Protein AF-A0A1W9PHT3-F1 (afdb_monomer_lite)

Radius of gyration: 35.13 Å; chains: 1; bounding box: 97×107×75 Å

pLDDT: mean 77.51, std 22.47, range [27.06, 98.56]

Sequence (474 aa):
MLKFATVLTAITVFLLADSSLLKTGQIKSYNQNNVVVTDGSVKDDGYYQIGLDHQYTRDDEKGIVYDHVTGLEWQDTSIVKSKTRTWQGAINYCNTLALDGGNWSLPDVKELETLVNYAECCPSIDAIFENIPAVSAYWSSTTYVHDTTKAWRVRFNWGYSFPELKSGTVLVRCVRGGNPENPNFIRSEDDIVSDLVTGLAWQDDADAKNIKKNWIGAIHYCDDLTLGSYSDWRLPNQKELISIADRSRYNPAIETIFENIAPRTSRLNASSYWSSTTRIQHPDTIDAWHVSYEKSLNYYNRKETLRHVRCVRGGEVGSNTNTPPIATDNNYSTIVDMTKSGNVITDGIPDSDPDGDTFSISANTEPSNGMLTLENNGSFIYQPDLGFIGIDLFSYWITDMREAQSNEATVRITINSSSSSSVTSSSSSSESSSSSSIPGGTDFFDDFRYDTIANYGQSGVGSFTYDAINQQAL

Foldseek 3Di:
DDDDDDDPDPDDDPPDADLQDFLQQDLEQADLVRDHCQDDQGFRFQDSYRNDDFDWDADPVLQWIAGSNFRKIKRLPLQQLPDWDQQVRQQVPQCPDCRPNGPWGFAAPLRVLNQQGQNDALFRGDVSSVNADSFAKEFHPAAQQVDNQWGKIATRNQRWIDIDGSRDIHGTMIMHGGDNDQFDWDADPQQWIAGPSLRKIKRQDLQLQPDKDQLSVLQVCQCCDDTDNDNSKGFARPSVVLNQAASNDAQQRGDPSRPNFHHCPDPVAARKEFHSGFRVPDVSSQKGWIAHRNRRTIDIDGSRDIHGHMIMGGSRVDVDPQQWKAFEAAEEEDAAQDKDKDFRQPPDPHIGGPVRFDKFWDDKDAKDFWGKDADRRRIIMTGGHHPDAAKIKMWTWMGGPVGHIYPIYMYIYGYHYDDPPDDDDDDDDDDDDDDDDDDDDDDDDDDDDDDDDDDDDDDDDDDDDDDDDDDDDD

Secondary structure (DSSP, 8-state):
-PPPP----------PPP-SS-----SS-B-TTS-B--STTS-----SSTT----EEEETTTTEEEETTT-EEEE-STTTTT-EE-HHHHHHHHTT--GGG---B---HHHHHHT--SS--SS-S-TT-TT--SS-EEEEEEE-TT-TTEEEEEETTTTEEEEEETTS-EE---EEE---PPP-EEE-TTSEEEETTT-EEEE-STTTTT-EE-HHHHHHHHHT--BTTB---BPPPHHHHHHT--TT--SS-S-TT---PPP---TTTSSEEEEEEE-TTSTT--EEEEEETTTTEEEEEETTS-EE---EEE-SS-S------B----EEEEETT--EEEETTTSSSPPB-SS---EEEEEEPPPSSEEEEE-TTSEEEEEEPTT--EEEEEEEEEEETTS-BPPPEEEEEEEEPP--------------------------------------------------------

Structure (mmCIF, N/CA/C/O backbone):
data_AF-A0A1W9PHT3-F1
#
_entry.id   AF-A0A1W9PHT3-F1
#
loop_
_atom_site.group_PDB
_atom_site.id
_atom_site.type_symbol
_atom_site.label_atom_id
_atom_site.label_alt_id
_atom_site.label_comp_id
_atom_site.label_asym_id
_atom_site.label_entity_id
_atom_site.label_seq_id
_atom_site.pdbx_PDB_ins_code
_atom_site.Cartn_x
_atom_site.Cartn_y
_atom_site.Cartn_z
_atom_site.occupancy
_atom_site.B_iso_or_equiv
_atom_site.auth_seq_id
_atom_site.auth_comp_id
_atom_site.auth_asym_id
_atom_site.auth_atom_id
_atom_site.pdbx_PDB_model_num
ATOM 1 N N . MET A 1 1 ? -34.387 -43.257 -29.641 1.00 40.62 1 MET A N 1
ATOM 2 C CA . MET A 1 1 ? -33.754 -41.924 -29.564 1.00 40.62 1 MET A CA 1
ATOM 3 C C . MET A 1 1 ? -33.682 -41.519 -28.100 1.00 40.62 1 MET A C 1
ATOM 5 O O . MET A 1 1 ? -34.722 -41.212 -27.533 1.00 40.62 1 MET A O 1
ATOM 9 N N . LEU A 1 2 ? -32.502 -41.564 -27.480 1.00 30.39 2 LEU A N 1
ATOM 10 C CA . LEU A 1 2 ? -32.270 -40.866 -26.211 1.00 30.39 2 LEU A CA 1
ATOM 11 C C . LEU A 1 2 ? -31.827 -39.439 -26.542 1.00 30.39 2 LEU A C 1
ATOM 13 O O . LEU A 1 2 ? -31.002 -39.254 -27.434 1.00 30.39 2 LEU A O 1
ATOM 17 N N . LYS A 1 3 ? -32.368 -38.444 -25.836 1.00 33.50 3 LYS A N 1
ATOM 18 C CA . LYS A 1 3 ? -31.786 -37.100 -25.798 1.00 33.50 3 LYS A CA 1
ATOM 19 C C . LYS A 1 3 ? -30.836 -37.053 -24.608 1.00 33.50 3 LYS A C 1
ATOM 21 O O . LYS A 1 3 ? -31.295 -37.210 -23.480 1.00 33.50 3 LYS A O 1
ATOM 26 N N . PHE A 1 4 ? -29.549 -36.832 -24.851 1.00 31.41 4 PHE A N 1
ATOM 27 C CA . PHE A 1 4 ? -28.651 -36.387 -23.789 1.00 31.41 4 PHE A CA 1
ATOM 28 C C . PHE A 1 4 ? -28.933 -34.912 -23.493 1.00 31.41 4 PHE A C 1
ATOM 30 O O . PHE A 1 4 ? -29.191 -34.131 -24.410 1.00 31.41 4 PHE A O 1
ATOM 37 N N . ALA A 1 5 ? -28.934 -34.551 -22.212 1.00 32.12 5 ALA A N 1
ATOM 38 C CA . ALA A 1 5 ? -29.044 -33.169 -21.773 1.00 32.12 5 ALA A CA 1
ATOM 39 C C . ALA A 1 5 ? -27.636 -32.598 -21.587 1.00 32.12 5 ALA A C 1
ATOM 41 O O . ALA A 1 5 ? -26.816 -33.203 -20.897 1.00 32.12 5 ALA A O 1
ATOM 42 N N . THR A 1 6 ? -27.360 -31.443 -22.191 1.00 30.73 6 THR A N 1
ATOM 43 C CA . THR A 1 6 ? -26.096 -30.731 -21.994 1.00 30.73 6 THR A CA 1
ATOM 44 C C . THR A 1 6 ? -26.042 -30.197 -20.566 1.00 30.73 6 THR A C 1
ATOM 46 O O . THR A 1 6 ? -26.789 -29.283 -20.218 1.00 30.73 6 THR A O 1
ATOM 49 N N . VAL A 1 7 ? -25.163 -30.758 -19.735 1.00 30.20 7 VAL A N 1
ATOM 50 C CA . VAL A 1 7 ? -24.803 -30.150 -18.450 1.00 30.20 7 VAL A CA 1
ATOM 51 C C . VAL A 1 7 ? -23.855 -28.998 -18.756 1.00 30.20 7 VAL A C 1
ATOM 53 O O . VAL A 1 7 ? -22.723 -29.222 -19.175 1.00 30.20 7 VAL A O 1
ATOM 56 N N . LEU A 1 8 ? -24.335 -27.766 -18.595 1.00 29.95 8 LEU A N 1
ATOM 57 C CA . LEU A 1 8 ? -23.505 -26.578 -18.748 1.00 29.95 8 LEU A CA 1
ATOM 58 C C . LEU A 1 8 ? -22.747 -26.340 -17.437 1.00 29.95 8 LEU A C 1
ATOM 60 O O . LEU A 1 8 ? -23.249 -25.679 -16.528 1.00 29.95 8 LEU A O 1
ATOM 64 N N . THR A 1 9 ? -21.561 -26.933 -17.314 1.00 29.47 9 THR A N 1
ATOM 65 C CA . THR A 1 9 ? -20.685 -26.714 -16.160 1.00 29.47 9 THR A CA 1
ATOM 66 C C . THR A 1 9 ? -20.167 -25.279 -16.202 1.00 29.47 9 THR A C 1
ATOM 68 O O . THR A 1 9 ? -19.344 -24.942 -17.050 1.00 29.47 9 THR A O 1
ATOM 71 N N . ALA A 1 10 ? -20.650 -24.421 -15.304 1.00 31.19 10 ALA A N 1
ATOM 72 C CA . ALA A 1 10 ? -20.091 -23.087 -15.131 1.00 31.19 10 ALA A CA 1
ATOM 73 C C . ALA A 1 10 ? -18.686 -23.217 -14.525 1.00 31.19 10 ALA A C 1
ATOM 75 O O . ALA A 1 10 ? -18.542 -23.495 -13.335 1.00 31.19 10 ALA A O 1
ATOM 76 N N . ILE A 1 11 ? -17.655 -23.060 -15.355 1.00 28.53 11 ILE A N 1
ATOM 77 C CA . ILE A 1 11 ? -16.272 -22.960 -14.891 1.00 28.53 11 ILE A CA 1
ATOM 78 C C . ILE A 1 11 ? -16.098 -21.551 -14.327 1.00 28.53 11 ILE A C 1
ATOM 80 O O . ILE A 1 11 ? -16.014 -20.579 -15.076 1.00 28.53 11 ILE A O 1
ATOM 84 N N . THR A 1 12 ? -16.073 -21.441 -13.000 1.00 27.08 12 THR A N 1
ATOM 85 C CA . THR A 1 12 ? -15.670 -20.208 -12.324 1.00 27.08 12 THR A CA 1
ATOM 86 C C . THR A 1 12 ? -14.193 -19.973 -12.616 1.00 27.08 12 THR A C 1
ATOM 88 O O . THR A 1 12 ? -13.337 -20.656 -12.054 1.00 27.08 12 THR A O 1
ATOM 91 N N . VAL A 1 13 ? -13.895 -19.022 -13.501 1.00 27.06 13 VAL A N 1
ATOM 92 C CA . VAL A 1 13 ? -12.526 -18.547 -13.710 1.00 27.06 13 VAL A CA 1
ATOM 93 C C . VAL A 1 13 ? -12.090 -17.839 -12.432 1.00 27.06 13 VAL A C 1
ATOM 95 O O . VAL A 1 13 ? -12.516 -16.719 -12.154 1.00 27.06 13 VAL A O 1
ATOM 98 N N . PHE A 1 14 ? -11.257 -18.508 -11.638 1.00 27.70 14 PHE A N 1
ATOM 99 C CA . PHE A 1 14 ? -10.455 -17.828 -10.633 1.00 27.70 14 PHE A CA 1
ATOM 100 C C . PHE A 1 14 ? -9.385 -17.030 -11.373 1.00 27.70 14 PHE A C 1
ATOM 102 O O . PHE A 1 14 ? -8.380 -17.589 -11.807 1.00 27.70 14 PHE A O 1
ATOM 109 N N . LEU A 1 15 ? -9.620 -15.725 -11.512 1.00 29.84 15 LEU A N 1
ATOM 110 C CA . LEU A 1 15 ? -8.537 -14.775 -11.723 1.00 29.84 15 LEU A CA 1
ATOM 111 C C . LEU A 1 15 ? -7.579 -14.932 -10.538 1.00 29.84 15 LEU A C 1
ATOM 113 O O . LEU A 1 15 ? -7.965 -14.698 -9.390 1.00 29.84 15 LEU A O 1
ATOM 117 N N . LEU A 1 16 ? -6.358 -15.392 -10.806 1.00 31.11 16 LEU A N 1
ATOM 118 C CA . LEU A 1 16 ? -5.282 -15.309 -9.827 1.00 31.11 16 LEU A CA 1
ATOM 119 C C . LEU A 1 16 ? -4.960 -13.824 -9.655 1.00 31.11 16 LEU A C 1
ATOM 121 O O . LEU A 1 16 ? -4.811 -13.108 -10.643 1.00 31.11 16 LEU A O 1
ATOM 125 N N . ALA A 1 17 ? -4.945 -13.355 -8.409 1.00 32.53 17 ALA A N 1
ATOM 126 C CA . ALA A 1 17 ? -4.739 -11.942 -8.125 1.00 32.53 17 ALA A CA 1
ATOM 127 C C . ALA A 1 17 ? -3.330 -11.503 -8.552 1.00 32.53 17 ALA A C 1
ATOM 129 O O . ALA A 1 17 ? -2.356 -12.208 -8.283 1.00 32.53 17 ALA A O 1
ATOM 130 N N . ASP A 1 18 ? -3.247 -10.325 -9.175 1.00 37.81 18 ASP A N 1
ATOM 131 C CA . ASP A 1 18 ? -1.993 -9.604 -9.420 1.00 37.81 18 ASP A CA 1
ATOM 132 C C . ASP A 1 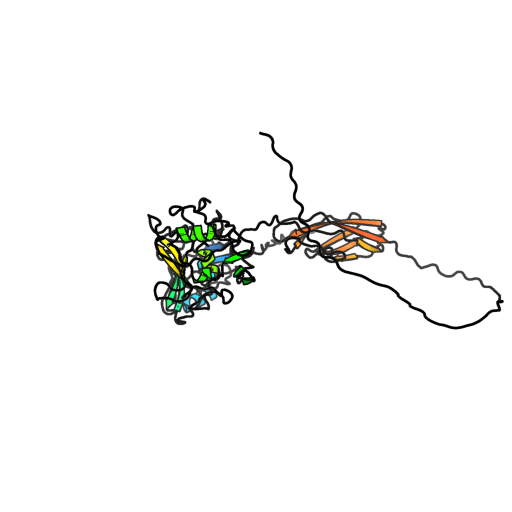18 ? -1.252 -9.352 -8.087 1.00 37.81 18 ASP A C 1
ATOM 134 O O . ASP A 1 18 ? -1.842 -9.426 -7.003 1.00 37.81 18 ASP A O 1
ATOM 138 N N . SER A 1 19 ? 0.049 -9.063 -8.162 1.00 34.75 19 SER A N 1
ATOM 139 C CA . SER A 1 19 ? 0.926 -8.818 -7.014 1.00 34.75 19 SER A CA 1
ATOM 140 C C . SER A 1 19 ? 0.304 -7.784 -6.069 1.00 34.75 19 SER A C 1
ATOM 142 O O . SER A 1 19 ? 0.222 -6.594 -6.371 1.00 34.75 19 SER A O 1
ATOM 144 N N . SER A 1 20 ? -0.137 -8.266 -4.911 1.00 40.28 20 SER A N 1
ATOM 145 C CA . SER A 1 20 ? -1.129 -7.649 -4.016 1.00 40.28 20 SER A CA 1
ATOM 146 C C . SER A 1 20 ? -0.605 -6.495 -3.149 1.00 40.28 20 SER A C 1
ATOM 148 O O . SER A 1 20 ? -1.277 -6.038 -2.218 1.00 40.28 20 SER A O 1
ATOM 150 N N . LEU A 1 21 ? 0.603 -6.020 -3.446 1.00 43.31 21 LEU A N 1
ATOM 151 C CA . LEU A 1 21 ? 1.221 -4.843 -2.856 1.00 43.31 21 LEU A CA 1
ATOM 152 C C . LEU A 1 21 ? 1.644 -3.906 -3.990 1.00 43.31 21 LEU A C 1
ATOM 154 O O . LEU A 1 21 ? 2.420 -4.256 -4.874 1.00 43.31 21 LEU A O 1
ATOM 158 N N . LEU A 1 22 ? 1.096 -2.696 -3.954 1.00 49.62 22 LEU A N 1
ATOM 159 C CA . LEU A 1 22 ? 1.018 -1.811 -5.111 1.00 49.62 22 LEU A CA 1
ATOM 160 C C . LEU A 1 22 ? 2.364 -1.323 -5.661 1.00 49.62 22 LEU A C 1
ATOM 162 O O . LEU A 1 22 ? 3.031 -0.481 -5.056 1.00 49.62 22 LEU A O 1
ATOM 166 N N . LYS A 1 23 ? 2.649 -1.738 -6.899 1.00 49.72 23 LYS A N 1
ATOM 167 C CA . LYS A 1 23 ? 3.497 -1.019 -7.861 1.00 49.72 23 LYS A CA 1
ATOM 168 C C . LYS A 1 23 ? 2.894 0.374 -8.101 1.00 49.72 23 LYS A C 1
ATOM 170 O O . LYS A 1 23 ? 1.816 0.490 -8.681 1.00 49.72 23 LYS A O 1
ATOM 175 N N . THR A 1 24 ? 3.532 1.433 -7.605 1.00 51.88 24 THR A N 1
ATOM 176 C CA . THR A 1 24 ? 2.974 2.792 -7.565 1.00 51.88 24 THR A CA 1
ATOM 177 C C . THR A 1 24 ? 2.979 3.599 -8.867 1.00 51.88 24 THR A C 1
ATOM 179 O O . THR A 1 24 ? 2.319 4.630 -8.930 1.00 51.88 24 THR A O 1
ATOM 182 N N . GLY A 1 25 ? 3.673 3.208 -9.939 1.00 51.66 25 GLY A N 1
ATOM 183 C CA . GLY A 1 25 ? 3.621 3.964 -11.208 1.00 51.66 25 GLY A CA 1
ATOM 184 C C . GLY A 1 25 ? 4.183 5.402 -11.151 1.00 51.66 25 GLY A C 1
ATOM 185 O O . GLY A 1 25 ? 4.113 6.127 -12.141 1.00 51.66 25 GLY A O 1
ATOM 186 N N . GLN A 1 26 ? 4.687 5.855 -9.999 1.00 58.44 26 GLN A N 1
ATOM 187 C CA . GLN A 1 26 ? 5.021 7.255 -9.737 1.00 58.44 26 GLN A CA 1
ATOM 188 C C . GLN A 1 26 ? 6.508 7.519 -10.006 1.00 58.44 26 GLN A C 1
ATOM 190 O O . GLN A 1 26 ? 7.371 6.972 -9.325 1.00 58.44 26 GLN A O 1
ATOM 195 N N . ILE A 1 27 ? 6.800 8.432 -10.938 1.00 58.56 27 ILE A N 1
ATOM 196 C CA . ILE A 1 27 ? 8.165 8.934 -11.229 1.00 58.56 27 ILE A CA 1
ATOM 197 C C . ILE A 1 27 ? 8.457 10.300 -10.577 1.00 58.56 27 ILE A C 1
ATOM 199 O O . ILE A 1 27 ? 9.595 10.759 -10.506 1.00 58.56 27 ILE A O 1
ATOM 203 N N . LYS A 1 28 ? 7.401 10.959 -10.085 1.00 67.38 28 LYS A N 1
ATOM 204 C CA . LYS A 1 28 ? 7.385 12.197 -9.292 1.00 67.38 28 LYS A CA 1
ATOM 205 C C . LYS A 1 28 ? 6.215 12.140 -8.305 1.00 67.38 28 LYS A C 1
ATOM 207 O O . LYS A 1 28 ? 5.445 11.185 -8.324 1.00 67.38 28 LYS A O 1
ATOM 212 N N . SER A 1 29 ? 6.081 13.136 -7.433 1.00 65.38 29 SER A N 1
ATOM 213 C CA . SER A 1 29 ? 4.855 13.331 -6.645 1.00 65.38 29 SER A CA 1
ATOM 214 C C . SER A 1 29 ? 3.772 13.971 -7.527 1.00 65.38 29 SER A C 1
ATOM 216 O O . SER A 1 29 ? 4.064 14.931 -8.248 1.00 65.38 29 SER A O 1
ATOM 218 N N . TYR A 1 30 ? 2.536 13.470 -7.474 1.00 62.53 30 TYR A N 1
ATOM 219 C CA . TYR A 1 30 ? 1.435 13.860 -8.371 1.00 62.53 30 TYR A CA 1
ATOM 220 C C . TYR A 1 30 ? 0.152 14.170 -7.606 1.00 62.53 30 TYR A C 1
ATOM 222 O O . TYR A 1 30 ? -0.093 13.606 -6.546 1.00 62.53 30 TYR A O 1
ATOM 230 N N . ASN A 1 31 ? -0.685 15.045 -8.166 1.00 60.00 31 ASN A N 1
ATOM 231 C CA . ASN A 1 31 ? -2.061 15.219 -7.704 1.00 60.00 31 ASN A CA 1
ATOM 232 C C . ASN A 1 31 ? -3.059 14.312 -8.438 1.00 60.00 31 ASN A C 1
ATOM 234 O O . ASN A 1 31 ? -2.782 13.820 -9.529 1.00 60.00 31 ASN A O 1
ATOM 238 N N . GLN A 1 32 ? -4.280 14.276 -7.899 1.00 53.56 32 GLN A N 1
ATOM 239 C CA . GLN A 1 32 ? -5.488 13.624 -8.433 1.00 53.56 32 GLN A CA 1
ATOM 240 C C . GLN A 1 32 ? -5.893 14.003 -9.879 1.00 53.56 32 GLN A C 1
ATOM 242 O O . GLN A 1 32 ? -6.908 13.531 -10.375 1.00 53.56 32 GLN A O 1
ATOM 247 N N . ASN A 1 33 ? -5.171 14.917 -10.534 1.00 57.38 33 ASN A N 1
ATOM 248 C CA . ASN A 1 33 ? -5.366 15.323 -11.930 1.00 57.38 33 ASN A CA 1
ATOM 249 C C . ASN A 1 33 ? -4.100 15.048 -12.777 1.00 57.38 33 ASN A C 1
ATOM 251 O O . ASN A 1 33 ? -3.908 15.672 -13.821 1.00 57.38 33 ASN A O 1
ATOM 255 N N . ASN A 1 34 ? -3.208 14.175 -12.299 1.00 60.28 34 ASN A N 1
ATOM 256 C CA . ASN A 1 34 ? -1.918 13.796 -12.886 1.00 60.28 34 ASN A CA 1
ATOM 257 C C . ASN A 1 34 ? -0.932 14.963 -13.104 1.00 60.28 34 ASN A C 1
ATOM 259 O O . ASN A 1 34 ? -0.024 14.880 -13.932 1.00 60.28 34 ASN A O 1
ATOM 263 N N . VAL A 1 35 ? -1.066 16.054 -12.341 1.00 64.06 35 VAL A N 1
ATOM 264 C CA . VAL A 1 35 ? -0.133 17.192 -12.380 1.00 64.06 35 VAL A CA 1
ATOM 265 C C . VAL A 1 35 ? 0.987 16.986 -11.360 1.00 64.06 35 VAL A C 1
ATOM 267 O O . VAL A 1 35 ? 0.717 16.749 -10.182 1.00 64.06 35 VAL A O 1
ATOM 270 N N . VAL A 1 36 ? 2.238 17.115 -11.814 1.00 66.38 36 VAL A N 1
ATOM 271 C CA . VAL A 1 36 ? 3.445 17.057 -10.970 1.00 66.38 36 VAL A CA 1
ATOM 272 C C . VAL A 1 36 ? 3.392 18.128 -9.876 1.00 66.38 36 VAL A C 1
ATOM 274 O O . VAL A 1 36 ? 3.064 19.288 -10.137 1.00 66.38 36 VAL A O 1
ATOM 277 N N . VAL A 1 37 ? 3.762 17.760 -8.650 1.00 64.94 37 VAL A N 1
ATOM 278 C CA . VAL A 1 37 ? 3.838 18.669 -7.498 1.00 64.94 37 VAL A CA 1
ATOM 279 C C . VAL A 1 37 ? 5.122 19.500 -7.565 1.00 64.94 37 VAL A C 1
ATOM 281 O O . VAL A 1 37 ? 6.117 19.206 -6.912 1.00 64.94 37 VAL A O 1
ATOM 284 N N . THR A 1 38 ? 5.104 20.556 -8.380 1.00 65.12 38 THR A N 1
ATOM 285 C CA . THR A 1 38 ? 6.254 21.458 -8.576 1.00 65.12 38 THR A CA 1
ATOM 286 C C . THR A 1 38 ? 6.393 22.542 -7.504 1.00 65.12 38 THR A C 1
ATOM 288 O O . THR A 1 38 ? 7.454 23.154 -7.395 1.00 65.12 38 THR A O 1
ATOM 291 N N . ASP A 1 39 ? 5.339 22.825 -6.730 1.00 62.06 39 ASP A N 1
ATOM 292 C CA . ASP A 1 39 ? 5.342 23.863 -5.693 1.00 62.06 39 ASP A CA 1
ATOM 293 C C . ASP A 1 39 ? 4.405 23.559 -4.504 1.00 62.06 39 ASP A C 1
ATOM 295 O O . ASP A 1 39 ? 3.693 22.555 -4.465 1.00 62.06 39 ASP A O 1
ATOM 299 N N . GLY A 1 40 ? 4.410 24.460 -3.512 1.00 57.28 40 GLY A N 1
ATOM 300 C CA . GLY A 1 40 ? 3.637 24.382 -2.266 1.00 57.28 40 GLY A CA 1
ATOM 301 C C . GLY A 1 40 ? 2.121 24.167 -2.403 1.00 57.28 40 GLY A C 1
ATOM 302 O O . GLY A 1 40 ? 1.504 23.657 -1.460 1.00 57.28 40 GLY A O 1
ATOM 303 N N . SER A 1 41 ? 1.532 24.585 -3.528 1.00 56.78 41 SER A N 1
ATOM 304 C CA . SER A 1 41 ? 0.086 24.677 -3.768 1.00 56.78 41 SER A CA 1
ATOM 305 C C . SER A 1 41 ? -0.529 23.436 -4.419 1.00 56.78 41 SER A C 1
ATOM 307 O O . SER A 1 41 ? -1.731 23.199 -4.276 1.00 56.78 41 SER A O 1
ATOM 309 N N . VAL A 1 42 ? 0.280 22.618 -5.098 1.00 59.81 42 VAL A N 1
ATOM 310 C CA . VAL A 1 42 ? -0.185 21.380 -5.729 1.00 59.81 42 VAL A CA 1
ATOM 311 C C . VAL A 1 42 ? -0.321 20.293 -4.653 1.00 59.81 42 VAL A C 1
ATOM 313 O O . VAL A 1 42 ? 0.546 20.128 -3.792 1.00 59.81 42 VAL A O 1
ATOM 316 N N . LYS A 1 43 ? -1.451 19.577 -4.652 1.00 64.06 43 LYS A N 1
ATOM 317 C CA . LYS A 1 43 ? -1.794 18.596 -3.614 1.00 64.06 43 LYS A CA 1
ATOM 318 C C . LYS A 1 43 ? -1.446 17.182 -4.069 1.00 64.06 43 LYS A C 1
ATOM 320 O O . LYS A 1 43 ? -2.202 16.625 -4.852 1.00 64.06 43 LYS A O 1
ATOM 325 N N . ASP A 1 44 ? -0.374 16.591 -3.551 1.00 63.50 44 ASP A N 1
ATOM 326 C CA . ASP A 1 44 ? -0.225 15.133 -3.636 1.00 63.50 44 ASP A CA 1
ATOM 327 C C . ASP A 1 44 ? -1.406 14.453 -2.928 1.00 63.50 44 ASP A C 1
ATOM 329 O O . ASP A 1 44 ? -1.770 14.866 -1.817 1.00 63.50 44 ASP A O 1
ATOM 333 N N . ASP A 1 45 ? -2.022 13.483 -3.599 1.00 58.22 45 ASP A N 1
ATOM 334 C CA . ASP A 1 45 ? -3.289 12.859 -3.201 1.00 58.22 45 ASP A CA 1
ATOM 335 C C . ASP A 1 45 ? -3.128 11.660 -2.252 1.00 58.22 45 ASP A C 1
ATOM 337 O O . ASP A 1 45 ? -4.074 11.295 -1.553 1.00 58.22 45 ASP A O 1
ATOM 341 N N . GLY A 1 46 ? -1.923 11.092 -2.155 1.00 58.44 46 GLY A N 1
ATOM 342 C CA . GLY A 1 46 ? -1.634 9.935 -1.317 1.00 58.44 46 GLY A CA 1
ATOM 343 C C . GLY A 1 46 ? -2.188 8.615 -1.827 1.00 58.44 46 GLY A C 1
ATOM 344 O O . GLY A 1 46 ? -2.238 7.658 -1.049 1.00 58.44 46 GLY A O 1
ATOM 345 N N . TYR A 1 47 ? -2.597 8.540 -3.092 1.00 62.53 47 TYR A N 1
ATOM 346 C CA . TYR A 1 47 ? -2.844 7.262 -3.738 1.00 62.53 47 TYR A CA 1
ATOM 347 C C . TYR A 1 47 ? -1.536 6.536 -4.034 1.00 62.53 47 TYR A C 1
ATOM 349 O O . TYR A 1 47 ? -0.457 7.123 -4.134 1.00 62.53 47 TYR A O 1
ATOM 357 N N . TYR A 1 48 ? -1.650 5.219 -4.188 1.00 52.34 48 TYR A N 1
ATOM 358 C CA . TYR A 1 48 ? -0.530 4.419 -4.647 1.00 52.34 48 TYR A CA 1
ATOM 359 C C . TYR A 1 48 ? -0.225 4.692 -6.118 1.00 52.34 48 TYR A C 1
ATOM 361 O O . TYR A 1 48 ? 0.943 4.756 -6.442 1.00 52.34 48 TYR A O 1
ATOM 369 N N . GLN A 1 49 ? -1.206 4.897 -7.000 1.00 53.53 49 GLN A N 1
ATOM 370 C CA . GLN A 1 49 ? -0.968 4.983 -8.447 1.00 53.53 49 GLN A CA 1
ATOM 371 C C . GLN A 1 49 ? -1.413 6.314 -9.060 1.00 53.53 49 GLN A C 1
ATOM 373 O O . GLN A 1 49 ? -2.438 6.873 -8.679 1.00 53.53 49 GLN A O 1
ATOM 378 N N . ILE A 1 50 ? -0.637 6.813 -10.029 1.00 46.91 50 ILE A N 1
ATOM 379 C CA . ILE A 1 50 ? -0.950 8.041 -10.771 1.00 46.91 50 ILE A CA 1
ATOM 380 C C . ILE A 1 50 ? -2.244 7.870 -11.586 1.00 46.91 50 ILE A C 1
ATOM 382 O O . ILE A 1 50 ? -2.286 7.130 -12.566 1.00 46.91 50 ILE A O 1
ATOM 386 N N . GLY A 1 51 ? -3.301 8.582 -11.191 1.00 42.84 51 GLY A N 1
ATOM 387 C CA . GLY A 1 51 ? -4.559 8.651 -11.943 1.00 42.84 51 GLY A CA 1
ATOM 388 C C . GLY A 1 51 ? -5.378 7.361 -11.981 1.00 42.84 51 GLY A C 1
ATOM 389 O O . GLY A 1 51 ? -6.231 7.227 -12.857 1.00 42.84 51 GLY A O 1
ATOM 390 N N . LEU A 1 52 ? -5.126 6.425 -11.062 1.00 47.97 52 LEU A N 1
ATOM 391 C CA . LEU A 1 52 ? -5.951 5.236 -10.867 1.00 47.97 52 LEU A CA 1
ATOM 392 C C . LEU A 1 52 ? -6.729 5.368 -9.556 1.00 47.97 52 LEU A C 1
ATOM 394 O O . LEU A 1 52 ? -6.171 5.213 -8.468 1.00 47.97 52 LEU A O 1
ATOM 398 N N . ASP A 1 53 ? -8.029 5.646 -9.681 1.00 52.81 53 ASP A N 1
ATOM 399 C CA . ASP A 1 53 ? -8.981 5.511 -8.577 1.00 52.81 53 ASP A CA 1
ATOM 400 C C . ASP A 1 53 ? -8.987 4.065 -8.058 1.00 52.81 53 ASP A C 1
ATOM 402 O O . ASP A 1 53 ? -8.744 3.111 -8.810 1.00 52.81 53 ASP A O 1
ATOM 406 N N . HIS A 1 54 ? -9.301 3.895 -6.769 1.00 65.12 54 HIS A N 1
ATOM 407 C CA . HIS A 1 54 ? -9.454 2.576 -6.158 1.00 65.12 54 HIS A CA 1
ATOM 408 C C . HIS A 1 54 ? -10.443 1.716 -6.965 1.00 65.12 54 HIS A C 1
ATOM 410 O O . HIS A 1 54 ? -11.628 2.031 -7.068 1.00 65.12 54 HIS A O 1
ATOM 416 N N . GLN A 1 55 ? -9.971 0.594 -7.510 1.00 76.44 55 GLN A N 1
ATOM 417 C CA . GLN A 1 55 ? -10.829 -0.328 -8.250 1.00 76.44 55 GLN A CA 1
ATOM 418 C C . GLN A 1 55 ? -11.669 -1.157 -7.269 1.00 76.44 55 GLN A C 1
ATOM 420 O O . GLN A 1 55 ? -11.249 -2.221 -6.813 1.00 76.44 55 GLN A O 1
ATOM 425 N N . TYR A 1 56 ? -12.864 -0.665 -6.941 1.00 85.44 56 TYR A N 1
ATOM 426 C CA . TYR A 1 56 ? -13.855 -1.368 -6.127 1.00 85.44 56 TYR A CA 1
ATOM 427 C C . TYR A 1 56 ? -15.077 -1.798 -6.952 1.00 85.44 56 TYR A C 1
ATOM 429 O O . TYR A 1 56 ? -15.549 -1.065 -7.821 1.00 85.44 56 TYR A O 1
ATOM 437 N N . THR A 1 57 ? -15.677 -2.941 -6.612 1.00 91.00 57 THR A N 1
ATOM 438 C CA . THR A 1 57 ? -17.073 -3.254 -6.978 1.00 91.00 57 THR A CA 1
ATOM 439 C C . THR A 1 57 ? -17.900 -3.585 -5.743 1.00 91.00 57 THR A C 1
ATOM 441 O O . THR A 1 57 ? -17.373 -4.005 -4.715 1.00 91.00 57 THR A O 1
ATOM 444 N N . ARG A 1 58 ? -19.218 -3.393 -5.830 1.00 93.50 58 ARG A N 1
ATOM 445 C CA . ARG A 1 58 ? -20.160 -3.588 -4.723 1.00 93.50 58 ARG A CA 1
ATOM 446 C C . ARG A 1 58 ? -21.237 -4.598 -5.094 1.00 93.50 58 ARG A C 1
ATOM 448 O O . ARG A 1 58 ? -21.778 -4.549 -6.195 1.00 93.50 58 ARG A O 1
ATOM 455 N N . ASP A 1 59 ? -21.561 -5.470 -4.149 1.00 95.31 59 ASP A N 1
ATOM 456 C CA . ASP A 1 59 ? -22.738 -6.334 -4.177 1.00 95.31 59 ASP A CA 1
ATOM 457 C C . ASP A 1 59 ? -23.684 -5.880 -3.054 1.00 95.31 59 ASP A C 1
ATOM 459 O O . ASP A 1 59 ? -23.407 -6.084 -1.868 1.00 95.31 59 ASP A O 1
ATOM 463 N N . ASP A 1 60 ? -24.783 -5.220 -3.430 1.00 93.19 60 ASP A N 1
ATOM 464 C CA . ASP A 1 60 ? -25.785 -4.692 -2.497 1.00 93.19 60 ASP A CA 1
ATOM 465 C C . ASP A 1 60 ? -26.678 -5.779 -1.882 1.00 93.19 60 ASP A C 1
ATOM 467 O O . ASP A 1 60 ? -27.152 -5.616 -0.755 1.00 93.19 60 ASP A O 1
ATOM 471 N N . GLU A 1 61 ? -26.896 -6.903 -2.578 1.00 94.00 61 GLU A N 1
ATOM 472 C CA . GLU A 1 61 ? -27.701 -8.015 -2.055 1.00 94.00 61 GLU A CA 1
ATOM 473 C C . GLU A 1 61 ? -26.956 -8.743 -0.927 1.00 94.00 61 GLU A C 1
ATOM 475 O O . GLU A 1 61 ? -27.557 -9.137 0.078 1.00 94.00 61 GLU A O 1
ATOM 480 N N . LYS A 1 62 ? -25.630 -8.859 -1.056 1.00 94.50 62 LYS A N 1
ATOM 481 C CA . LYS A 1 62 ? -24.732 -9.380 -0.018 1.00 94.50 62 LYS A CA 1
ATOM 482 C C . LYS A 1 62 ? -24.296 -8.319 0.994 1.00 94.50 62 LYS A C 1
ATOM 484 O O . LYS A 1 62 ? -23.942 -8.663 2.121 1.00 94.50 62 LYS A O 1
ATOM 489 N N . GLY A 1 63 ? -24.278 -7.042 0.615 1.00 96.19 63 GLY A N 1
ATOM 490 C CA . GLY A 1 63 ? -23.660 -5.968 1.394 1.00 96.19 63 GLY A CA 1
ATOM 491 C C . GLY A 1 63 ? -22.145 -6.154 1.535 1.00 96.19 63 GLY A C 1
ATOM 492 O O . GLY A 1 63 ? -21.625 -6.118 2.656 1.00 96.19 63 GLY A O 1
ATOM 493 N N . ILE A 1 64 ? -21.458 -6.395 0.414 1.00 96.62 64 ILE A N 1
ATOM 494 C CA . ILE A 1 64 ? -20.004 -6.614 0.313 1.00 96.62 64 ILE A CA 1
ATOM 495 C C . ILE A 1 64 ? -19.404 -5.628 -0.700 1.00 96.62 64 ILE A C 1
ATOM 497 O O . ILE A 1 64 ? -20.030 -5.315 -1.710 1.00 96.62 64 ILE A O 1
ATOM 501 N N . VAL A 1 65 ? -18.182 -5.160 -0.439 1.00 96.44 65 VAL A N 1
ATOM 502 C CA . VAL A 1 65 ? -17.336 -4.448 -1.411 1.00 96.44 65 VAL A CA 1
ATOM 503 C C . VAL A 1 65 ? -16.101 -5.303 -1.699 1.00 96.44 65 VAL A C 1
ATOM 505 O O . VAL A 1 65 ? -15.428 -5.727 -0.763 1.00 96.44 65 VAL A O 1
ATOM 508 N N . TYR A 1 66 ? -15.814 -5.568 -2.971 1.00 90.81 66 TYR A N 1
ATOM 509 C CA . TYR A 1 66 ? -14.609 -6.257 -3.438 1.00 90.81 66 TYR A CA 1
ATOM 510 C C . TYR A 1 66 ? -13.567 -5.221 -3.874 1.00 90.81 66 TYR A C 1
ATOM 512 O O . TYR A 1 66 ? -13.892 -4.296 -4.620 1.00 90.81 66 TYR A O 1
ATOM 520 N N . ASP A 1 67 ? -12.333 -5.375 -3.404 1.00 87.00 67 ASP A N 1
ATOM 521 C CA . ASP A 1 67 ? -11.164 -4.572 -3.759 1.00 87.00 67 ASP A CA 1
ATOM 522 C C . ASP A 1 67 ? -10.335 -5.320 -4.814 1.00 87.00 67 ASP A C 1
ATOM 524 O O . ASP A 1 67 ? -9.655 -6.299 -4.506 1.00 87.00 67 ASP A O 1
ATOM 528 N N . HIS A 1 68 ? -10.388 -4.860 -6.068 1.00 80.12 68 HIS A N 1
ATOM 529 C CA . HIS A 1 68 ? -9.661 -5.473 -7.190 1.00 80.12 68 HIS A CA 1
ATOM 530 C C . HIS A 1 68 ? -8.153 -5.242 -7.133 1.00 80.12 68 HIS A C 1
ATOM 532 O O . HIS A 1 68 ? -7.419 -5.898 -7.862 1.00 80.12 68 HIS A O 1
ATOM 538 N N . VAL A 1 69 ? -7.684 -4.343 -6.267 1.00 73.69 69 VAL A N 1
ATOM 539 C CA . VAL A 1 69 ? -6.264 -4.021 -6.115 1.00 73.69 69 VAL A CA 1
ATOM 540 C C . VAL A 1 69 ? -5.584 -4.947 -5.105 1.00 73.69 69 VAL A C 1
ATOM 542 O O . VAL A 1 69 ? -4.426 -5.314 -5.277 1.00 73.69 69 VAL A O 1
ATOM 545 N N . THR A 1 70 ? -6.290 -5.332 -4.039 1.00 75.00 70 THR A N 1
ATOM 546 C CA . THR A 1 70 ? -5.744 -6.196 -2.971 1.00 75.00 70 THR A CA 1
ATOM 547 C C . THR A 1 70 ? -6.308 -7.621 -2.982 1.00 75.00 70 THR A C 1
ATOM 549 O O . THR A 1 70 ? -5.808 -8.495 -2.269 1.00 75.00 70 THR A O 1
ATOM 552 N N . GLY A 1 71 ? -7.374 -7.858 -3.753 1.00 81.50 71 GLY A N 1
ATOM 553 C CA . GLY A 1 71 ? -8.179 -9.082 -3.724 1.00 81.50 71 GLY A CA 1
ATOM 554 C C . GLY A 1 71 ? -9.025 -9.241 -2.453 1.00 81.50 71 GLY A C 1
ATOM 555 O O . GLY A 1 71 ? -9.587 -10.316 -2.233 1.00 81.50 71 GLY A O 1
ATOM 556 N N . LEU A 1 72 ? -9.081 -8.222 -1.584 1.00 87.38 72 LEU A N 1
ATOM 557 C CA . LEU A 1 72 ? -9.804 -8.267 -0.311 1.00 87.38 72 LEU A CA 1
ATOM 558 C C . LEU A 1 72 ? -11.303 -8.008 -0.505 1.00 87.38 72 LEU A C 1
ATOM 560 O O . LEU A 1 72 ? -11.731 -7.071 -1.176 1.00 87.38 72 LEU A O 1
ATOM 564 N N . GLU A 1 73 ? -12.119 -8.796 0.183 1.00 94.56 73 GLU A N 1
ATOM 565 C CA . GLU A 1 73 ? -13.556 -8.589 0.304 1.00 94.56 73 GLU A CA 1
ATOM 566 C C . GLU A 1 73 ? -13.908 -7.997 1.663 1.00 94.56 73 GLU A C 1
ATOM 568 O O . GLU A 1 73 ? -13.518 -8.508 2.714 1.00 94.56 73 GLU A O 1
ATOM 573 N N . TRP A 1 74 ? -14.719 -6.945 1.644 1.00 97.06 74 TRP A N 1
ATOM 574 C CA . TRP A 1 74 ? -15.042 -6.120 2.796 1.00 97.06 74 TRP A CA 1
ATOM 575 C C . TRP A 1 74 ? -16.533 -6.152 3.113 1.00 97.06 74 TRP A C 1
ATOM 577 O O . TRP A 1 74 ? -17.380 -5.813 2.289 1.00 97.06 74 TRP A O 1
ATOM 587 N N . GLN A 1 75 ? -16.869 -6.481 4.358 1.00 97.75 75 GLN A N 1
ATOM 588 C CA . GLN A 1 75 ? -18.246 -6.445 4.843 1.00 97.75 75 GLN A CA 1
ATOM 589 C C . GLN A 1 75 ? -18.759 -4.993 4.912 1.00 97.75 75 GLN A C 1
ATOM 591 O O . GLN A 1 75 ? -18.276 -4.235 5.749 1.00 97.75 75 GLN A O 1
ATOM 596 N N . ASP A 1 76 ? -19.790 -4.608 4.150 1.00 97.06 76 ASP A N 1
ATOM 597 C CA . ASP A 1 76 ? -20.447 -3.286 4.243 1.00 97.06 76 ASP A CA 1
ATOM 598 C C . ASP A 1 76 ? -21.931 -3.327 4.658 1.00 97.06 76 ASP A C 1
ATOM 600 O O . ASP A 1 76 ? -22.632 -2.328 4.592 1.00 97.06 76 ASP A O 1
ATOM 604 N N . THR A 1 77 ? -22.444 -4.443 5.175 1.00 96.19 77 THR A N 1
ATOM 605 C CA . THR A 1 77 ? -23.807 -4.486 5.753 1.00 96.19 77 THR A CA 1
ATOM 606 C C . THR A 1 77 ? -24.038 -3.412 6.842 1.00 96.19 77 THR A C 1
ATOM 608 O O . THR A 1 77 ? -23.141 -3.099 7.626 1.00 96.19 77 THR A O 1
ATOM 611 N N . SER A 1 78 ? -25.274 -2.918 6.996 1.00 94.25 78 SER A N 1
ATOM 612 C CA . SER A 1 78 ? -25.655 -1.788 7.881 1.00 94.25 78 SER A CA 1
ATOM 613 C C . SER A 1 78 ? -25.293 -1.892 9.378 1.00 94.25 78 SER A C 1
ATOM 615 O O . SER A 1 78 ? -25.359 -0.902 10.120 1.00 94.25 78 SER A O 1
ATOM 617 N N . ILE A 1 79 ? -24.858 -3.065 9.841 1.00 94.44 79 ILE A N 1
ATOM 618 C CA . ILE A 1 79 ? -24.335 -3.284 11.192 1.00 94.44 79 ILE A CA 1
ATOM 619 C C . ILE A 1 79 ? -22.972 -2.599 11.420 1.00 94.44 79 ILE A C 1
ATOM 621 O O . ILE A 1 79 ? -22.688 -2.181 12.546 1.00 94.44 79 ILE A O 1
ATOM 625 N N . VAL A 1 80 ? -22.152 -2.421 10.372 1.00 94.75 80 VAL A N 1
ATOM 626 C CA . VAL A 1 80 ? -20.773 -1.906 10.507 1.00 94.75 80 VAL A CA 1
ATOM 627 C C . VAL A 1 80 ? -20.726 -0.419 10.875 1.00 94.75 80 VAL A C 1
ATOM 629 O O . VAL A 1 80 ? -19.776 0.016 11.522 1.00 94.75 80 VAL A O 1
ATOM 632 N N . LYS A 1 81 ? -21.775 0.361 10.558 1.00 94.31 81 LYS A N 1
ATOM 633 C CA . LYS A 1 81 ? -21.916 1.767 10.994 1.00 94.31 81 LYS A CA 1
ATOM 634 C C . LYS A 1 81 ? -22.527 1.966 12.379 1.00 94.31 81 LYS A C 1
ATOM 636 O O . LYS A 1 81 ? -22.546 3.091 12.869 1.00 94.31 81 LYS A O 1
ATOM 641 N N . SER A 1 82 ? -23.061 0.912 12.996 1.00 92.62 82 SER A N 1
ATOM 642 C CA . SER A 1 82 ? -23.963 1.039 14.152 1.00 92.62 82 SER A CA 1
ATOM 643 C C . SER A 1 82 ? -23.561 0.225 15.384 1.00 92.62 82 SER A C 1
ATOM 645 O O . SER A 1 82 ? -23.968 0.578 16.491 1.00 92.62 82 SER A O 1
ATOM 647 N N . LYS A 1 83 ? -22.765 -0.843 15.239 1.00 95.25 83 LYS A N 1
ATOM 648 C CA . LYS A 1 83 ? -22.485 -1.784 16.335 1.00 95.25 83 LYS A CA 1
ATOM 649 C C . LYS A 1 83 ? -21.014 -1.799 16.746 1.00 95.25 83 LYS A C 1
ATOM 651 O O . LYS A 1 83 ? -20.179 -2.418 16.090 1.00 95.25 83 LYS A O 1
ATOM 656 N N . THR A 1 84 ? -20.706 -1.175 17.883 1.00 97.12 84 THR A N 1
ATOM 657 C CA . THR A 1 84 ? -19.380 -1.284 18.502 1.00 97.12 84 THR A CA 1
ATOM 658 C C . THR A 1 84 ? -19.208 -2.605 19.257 1.00 97.12 84 THR A C 1
ATOM 660 O O . THR A 1 84 ? -20.174 -3.232 19.702 1.00 97.12 84 THR A O 1
ATOM 663 N N . ARG A 1 85 ? -17.956 -3.057 19.398 1.00 97.94 85 ARG A N 1
ATOM 664 C CA . ARG A 1 85 ? -17.570 -4.285 20.114 1.00 97.94 85 ARG A CA 1
ATOM 665 C C . ARG A 1 85 ? -16.258 -4.073 20.867 1.00 97.94 85 ARG A C 1
ATOM 667 O O . ARG A 1 85 ? -15.453 -3.238 20.461 1.00 97.94 85 ARG A O 1
ATOM 674 N N . THR A 1 86 ? -16.019 -4.829 21.941 1.00 98.56 86 THR A N 1
ATOM 675 C CA . THR A 1 86 ? -14.661 -4.971 22.505 1.00 98.56 86 THR A CA 1
ATOM 676 C C . THR A 1 86 ? -13.752 -5.668 21.499 1.00 98.56 86 THR A C 1
ATOM 678 O O . THR A 1 86 ? -14.254 -6.339 20.600 1.00 98.56 86 THR A O 1
ATOM 681 N N . TRP A 1 87 ? -12.430 -5.552 21.634 1.00 98.56 87 TRP A N 1
ATOM 682 C CA . TRP A 1 87 ? -11.503 -6.133 20.654 1.00 98.56 87 TRP A CA 1
ATOM 683 C C . TRP A 1 87 ? -11.672 -7.657 20.508 1.00 98.56 87 TRP A C 1
ATOM 685 O O . TRP A 1 87 ? -11.853 -8.162 19.404 1.00 98.56 87 TRP A O 1
ATOM 695 N N . GLN A 1 88 ? -11.771 -8.394 21.623 1.00 98.56 88 GLN A N 1
ATOM 696 C CA . GLN A 1 88 ? -12.091 -9.829 21.576 1.00 98.56 88 GLN A CA 1
ATOM 697 C C . GLN A 1 88 ? -13.498 -10.090 21.010 1.00 98.56 88 GLN A C 1
ATOM 699 O O . GLN A 1 88 ? -13.712 -11.054 20.281 1.00 98.56 88 GLN A O 1
ATOM 704 N N . GLY A 1 89 ? -14.466 -9.217 21.307 1.00 98.50 89 GLY A N 1
ATOM 705 C CA . GLY A 1 89 ? -15.808 -9.289 20.730 1.00 98.50 89 GLY A CA 1
ATOM 706 C C . GLY A 1 89 ? -15.845 -9.014 19.223 1.00 98.50 89 GLY A C 1
ATOM 707 O O . GLY A 1 89 ? -16.790 -9.446 18.568 1.00 98.50 89 GLY A O 1
ATOM 708 N N . ALA A 1 90 ? -14.845 -8.318 18.677 1.00 98.50 90 ALA A N 1
ATOM 709 C CA . ALA A 1 90 ? -14.667 -8.061 17.253 1.00 98.50 90 ALA A CA 1
ATOM 710 C C . ALA A 1 90 ? -14.107 -9.296 16.532 1.00 98.50 90 ALA A C 1
ATOM 712 O O . ALA A 1 90 ? -14.721 -9.749 15.571 1.00 98.50 90 ALA A O 1
ATOM 713 N N . ILE A 1 91 ? -13.042 -9.906 17.073 1.00 98.50 91 ILE A N 1
ATOM 714 C CA . ILE A 1 91 ? -12.495 -11.190 16.594 1.00 98.50 91 ILE A CA 1
ATOM 715 C C . ILE A 1 91 ? -13.591 -12.260 16.591 1.00 98.50 91 ILE A C 1
ATOM 717 O O . ILE A 1 91 ? -13.893 -12.852 15.559 1.00 98.50 91 ILE A O 1
ATOM 721 N N . ASN A 1 92 ? -14.260 -12.456 17.733 1.00 98.44 92 ASN A N 1
ATOM 722 C CA . ASN A 1 92 ? -15.321 -13.455 17.858 1.00 98.44 92 ASN A CA 1
ATOM 723 C C . ASN A 1 92 ? -16.497 -13.188 16.902 1.00 98.44 92 ASN A C 1
ATOM 725 O O . ASN A 1 92 ? -17.202 -14.126 16.541 1.00 98.44 92 ASN A O 1
ATOM 729 N N . TYR A 1 93 ? -16.740 -11.928 16.522 1.00 98.44 93 TYR A N 1
ATOM 730 C CA . TYR A 1 93 ? -17.804 -11.576 15.586 1.00 98.44 93 TYR A CA 1
ATOM 731 C C . TYR A 1 93 ? -17.449 -11.935 14.144 1.00 98.44 93 TYR A C 1
ATOM 733 O O . TYR A 1 93 ? -18.259 -12.586 13.494 1.00 98.44 93 TYR A O 1
ATOM 741 N N . CYS A 1 94 ? -16.268 -11.552 13.657 1.00 98.44 94 CYS A N 1
ATOM 742 C CA . CYS A 1 94 ? -15.873 -11.868 12.285 1.00 98.44 94 CYS A CA 1
ATOM 743 C C . CYS A 1 94 ? -15.718 -13.378 12.087 1.00 98.44 94 CYS A C 1
ATOM 745 O O . CYS A 1 94 ? -16.369 -13.941 11.213 1.00 98.44 94 CYS A O 1
ATOM 747 N N . ASN A 1 95 ? -15.040 -14.065 13.012 1.00 97.94 95 ASN A N 1
ATOM 748 C CA . ASN A 1 95 ? -14.862 -15.520 12.970 1.00 97.94 95 ASN A CA 1
ATOM 749 C C . ASN A 1 95 ? -16.185 -16.324 13.092 1.00 97.94 95 ASN A C 1
ATOM 751 O O . ASN A 1 95 ? -16.163 -17.550 13.009 1.00 97.94 95 ASN A O 1
ATOM 755 N N . THR A 1 96 ? -17.330 -15.669 13.332 1.00 97.62 96 THR A N 1
ATOM 756 C CA . THR A 1 96 ? -18.675 -16.285 13.343 1.00 97.62 96 THR A CA 1
ATOM 757 C C . THR A 1 96 ? -19.663 -15.611 12.380 1.00 97.62 96 THR A C 1
ATOM 759 O O . THR A 1 96 ? -20.859 -15.910 12.401 1.00 97.62 96 THR A O 1
ATOM 762 N N . LEU A 1 97 ? -19.188 -14.710 11.515 1.00 97.81 97 LEU A N 1
ATOM 763 C CA . LEU A 1 97 ? -20.007 -14.043 10.511 1.00 97.81 97 LEU A CA 1
ATOM 764 C C . LEU A 1 97 ? -20.303 -15.016 9.361 1.00 97.81 97 LEU A C 1
ATOM 766 O O . LEU A 1 97 ? -19.409 -15.419 8.627 1.00 97.81 97 LEU A O 1
ATOM 770 N N . ALA A 1 98 ? -21.574 -15.371 9.185 1.00 96.12 98 ALA A N 1
ATOM 771 C CA . ALA A 1 98 ? -22.038 -16.269 8.121 1.00 96.12 98 ALA A CA 1
ATOM 772 C C . ALA A 1 98 ? -22.473 -15.525 6.837 1.00 96.12 98 ALA A C 1
ATOM 774 O O . ALA A 1 98 ? -23.318 -16.018 6.092 1.00 96.12 98 ALA A O 1
ATOM 775 N N . LEU A 1 99 ? -21.952 -14.314 6.602 1.00 95.69 99 LEU A N 1
ATOM 776 C CA . LEU A 1 99 ? -22.288 -13.521 5.417 1.00 95.69 99 LEU A CA 1
ATOM 777 C C . LEU A 1 99 ? -21.670 -14.164 4.169 1.00 95.69 99 LEU A C 1
ATOM 779 O O . LEU A 1 99 ? -20.485 -14.488 4.188 1.00 95.69 99 LEU A O 1
ATOM 783 N N . ASP A 1 100 ? -22.472 -14.366 3.123 1.00 95.06 100 ASP A N 1
ATOM 784 C CA . ASP A 1 100 ? -22.062 -14.959 1.838 1.00 95.06 100 ASP A CA 1
ATOM 785 C C . ASP A 1 100 ? -21.173 -16.216 1.965 1.00 95.06 100 ASP A C 1
ATOM 787 O O . ASP A 1 100 ? -20.077 -16.296 1.418 1.00 95.06 100 ASP A O 1
ATOM 791 N N . GLY A 1 101 ? -21.596 -17.190 2.776 1.00 90.75 101 GLY A N 1
ATOM 792 C CA . GLY A 1 101 ? -20.838 -18.430 3.017 1.00 90.75 101 GLY A CA 1
ATOM 793 C C . GLY A 1 101 ? -19.748 -18.335 4.095 1.00 90.75 101 GLY A C 1
ATOM 794 O O . GLY A 1 101 ? -19.274 -19.365 4.569 1.00 90.75 101 GLY A O 1
ATOM 795 N N . GLY A 1 102 ? -19.417 -17.133 4.572 1.00 93.25 102 GLY A N 1
ATOM 796 C CA . GLY A 1 102 ? -18.545 -16.918 5.725 1.00 93.25 102 GLY A CA 1
ATOM 797 C C . GLY A 1 102 ? -17.068 -16.705 5.372 1.00 93.25 102 GLY A C 1
ATOM 798 O O . GLY A 1 102 ? -16.749 -15.941 4.465 1.00 93.25 102 GLY A O 1
ATOM 799 N N . ASN A 1 103 ? -16.182 -17.361 6.131 1.00 93.62 103 ASN A N 1
ATOM 800 C CA . ASN A 1 103 ? -14.717 -17.221 6.083 1.00 93.62 103 ASN A CA 1
ATOM 801 C C . ASN A 1 103 ? -14.178 -15.800 6.378 1.00 93.62 103 ASN A C 1
ATOM 803 O O . ASN A 1 103 ? -13.194 -15.370 5.787 1.00 93.62 103 ASN A O 1
ATOM 807 N N . TRP A 1 104 ? -14.823 -15.067 7.291 1.00 97.75 104 TRP A N 1
ATOM 808 C CA . TRP A 1 104 ? -14.437 -13.697 7.654 1.00 97.75 104 TRP A CA 1
ATOM 809 C C . TRP A 1 104 ? -13.447 -13.636 8.822 1.00 97.75 104 TRP A C 1
ATOM 811 O O . TRP A 1 104 ? -13.607 -14.327 9.831 1.00 97.75 104 TRP A O 1
ATOM 821 N N . SER A 1 105 ? -12.482 -12.724 8.726 1.00 97.19 105 SER A N 1
ATOM 822 C CA . SER A 1 105 ? -11.532 -12.355 9.775 1.00 97.19 105 SER A CA 1
ATOM 823 C C . SER A 1 105 ? -11.776 -10.919 10.265 1.00 97.19 105 SER A C 1
ATOM 825 O O . SER A 1 105 ? -12.516 -10.131 9.663 1.00 97.19 105 SER A O 1
ATOM 827 N N . LEU A 1 106 ? -11.173 -10.572 11.406 1.00 97.62 106 LEU A N 1
ATOM 828 C CA . LEU A 1 106 ? -10.984 -9.173 11.785 1.00 97.62 106 LEU A CA 1
ATOM 829 C C . LEU A 1 106 ? -9.710 -8.682 11.072 1.00 97.62 106 LEU A C 1
ATOM 831 O O . LEU A 1 106 ? -8.655 -9.249 11.374 1.00 97.62 106 LEU A O 1
ATOM 835 N N . PRO A 1 107 ? -9.781 -7.665 10.191 1.00 95.50 107 PRO A N 1
ATOM 836 C CA . PRO A 1 107 ? -8.635 -7.211 9.404 1.00 95.50 107 PRO A CA 1
ATOM 837 C C . PRO A 1 107 ? -7.466 -6.812 10.296 1.00 95.50 107 PRO A C 1
ATOM 839 O O . PRO A 1 107 ? -7.671 -6.310 11.403 1.00 95.50 107 PRO A O 1
ATOM 842 N N . ASP A 1 108 ? -6.241 -6.998 9.833 1.00 91.44 108 ASP A N 1
ATOM 843 C CA . ASP A 1 108 ? -5.061 -6.387 10.426 1.00 91.44 108 ASP A CA 1
ATOM 844 C C . ASP A 1 108 ? -4.995 -4.873 10.117 1.00 91.44 108 ASP A C 1
ATOM 846 O O . ASP A 1 108 ? -5.880 -4.290 9.483 1.00 91.44 108 ASP A O 1
ATOM 850 N N . VAL A 1 109 ? -4.016 -4.172 10.691 1.00 89.38 109 VAL A N 1
ATOM 851 C CA . VAL A 1 109 ? -3.899 -2.718 10.532 1.00 89.38 109 VAL A CA 1
ATOM 852 C C . VAL A 1 109 ? -3.409 -2.304 9.141 1.00 89.38 109 VAL A C 1
ATOM 854 O O . VAL A 1 109 ? -3.812 -1.236 8.699 1.00 89.38 109 VAL A O 1
ATOM 857 N N . LYS A 1 110 ? -2.602 -3.120 8.443 1.00 85.62 110 LYS A N 1
ATOM 858 C CA . LYS A 1 110 ? -2.178 -2.851 7.059 1.00 85.62 110 LYS A CA 1
ATOM 859 C C . LYS A 1 110 ? -3.354 -3.057 6.103 1.00 85.62 110 LYS A C 1
ATOM 861 O O . LYS A 1 110 ? -3.646 -2.143 5.338 1.00 85.62 110 LYS A O 1
ATOM 866 N N . GLU A 1 111 ? -4.087 -4.169 6.223 1.00 88.88 111 GLU A N 1
ATOM 867 C CA . GLU A 1 111 ? -5.334 -4.414 5.472 1.00 88.88 111 GLU A CA 1
ATOM 868 C C . GLU A 1 111 ? -6.318 -3.247 5.650 1.00 88.88 111 GLU A C 1
ATOM 870 O O . GLU A 1 111 ? -6.827 -2.686 4.686 1.00 88.88 111 GLU A O 1
ATOM 875 N N . LEU A 1 112 ? -6.561 -2.818 6.893 1.00 90.44 112 LEU A N 1
ATOM 876 C CA . LEU A 1 112 ? -7.515 -1.744 7.183 1.00 90.44 112 LEU A CA 1
ATOM 877 C C . LEU A 1 112 ? -7.008 -0.338 6.786 1.00 90.44 112 LEU A C 1
ATOM 879 O O . LEU A 1 112 ? -7.805 0.602 6.728 1.00 90.44 112 LEU A O 1
ATOM 883 N N . GLU A 1 113 ? -5.711 -0.170 6.511 1.00 88.12 113 GLU A N 1
ATOM 884 C CA . GLU A 1 113 ? -5.128 1.073 5.988 1.00 88.12 113 GLU A CA 1
ATOM 885 C C . GLU A 1 113 ? -5.198 1.183 4.451 1.00 88.12 113 GLU A C 1
ATOM 887 O O . GLU A 1 113 ? -5.163 2.307 3.942 1.00 88.12 113 GLU A O 1
ATOM 892 N N . THR A 1 114 ? -5.395 0.089 3.696 1.00 85.44 114 THR A N 1
ATOM 893 C CA . THR A 1 114 ? -5.557 0.157 2.222 1.00 85.44 114 THR A CA 1
ATOM 894 C C . THR A 1 114 ? -6.794 0.971 1.824 1.00 85.44 114 THR A C 1
ATOM 896 O O . THR A 1 114 ? -6.738 1.778 0.889 1.00 85.44 114 THR A O 1
ATOM 899 N N . LEU A 1 115 ? -7.869 0.839 2.611 1.00 88.75 115 LEU A N 1
ATOM 900 C CA . LEU A 1 115 ? -9.134 1.569 2.492 1.00 88.75 115 LEU A CA 1
ATOM 901 C C . LEU A 1 115 ? -9.026 3.077 2.765 1.00 88.75 115 LEU A C 1
ATOM 903 O O . LEU A 1 115 ? -9.973 3.813 2.502 1.00 88.75 115 LEU A O 1
ATOM 907 N N . VAL A 1 116 ? -7.921 3.573 3.335 1.00 88.00 116 VAL A N 1
ATOM 908 C CA . VAL A 1 116 ? -7.800 5.010 3.621 1.00 88.00 116 VAL A CA 1
ATOM 909 C C . VAL A 1 116 ? -7.635 5.779 2.314 1.00 88.00 116 VAL A C 1
ATOM 911 O O . VAL A 1 116 ? -6.614 5.656 1.634 1.00 88.00 116 VAL A O 1
ATOM 914 N N . ASN A 1 117 ? -8.622 6.606 1.979 1.00 84.75 117 ASN A N 1
ATOM 915 C CA . ASN A 1 117 ? -8.525 7.544 0.870 1.00 84.75 117 ASN A CA 1
ATOM 916 C C . AS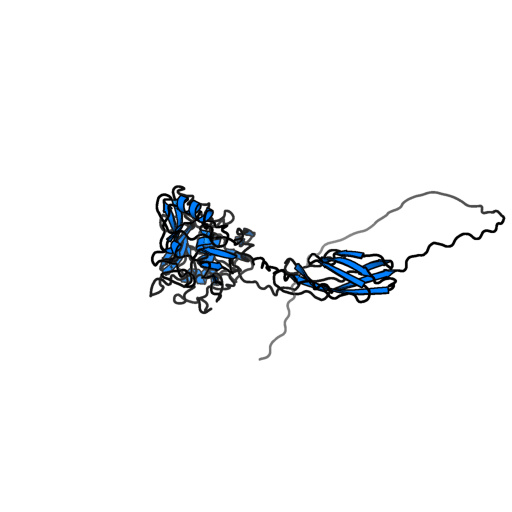N A 1 117 ? -7.971 8.887 1.374 1.00 84.75 117 ASN A C 1
ATOM 918 O O . ASN A 1 117 ? -8.634 9.581 2.144 1.00 84.75 117 ASN A O 1
ATOM 922 N N . TYR A 1 118 ? -6.749 9.244 0.968 1.00 81.38 118 TYR A N 1
ATOM 923 C CA . TYR A 1 118 ? -6.104 10.501 1.365 1.00 81.38 118 TYR A CA 1
ATOM 924 C C . TYR A 1 118 ? -6.517 11.706 0.500 1.00 81.38 118 TYR A C 1
ATOM 926 O O . TYR A 1 118 ? -6.399 12.845 0.970 1.00 81.38 118 TYR A O 1
ATOM 934 N N . ALA A 1 119 ? -7.081 11.462 -0.688 1.00 76.38 119 ALA A N 1
ATOM 935 C CA . ALA A 1 119 ? -7.688 12.479 -1.541 1.00 76.38 119 ALA A CA 1
ATOM 936 C C . ALA A 1 119 ? -9.048 12.952 -0.995 1.00 76.38 119 ALA A C 1
ATOM 938 O O . ALA A 1 119 ? -9.445 14.095 -1.215 1.00 76.38 119 ALA A O 1
ATOM 939 N N . GLU A 1 120 ? -9.752 12.104 -0.243 1.00 78.44 120 GLU A N 1
ATOM 940 C CA . GLU A 1 120 ? -11.060 12.412 0.340 1.00 78.44 120 GLU A CA 1
ATOM 941 C C . GLU A 1 120 ? -10.992 12.843 1.813 1.00 78.44 120 GLU A C 1
ATOM 943 O O . GLU A 1 120 ? -10.049 12.559 2.562 1.00 78.44 120 GLU A O 1
ATOM 948 N N . CYS A 1 121 ? -12.049 13.517 2.276 1.00 78.50 121 CYS A N 1
ATOM 949 C CA . CYS A 1 121 ? -12.280 13.698 3.703 1.00 78.50 121 CYS A CA 1
ATOM 950 C C . CYS A 1 121 ? -13.724 13.496 4.111 1.00 78.50 121 CYS A C 1
ATOM 952 O O . CYS A 1 121 ? -14.662 13.915 3.439 1.00 78.50 121 CYS A O 1
ATOM 954 N N . CYS A 1 122 ? -13.829 13.071 5.370 1.00 81.94 122 CYS A N 1
ATOM 955 C CA . CYS A 1 122 ? -14.986 13.300 6.202 1.00 81.94 122 CYS A CA 1
ATOM 956 C C . CYS A 1 122 ? -16.228 12.503 5.725 1.00 81.94 122 CYS A C 1
ATOM 958 O O . CYS A 1 122 ? -17.343 13.010 5.875 1.00 81.94 122 CYS A O 1
ATOM 960 N N . PRO A 1 123 ? -16.060 11.263 5.208 1.00 88.12 123 PRO A N 1
ATOM 961 C CA . PRO A 1 123 ? -14.947 10.353 5.515 1.00 88.12 123 PRO A CA 1
ATOM 962 C C . PRO A 1 123 ? -13.843 10.255 4.427 1.00 88.12 123 PRO A C 1
ATOM 964 O O . PRO A 1 123 ? -14.034 10.604 3.274 1.00 88.12 123 PRO A O 1
ATOM 967 N N . SER A 1 124 ? -12.656 9.822 4.846 1.00 87.00 124 SER A N 1
ATOM 968 C CA . SER A 1 124 ? -11.450 9.514 4.059 1.00 87.00 124 SER A CA 1
ATOM 969 C C . SER A 1 124 ? -11.433 8.020 3.696 1.00 87.00 124 SER A C 1
ATOM 971 O O . SER A 1 124 ? -10.579 7.261 4.163 1.00 87.00 124 SER A O 1
ATOM 973 N N . ILE A 1 125 ? -12.458 7.591 2.961 1.00 89.00 125 ILE A N 1
ATOM 974 C CA . ILE A 1 125 ? -12.680 6.251 2.397 1.00 89.00 125 ILE A CA 1
ATOM 975 C C . ILE A 1 125 ? -13.711 6.410 1.278 1.00 89.00 125 ILE A C 1
ATOM 977 O O . ILE A 1 125 ? -14.663 7.172 1.456 1.00 89.00 125 ILE A O 1
ATOM 981 N N . ASP A 1 126 ? -13.520 5.662 0.194 1.00 89.44 126 ASP A N 1
ATOM 982 C CA . ASP A 1 126 ? -14.319 5.736 -1.028 1.00 89.44 126 ASP A CA 1
ATOM 983 C C . ASP A 1 126 ? -15.839 5.689 -0.774 1.00 89.44 126 ASP A C 1
ATOM 985 O O . ASP A 1 126 ? -16.343 4.909 0.047 1.00 89.44 126 ASP A O 1
ATOM 989 N N . ALA A 1 127 ? -16.577 6.524 -1.509 1.00 89.75 127 ALA A N 1
ATOM 990 C CA . ALA A 1 127 ? -18.029 6.656 -1.428 1.00 89.75 127 ALA A CA 1
ATOM 991 C C . ALA A 1 127 ? -18.811 5.348 -1.685 1.00 89.75 127 ALA A C 1
ATOM 993 O O . ALA A 1 127 ? -19.958 5.239 -1.244 1.00 89.75 127 ALA A O 1
ATOM 994 N N . ILE A 1 128 ? -18.206 4.340 -2.326 1.00 92.62 128 ILE A N 1
ATOM 995 C CA . ILE A 1 128 ? -18.772 2.993 -2.494 1.00 92.62 128 ILE A CA 1
ATOM 996 C C . ILE A 1 128 ? -19.021 2.280 -1.151 1.00 92.62 128 ILE A C 1
ATOM 998 O O . ILE A 1 128 ? -19.833 1.355 -1.075 1.00 92.62 128 ILE A O 1
ATOM 1002 N N . PHE A 1 129 ? -18.377 2.718 -0.062 1.00 93.81 129 PHE A N 1
ATOM 1003 C CA . PHE A 1 129 ? -18.617 2.241 1.302 1.00 93.81 129 PHE A CA 1
ATOM 1004 C C . PHE A 1 129 ? -19.778 2.994 1.978 1.00 93.81 129 PHE A C 1
ATOM 1006 O O . PHE A 1 129 ? -19.602 3.716 2.963 1.00 93.81 129 PHE A O 1
ATOM 1013 N N . GLU A 1 130 ? -21.003 2.779 1.487 1.00 93.44 130 GLU A N 1
ATOM 1014 C CA . GLU A 1 130 ? -22.232 3.428 1.985 1.00 93.44 130 GLU A CA 1
ATOM 1015 C C . GLU A 1 130 ? -22.445 3.338 3.511 1.00 93.44 130 GLU A C 1
ATOM 1017 O O . GLU A 1 130 ? -23.134 4.170 4.119 1.00 93.44 130 GLU A O 1
ATOM 1022 N N . ASN A 1 131 ? -21.916 2.299 4.166 1.00 92.81 131 ASN A N 1
ATOM 1023 C CA . ASN A 1 131 ? -22.099 2.074 5.597 1.00 92.81 131 ASN A CA 1
ATOM 1024 C C . ASN A 1 131 ? -20.928 2.598 6.438 1.00 92.81 131 ASN A C 1
ATOM 1026 O O . ASN A 1 131 ? -20.470 1.952 7.381 1.00 92.81 131 ASN A O 1
ATOM 1030 N N . ILE A 1 132 ? -20.514 3.835 6.157 1.00 89.56 132 ILE A N 1
ATOM 1031 C CA . ILE A 1 132 ? -19.544 4.597 6.949 1.00 89.56 132 ILE A CA 1
ATOM 1032 C C . ILE A 1 132 ? -20.242 5.710 7.760 1.00 89.56 132 ILE A C 1
ATOM 1034 O O . ILE A 1 132 ? -20.890 6.588 7.193 1.00 89.56 132 ILE A O 1
ATOM 1038 N N . PRO A 1 133 ? -20.130 5.723 9.104 1.00 86.50 133 PRO A N 1
ATOM 1039 C CA . PRO A 1 133 ? -20.600 6.836 9.924 1.00 86.50 133 PRO A CA 1
ATOM 1040 C C . PRO A 1 133 ? -19.574 7.982 9.952 1.00 86.50 133 PRO A C 1
ATOM 1042 O O . PRO A 1 133 ? -18.365 7.757 9.870 1.00 86.50 133 PRO A O 1
ATOM 1045 N N . ALA A 1 134 ? -20.048 9.213 10.173 1.00 75.00 134 ALA A N 1
ATOM 1046 C CA . ALA A 1 134 ? -19.220 10.430 10.186 1.00 75.00 134 ALA A CA 1
ATOM 1047 C C . ALA A 1 134 ? -18.073 10.425 11.224 1.00 75.00 134 ALA A C 1
ATOM 1049 O O . ALA A 1 134 ? -17.070 11.112 11.048 1.00 75.00 134 ALA A O 1
ATOM 1050 N N . VAL A 1 135 ? -18.189 9.629 12.296 1.00 76.12 135 VAL A N 1
ATOM 1051 C CA . VAL A 1 135 ? -17.079 9.316 13.215 1.00 76.12 135 VAL A CA 1
ATOM 1052 C C . VAL A 1 135 ? -16.798 7.817 13.147 1.00 76.12 135 VAL A C 1
ATOM 1054 O O . VAL A 1 135 ? -17.178 7.031 14.015 1.00 76.12 135 VAL A O 1
ATOM 1057 N N . SER A 1 136 ? -16.157 7.424 12.053 1.00 84.81 136 SER A N 1
ATOM 1058 C CA . SER A 1 136 ? -15.788 6.053 11.712 1.00 84.81 136 SER A CA 1
ATOM 1059 C C . SER A 1 136 ? -14.428 5.695 12.305 1.00 84.81 136 SER A C 1
ATOM 1061 O O . SER A 1 136 ? -13.393 6.228 11.907 1.00 84.81 136 SER A O 1
ATOM 1063 N N . ALA A 1 137 ? -14.436 4.765 13.257 1.00 93.50 137 ALA A N 1
ATOM 1064 C CA . ALA A 1 137 ? -13.247 4.156 13.837 1.00 93.50 137 ALA A CA 1
ATOM 1065 C C . ALA A 1 137 ? -13.467 2.642 13.906 1.00 93.50 137 ALA 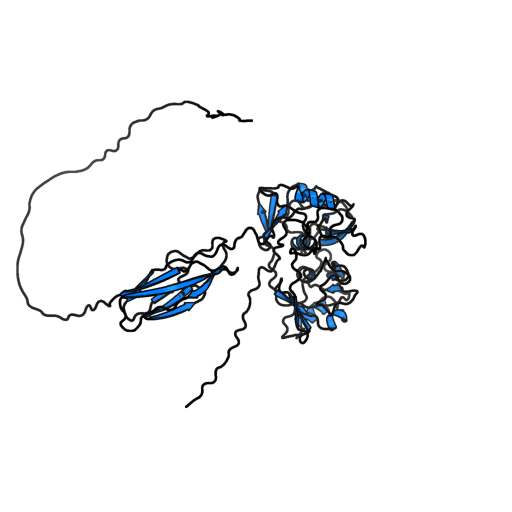A C 1
ATOM 1067 O O . ALA A 1 137 ? -14.435 2.221 14.539 1.00 93.50 137 ALA A O 1
ATOM 1068 N N . TYR A 1 138 ? -12.588 1.852 13.289 1.00 96.81 138 TYR A N 1
ATOM 1069 C CA . TYR A 1 138 ? -12.739 0.401 13.139 1.00 96.81 138 TYR A CA 1
ATOM 1070 C C . TYR A 1 138 ? -11.576 -0.359 13.785 1.00 96.81 138 TYR A C 1
ATOM 1072 O O . TYR A 1 138 ? -10.421 0.043 13.647 1.00 96.81 138 TYR A O 1
ATOM 1080 N N . TRP A 1 139 ? -11.881 -1.435 14.518 1.00 98.00 139 TRP A N 1
ATOM 1081 C CA . TRP A 1 139 ? -10.867 -2.327 15.094 1.00 98.00 139 TRP A CA 1
ATOM 1082 C C . TRP A 1 139 ? -10.053 -3.041 14.016 1.00 98.00 139 TRP A C 1
ATOM 1084 O O . TRP A 1 139 ? -10.618 -3.479 13.019 1.00 98.00 139 TRP A O 1
ATOM 1094 N N . SER A 1 140 ? -8.772 -3.267 14.313 1.00 96.25 140 SER A N 1
ATOM 1095 C CA . SER A 1 140 ? -7.957 -4.290 13.654 1.00 96.25 140 SER A CA 1
ATOM 1096 C C . SER A 1 140 ? -7.563 -5.415 14.623 1.00 96.25 140 SER A C 1
ATOM 1098 O O . SER A 1 140 ? -7.627 -5.256 15.849 1.00 96.25 140 SER A O 1
ATOM 1100 N N . SER A 1 141 ? -7.122 -6.551 14.090 1.00 96.00 141 SER A N 1
ATOM 1101 C CA . SER A 1 141 ? -6.544 -7.679 14.826 1.00 96.00 141 SER A CA 1
ATOM 1102 C C . SER A 1 141 ? -5.130 -7.394 15.353 1.00 96.00 141 SER A C 1
ATOM 1104 O O . SER A 1 141 ? -4.684 -8.041 16.303 1.00 96.00 141 SER A O 1
ATOM 1106 N N . THR A 1 142 ? -4.427 -6.391 14.822 1.00 94.12 142 THR A N 1
ATOM 1107 C CA . THR A 1 142 ? -3.044 -6.098 15.213 1.00 94.12 142 THR A CA 1
ATOM 1108 C C . THR A 1 142 ? -2.967 -5.547 16.641 1.00 94.12 142 THR A C 1
ATOM 1110 O O . THR A 1 142 ? -3.502 -4.485 16.974 1.00 94.12 142 THR A O 1
ATOM 1113 N N . THR A 1 143 ? -2.255 -6.256 17.519 1.00 94.69 143 THR A N 1
ATOM 1114 C CA . THR A 1 143 ? -1.956 -5.784 18.882 1.00 94.69 143 THR A CA 1
ATOM 1115 C C . THR A 1 143 ? -0.899 -4.679 18.845 1.00 94.69 143 THR A C 1
ATOM 1117 O O . THR A 1 143 ? 0.043 -4.744 18.063 1.00 94.69 143 THR A O 1
ATOM 1120 N N . TYR A 1 144 ? -1.023 -3.665 19.704 1.00 93.44 144 TYR A N 1
ATOM 1121 C CA . TYR A 1 144 ? -0.021 -2.603 19.798 1.00 93.44 144 TYR A CA 1
ATOM 1122 C C . TYR A 1 144 ? 1.167 -3.075 20.649 1.00 93.44 144 TYR A C 1
ATOM 1124 O O . TYR A 1 144 ? 1.035 -3.224 21.861 1.00 93.44 144 TYR A O 1
ATOM 1132 N N . VAL A 1 145 ? 2.329 -3.320 20.034 1.00 90.81 145 VAL A N 1
ATOM 1133 C CA . VAL A 1 145 ? 3.473 -3.971 20.709 1.00 90.81 145 VAL A CA 1
ATOM 1134 C C . VAL A 1 145 ? 3.972 -3.233 21.963 1.00 90.81 145 VAL A C 1
ATOM 1136 O O . VAL A 1 145 ? 4.339 -3.872 22.946 1.00 90.81 145 VAL A O 1
ATOM 1139 N N . HIS A 1 146 ? 3.932 -1.897 21.982 1.00 87.62 146 HIS A N 1
ATOM 1140 C CA . HIS A 1 146 ? 4.390 -1.103 23.132 1.00 87.62 146 HIS A CA 1
ATOM 1141 C C . HIS A 1 146 ? 3.457 -1.189 24.356 1.00 87.62 146 HIS A C 1
ATOM 1143 O O . HIS A 1 146 ? 3.879 -0.905 25.474 1.00 87.62 146 HIS A O 1
ATOM 1149 N N . ASP A 1 147 ? 2.192 -1.568 24.162 1.00 93.19 147 ASP A N 1
ATOM 1150 C CA . ASP A 1 147 ? 1.233 -1.815 25.238 1.00 93.19 147 ASP A CA 1
ATOM 1151 C C . ASP A 1 147 ? 0.188 -2.823 24.752 1.00 93.19 147 ASP A C 1
ATOM 1153 O O . ASP A 1 147 ? -0.807 -2.464 24.117 1.00 93.19 147 ASP A O 1
ATOM 1157 N N . THR A 1 148 ? 0.412 -4.097 25.076 1.00 95.44 148 THR A N 1
ATOM 1158 C CA . THR A 1 148 ? -0.391 -5.227 24.588 1.00 95.44 148 THR A CA 1
ATOM 1159 C C . THR A 1 148 ? -1.828 -5.250 25.125 1.00 95.44 148 THR A C 1
ATOM 1161 O O . THR A 1 148 ? -2.659 -6.008 24.607 1.00 95.44 148 THR A O 1
ATOM 1164 N N . THR A 1 149 ? -2.162 -4.387 26.099 1.00 97.69 149 THR A N 1
ATOM 1165 C CA . THR A 1 149 ? -3.550 -4.118 26.518 1.00 97.69 149 THR A CA 1
ATOM 1166 C C . THR A 1 149 ? -4.330 -3.316 25.470 1.00 97.69 149 THR A C 1
ATOM 1168 O O . THR A 1 149 ? -5.562 -3.256 25.527 1.00 97.69 149 THR A O 1
ATOM 1171 N N . LYS A 1 150 ? -3.631 -2.735 24.487 1.00 97.06 150 LYS A N 1
ATOM 1172 C CA . LYS A 1 150 ? -4.192 -2.018 23.343 1.00 97.06 150 LYS A CA 1
ATOM 1173 C C . LYS A 1 150 ? -4.092 -2.819 22.044 1.00 97.06 150 LYS A C 1
ATOM 1175 O O . LYS A 1 150 ? -3.233 -3.684 21.868 1.00 97.06 150 LYS A O 1
ATOM 1180 N N . ALA A 1 151 ? -4.982 -2.502 21.115 1.00 96.88 151 ALA A N 1
ATOM 1181 C CA . ALA A 1 151 ? -4.922 -2.928 19.721 1.00 96.88 151 ALA A CA 1
ATOM 1182 C C . ALA A 1 151 ? -5.021 -1.711 18.801 1.00 96.88 151 ALA A C 1
ATOM 1184 O O . ALA A 1 151 ? -5.480 -0.645 19.220 1.00 96.88 151 ALA A O 1
ATOM 1185 N N . TRP A 1 152 ? -4.579 -1.863 17.560 1.00 94.88 152 TRP A N 1
ATOM 1186 C CA . TRP A 1 152 ? -4.684 -0.825 16.546 1.00 94.88 152 TRP A CA 1
ATOM 1187 C C . TRP A 1 152 ? -6.132 -0.655 16.065 1.00 94.88 152 TRP A C 1
ATOM 1189 O O . TRP A 1 152 ? -6.898 -1.617 15.954 1.00 94.88 152 TRP A O 1
ATOM 1199 N N . ARG A 1 153 ? -6.504 0.586 15.748 1.00 94.69 153 ARG A N 1
ATOM 1200 C CA . ARG A 1 153 ? -7.719 0.926 15.000 1.00 94.69 153 ARG A CA 1
ATOM 1201 C C . ARG A 1 153 ? -7.413 1.996 13.957 1.00 94.69 153 ARG A C 1
ATOM 1203 O O . ARG A 1 153 ? -6.602 2.888 14.217 1.00 94.69 153 ARG A O 1
ATOM 1210 N N . VAL A 1 154 ? -8.112 1.946 12.830 1.00 93.56 154 VAL A N 1
ATOM 1211 C CA . VAL A 1 154 ? -8.052 2.971 11.776 1.00 93.56 154 VAL A CA 1
ATOM 1212 C C . VAL A 1 154 ? -9.267 3.886 11.897 1.00 93.56 154 VAL A C 1
ATOM 1214 O O . VAL A 1 154 ? -10.366 3.444 12.249 1.00 93.56 154 VAL A O 1
ATOM 1217 N N . ARG A 1 155 ? -9.067 5.184 11.659 1.00 91.62 155 ARG A N 1
ATOM 1218 C CA . ARG A 1 155 ? -10.110 6.213 11.680 1.00 91.62 155 ARG A CA 1
ATOM 1219 C C . ARG A 1 155 ? -10.290 6.846 10.309 1.00 91.62 155 ARG A C 1
ATOM 1221 O O . ARG A 1 155 ? -9.565 7.779 9.962 1.00 91.62 155 ARG A O 1
ATOM 1228 N N . PHE A 1 156 ? -11.318 6.413 9.585 1.00 90.31 156 PHE A N 1
ATOM 1229 C CA . PHE A 1 156 ? -11.699 7.009 8.302 1.00 90.31 156 PHE A CA 1
ATOM 1230 C C . PHE A 1 156 ? -12.265 8.424 8.446 1.00 90.31 156 PHE A C 1
ATOM 1232 O O . PHE A 1 156 ? -12.361 9.128 7.459 1.00 90.31 156 PHE A O 1
ATOM 1239 N N . ASN A 1 157 ? -12.559 8.929 9.650 1.00 85.00 157 ASN A N 1
ATOM 1240 C CA . ASN A 1 157 ? -12.976 10.330 9.773 1.00 85.00 157 ASN A CA 1
ATOM 1241 C C . ASN A 1 157 ? -11.880 11.337 9.335 1.00 85.00 157 ASN A C 1
ATOM 1243 O O . ASN A 1 157 ? -12.238 12.441 8.935 1.00 85.00 157 ASN A O 1
ATOM 1247 N N . TRP A 1 158 ? -10.587 10.968 9.405 1.00 80.00 158 TRP A N 1
ATOM 1248 C CA . TRP A 1 158 ? -9.447 11.764 8.894 1.00 80.00 158 TRP A CA 1
ATOM 1249 C C . TRP A 1 158 ? -8.315 10.937 8.235 1.00 80.00 158 TRP A C 1
ATOM 1251 O O . TRP A 1 158 ? -7.313 11.531 7.850 1.00 80.00 158 TRP A O 1
ATOM 1261 N N . GLY A 1 159 ? -8.413 9.605 8.141 1.00 85.12 159 GLY A N 1
ATOM 1262 C CA . GLY A 1 159 ? -7.403 8.746 7.498 1.00 85.12 159 GLY A CA 1
ATOM 1263 C C . GLY A 1 159 ? -6.181 8.396 8.363 1.00 85.12 159 GLY A C 1
ATOM 1264 O O . GLY A 1 159 ? -5.045 8.491 7.905 1.00 85.12 159 GLY A O 1
ATOM 1265 N N . TYR A 1 160 ? -6.371 8.033 9.638 1.00 86.50 160 TYR A N 1
ATOM 1266 C CA . TYR A 1 160 ? -5.246 7.844 10.574 1.00 86.50 160 TYR A CA 1
ATOM 1267 C C . TYR A 1 160 ? -5.410 6.670 11.557 1.00 86.50 160 TYR A C 1
ATOM 1269 O O . TYR A 1 160 ? -6.505 6.407 12.059 1.00 86.50 160 TYR A O 1
ATOM 1277 N N . SER A 1 161 ? -4.310 5.968 11.857 1.00 89.31 161 SER A N 1
ATOM 1278 C CA . SER A 1 161 ? -4.263 4.804 12.756 1.00 89.31 161 SER A CA 1
ATOM 1279 C C . SER A 1 161 ? -3.793 5.172 14.168 1.00 89.31 161 SER A C 1
ATOM 1281 O O . SER A 1 161 ? -2.761 5.826 14.314 1.00 89.31 161 SER A O 1
ATOM 1283 N N . PHE A 1 162 ? -4.478 4.706 15.217 1.00 89.25 162 PHE A N 1
ATOM 1284 C CA . PHE A 1 162 ? -4.055 4.882 16.618 1.00 89.25 162 PHE A CA 1
ATOM 1285 C C . PHE A 1 162 ? -4.400 3.653 17.477 1.00 89.25 162 PHE A C 1
ATOM 1287 O O . PHE A 1 162 ? -5.432 3.023 17.238 1.00 89.25 162 PHE A O 1
ATOM 1294 N N . PRO A 1 163 ? -3.613 3.332 18.520 1.00 93.00 163 PRO A N 1
ATOM 1295 C CA . PRO A 1 163 ? -3.953 2.269 19.457 1.00 93.00 163 PRO A CA 1
ATOM 1296 C C . PRO A 1 163 ? -5.091 2.675 20.413 1.00 93.00 163 PRO A C 1
ATOM 1298 O O . PRO A 1 163 ? -5.195 3.829 20.832 1.00 93.00 163 PRO A O 1
ATOM 1301 N N . GLU A 1 164 ? -5.926 1.711 20.800 1.00 95.69 164 GLU A N 1
ATOM 1302 C CA . GLU A 1 164 ? -7.030 1.855 21.762 1.00 95.69 164 GLU A CA 1
ATOM 1303 C C . GLU A 1 164 ? -7.079 0.655 22.720 1.00 95.69 164 GLU A C 1
ATOM 1305 O O . GLU A 1 164 ? -6.695 -0.453 22.347 1.00 95.69 164 GLU A O 1
ATOM 1310 N N . LEU A 1 165 ? -7.544 0.859 23.957 1.00 98.06 165 LEU A N 1
ATOM 1311 C CA . LEU A 1 165 ? -7.684 -0.204 24.962 1.00 98.06 165 LEU A CA 1
ATOM 1312 C C . LEU A 1 165 ? -8.643 -1.303 24.484 1.00 98.06 165 LEU A C 1
ATOM 1314 O O . LEU A 1 165 ? -9.796 -1.026 24.162 1.00 98.06 165 LEU A O 1
ATOM 1318 N N . LYS A 1 166 ? -8.204 -2.569 24.526 1.00 98.44 166 LYS A N 1
ATOM 1319 C CA . LYS A 1 166 ? -8.980 -3.745 24.074 1.00 98.44 166 LYS A CA 1
ATOM 1320 C C . LYS A 1 166 ? -10.310 -3.946 24.822 1.00 98.44 166 LYS A C 1
ATOM 1322 O O . LYS A 1 166 ? -11.202 -4.629 24.315 1.00 98.44 166 LYS A O 1
ATOM 1327 N N . SER A 1 167 ? -10.435 -3.355 26.013 1.00 97.69 167 SER A N 1
ATOM 1328 C CA . SER A 1 167 ? -11.648 -3.304 26.842 1.00 97.69 167 SER A CA 1
ATOM 1329 C C . SER A 1 167 ? -12.649 -2.214 26.433 1.00 97.69 167 SER A C 1
ATOM 1331 O O . SER A 1 167 ? -13.821 -2.315 26.791 1.00 97.69 167 SER A O 1
ATOM 1333 N N . GLY A 1 168 ? -12.220 -1.189 25.690 1.00 97.00 168 GLY A N 1
ATOM 1334 C CA . GLY A 1 168 ? -13.108 -0.201 25.075 1.00 97.00 168 GLY A CA 1
ATOM 1335 C C . GLY A 1 168 ? -13.894 -0.800 23.905 1.00 97.00 168 GLY A C 1
ATOM 1336 O O . GLY A 1 168 ? -13.585 -1.898 23.444 1.00 97.00 168 GLY A O 1
ATOM 1337 N N . THR A 1 169 ? -14.908 -0.084 23.404 1.00 97.31 169 THR A N 1
ATOM 1338 C CA . THR A 1 169 ? -15.675 -0.532 22.226 1.00 97.31 169 THR A CA 1
ATOM 1339 C C . THR A 1 169 ? -15.463 0.375 21.018 1.00 97.31 169 THR A C 1
ATOM 1341 O O . THR A 1 169 ? -15.453 1.597 21.145 1.00 97.31 169 THR A O 1
ATOM 1344 N N . VAL A 1 170 ? -15.275 -0.238 19.849 1.00 97.38 170 VAL A N 1
ATOM 1345 C CA . VAL A 1 170 ? -14.992 0.404 18.550 1.00 97.38 170 VAL A CA 1
ATOM 1346 C C . VAL A 1 170 ? -15.812 -0.334 17.476 1.00 97.38 170 VAL A C 1
ATOM 1348 O O . VAL A 1 170 ? -16.266 -1.453 17.738 1.00 97.38 170 VAL A O 1
ATOM 1351 N N . LEU A 1 171 ? -16.086 0.278 16.317 1.00 97.69 171 LEU A N 1
ATOM 1352 C CA . LEU A 1 171 ? -16.840 -0.382 15.240 1.00 97.69 171 LEU A CA 1
ATOM 1353 C C . LEU A 1 171 ? -16.046 -1.560 14.663 1.00 97.69 171 LEU A C 1
ATOM 1355 O O . LEU A 1 171 ? -14.831 -1.673 14.854 1.00 97.69 171 LEU A O 1
ATOM 1359 N N . VAL A 1 172 ? -16.744 -2.441 13.950 1.00 97.44 172 VAL A N 1
ATOM 1360 C CA . VAL A 1 172 ? -16.149 -3.624 13.324 1.00 97.44 172 VAL A CA 1
ATOM 1361 C C . VAL A 1 172 ? -16.648 -3.749 11.893 1.00 97.44 172 VAL A C 1
ATOM 1363 O O . VAL A 1 172 ? -17.851 -3.694 11.649 1.00 97.44 172 VAL A O 1
ATOM 1366 N N . ARG A 1 173 ? -15.688 -3.910 10.986 1.00 97.38 173 ARG A N 1
ATOM 1367 C CA . ARG A 1 173 ? -15.831 -4.235 9.572 1.00 97.38 173 ARG A CA 1
ATOM 1368 C C . ARG A 1 173 ? -14.943 -5.456 9.377 1.00 97.38 173 ARG A C 1
ATOM 1370 O O . ARG A 1 173 ? -13.765 -5.385 9.717 1.00 97.38 173 ARG A O 1
ATOM 1377 N N . CYS A 1 174 ? -15.519 -6.573 8.959 1.00 98.19 174 CYS A N 1
ATOM 1378 C CA . CYS A 1 174 ? -14.763 -7.798 8.726 1.00 98.19 174 CYS A CA 1
ATOM 1379 C C . CYS A 1 174 ? -14.209 -7.823 7.295 1.00 98.19 174 CYS A C 1
ATOM 1381 O O . CYS A 1 174 ? -14.784 -7.186 6.406 1.00 98.19 174 CYS A O 1
ATOM 1383 N N . VAL A 1 175 ? -13.124 -8.571 7.094 1.00 97.38 175 VAL A N 1
ATOM 1384 C CA . VAL A 1 175 ? -12.486 -8.793 5.787 1.00 97.38 175 VAL A CA 1
ATOM 1385 C C . VAL A 1 175 ? -12.408 -10.294 5.485 1.00 97.38 175 VAL A C 1
ATOM 1387 O O . VAL A 1 175 ? -12.537 -11.114 6.399 1.00 97.38 175 VAL A O 1
ATOM 1390 N N . ARG A 1 176 ? -12.239 -10.666 4.217 1.00 94.19 176 ARG A N 1
ATOM 1391 C CA . ARG A 1 176 ? -11.839 -12.008 3.766 1.00 94.19 176 ARG A CA 1
ATOM 1392 C C . ARG A 1 176 ? -11.137 -11.915 2.409 1.00 94.19 176 ARG A C 1
ATOM 1394 O O . ARG A 1 176 ? -11.110 -10.846 1.811 1.00 94.19 176 ARG A O 1
ATOM 1401 N N . GLY A 1 177 ? -10.637 -13.038 1.899 1.00 86.12 177 GLY A N 1
ATOM 1402 C CA . GLY A 1 177 ? -9.927 -13.058 0.619 1.00 86.12 177 GLY A CA 1
ATOM 1403 C C . GLY A 1 177 ? -8.560 -12.383 0.718 1.00 86.12 177 GLY A C 1
ATOM 1404 O O . GLY A 1 177 ? -7.967 -12.353 1.795 1.00 86.12 177 GLY A O 1
ATOM 1405 N N . GLY A 1 178 ? -8.085 -11.863 -0.412 1.00 69.31 178 GLY A N 1
ATOM 1406 C CA . GLY A 1 178 ? -6.749 -11.304 -0.578 1.00 69.31 178 GLY A CA 1
ATOM 1407 C C . GLY A 1 178 ? -5.619 -12.327 -0.439 1.00 69.31 178 GLY A C 1
ATOM 1408 O O . GLY A 1 178 ? -5.785 -13.448 0.041 1.00 69.31 178 GLY A O 1
ATOM 1409 N N . ASN A 1 179 ? -4.435 -11.903 -0.862 1.00 56.16 179 ASN A N 1
ATOM 1410 C CA . ASN A 1 179 ? -3.166 -12.539 -0.514 1.00 56.16 179 ASN A CA 1
ATOM 1411 C C . ASN A 1 179 ? -2.098 -11.442 -0.368 1.00 56.16 179 ASN A C 1
ATOM 1413 O O . ASN A 1 179 ? -1.167 -11.442 -1.167 1.00 56.16 179 ASN A O 1
ATOM 1417 N N . PRO A 1 180 ? -2.260 -10.449 0.537 1.00 60.31 180 PRO A N 1
ATOM 1418 C CA . PRO A 1 180 ? -1.314 -9.341 0.689 1.00 60.31 180 PRO A CA 1
ATOM 1419 C C . PRO A 1 180 ? 0.085 -9.891 0.985 1.00 60.31 180 PRO A C 1
ATOM 1421 O O . PRO A 1 180 ? 0.344 -10.409 2.073 1.00 60.31 180 PRO A O 1
ATOM 1424 N N . GLU A 1 181 ? 0.971 -9.831 -0.008 1.00 60.38 181 GLU A N 1
ATOM 1425 C CA . GLU A 1 181 ? 2.297 -10.421 0.104 1.00 60.38 181 GLU A CA 1
ATOM 1426 C C . GLU A 1 181 ? 3.121 -9.654 1.140 1.00 60.38 181 GLU A C 1
ATOM 1428 O O . GLU A 1 181 ? 2.998 -8.439 1.308 1.00 60.38 181 GLU A O 1
ATOM 1433 N N . ASN A 1 182 ? 3.960 -10.374 1.885 1.00 67.69 182 ASN A N 1
ATOM 1434 C CA . ASN A 1 182 ? 4.843 -9.722 2.843 1.00 67.69 182 ASN A CA 1
ATOM 1435 C C . ASN A 1 182 ? 5.978 -9.048 2.057 1.00 67.69 182 ASN A C 1
ATOM 1437 O O . ASN A 1 182 ? 6.604 -9.730 1.244 1.00 67.69 182 ASN A O 1
ATOM 1441 N N . PRO A 1 183 ? 6.263 -7.752 2.287 1.00 74.69 183 PRO A N 1
ATOM 1442 C CA . PRO A 1 183 ? 7.258 -7.024 1.509 1.00 74.69 183 PRO A CA 1
ATOM 1443 C C . PRO A 1 183 ? 8.633 -7.683 1.653 1.00 74.69 183 PRO A C 1
ATOM 1445 O O . PRO A 1 183 ? 9.068 -8.034 2.755 1.00 74.69 183 PRO A O 1
ATOM 1448 N N . ASN A 1 184 ? 9.307 -7.869 0.524 1.00 81.19 184 ASN A N 1
ATOM 1449 C CA . ASN A 1 184 ? 10.488 -8.713 0.397 1.00 81.19 184 ASN A CA 1
ATOM 1450 C C . ASN A 1 184 ? 11.714 -7.832 0.156 1.00 81.19 184 ASN A C 1
ATOM 1452 O O . ASN A 1 184 ? 12.142 -7.613 -0.978 1.00 81.19 184 ASN A O 1
ATOM 1456 N N . PHE A 1 185 ? 12.231 -7.264 1.243 1.00 85.94 185 PHE A N 1
ATOM 1457 C CA . PHE A 1 185 ? 13.304 -6.282 1.183 1.00 85.94 185 PHE A CA 1
ATOM 1458 C C . PHE A 1 185 ? 14.693 -6.913 1.001 1.00 85.94 185 PHE A C 1
ATOM 1460 O O . PHE A 1 185 ? 15.102 -7.782 1.772 1.00 85.94 185 PHE A O 1
ATOM 1467 N N . ILE A 1 186 ? 15.468 -6.366 0.064 1.00 83.69 186 ILE A N 1
ATOM 1468 C CA . ILE A 1 186 ? 16.914 -6.583 -0.097 1.00 83.69 186 ILE A CA 1
ATOM 1469 C C . ILE A 1 186 ? 17.677 -5.257 0.046 1.00 83.69 186 ILE A C 1
ATOM 1471 O O . ILE A 1 186 ? 17.110 -4.193 -0.189 1.00 83.69 186 ILE A O 1
ATOM 1475 N N . ARG A 1 187 ? 18.964 -5.303 0.416 1.00 88.19 187 ARG A N 1
ATOM 1476 C CA . ARG A 1 187 ? 19.855 -4.128 0.519 1.00 88.19 187 ARG A CA 1
ATOM 1477 C C . ARG A 1 187 ? 21.005 -4.254 -0.485 1.00 88.19 187 ARG A C 1
ATOM 1479 O O . ARG A 1 187 ? 21.588 -5.332 -0.583 1.00 88.19 187 ARG A O 1
ATOM 1486 N N . SER A 1 188 ? 21.338 -3.179 -1.200 1.00 85.19 188 SER A N 1
ATOM 1487 C CA . SER A 1 188 ? 22.535 -3.098 -2.052 1.00 85.19 188 SER A CA 1
ATOM 1488 C C . SER A 1 188 ? 23.746 -2.517 -1.307 1.00 85.19 188 SER A C 1
ATOM 1490 O O . SER A 1 188 ? 23.625 -1.997 -0.197 1.00 85.19 188 SER A O 1
ATOM 1492 N N . GLU A 1 189 ? 24.925 -2.570 -1.934 1.00 80.19 189 GLU A N 1
ATOM 1493 C CA . GLU A 1 189 ? 26.132 -1.897 -1.428 1.00 80.19 189 GLU A CA 1
ATOM 1494 C C . GLU A 1 189 ? 26.045 -0.357 -1.537 1.00 80.19 189 GLU A C 1
ATOM 1496 O O . GLU A 1 189 ? 26.730 0.345 -0.799 1.00 80.19 189 GLU A O 1
ATOM 1501 N N . ASP A 1 190 ? 25.153 0.174 -2.386 1.00 86.75 190 ASP A N 1
ATOM 1502 C CA . ASP A 1 190 ? 24.896 1.614 -2.586 1.00 86.75 190 ASP A CA 1
ATOM 1503 C C . ASP A 1 190 ? 23.960 2.244 -1.528 1.00 86.75 190 ASP A C 1
ATOM 1505 O O . ASP A 1 190 ? 23.377 3.301 -1.770 1.00 86.75 190 ASP A O 1
ATOM 1509 N N . ASP A 1 191 ? 23.761 1.597 -0.373 1.00 93.12 191 ASP A N 1
ATOM 1510 C CA . ASP A 1 191 ? 22.823 2.035 0.678 1.00 93.12 191 ASP A CA 1
ATOM 1511 C C . ASP A 1 191 ? 21.349 2.174 0.196 1.00 93.12 191 ASP A C 1
ATOM 1513 O O . ASP A 1 191 ? 20.561 2.968 0.719 1.00 93.12 191 ASP A O 1
ATOM 1517 N N . ILE A 1 192 ? 20.938 1.361 -0.786 1.00 91.50 192 ILE A N 1
ATOM 1518 C CA . ILE A 1 192 ? 19.551 1.287 -1.281 1.00 91.50 192 ILE A CA 1
ATOM 1519 C C . ILE A 1 192 ? 18.866 0.034 -0.727 1.00 91.50 192 ILE A C 1
ATOM 1521 O O . ILE A 1 192 ? 19.441 -1.054 -0.742 1.00 91.50 192 ILE A O 1
ATOM 1525 N N . VAL A 1 193 ? 17.617 0.172 -0.271 1.00 93.69 193 VAL A N 1
ATOM 1526 C CA . VAL A 1 193 ? 16.753 -0.952 0.130 1.00 93.69 193 VAL A CA 1
ATOM 1527 C C . VAL A 1 193 ? 15.623 -1.116 -0.886 1.00 93.69 193 VAL A C 1
ATOM 1529 O O . VAL A 1 193 ? 14.787 -0.226 -1.013 1.00 93.69 193 VAL A O 1
ATOM 1532 N N . SER A 1 194 ? 15.568 -2.242 -1.592 1.00 87.44 194 SER A N 1
ATOM 1533 C CA . SER A 1 194 ? 14.533 -2.536 -2.596 1.00 87.44 194 SER A CA 1
ATOM 1534 C C . SER A 1 194 ? 13.530 -3.554 -2.069 1.00 87.44 194 SER A C 1
ATOM 1536 O O . SER A 1 194 ? 13.939 -4.595 -1.567 1.00 87.44 194 SER A O 1
ATOM 1538 N N . ASP A 1 195 ? 12.236 -3.281 -2.212 1.00 85.81 195 ASP A N 1
ATOM 1539 C CA . ASP A 1 195 ? 11.161 -4.255 -2.011 1.00 85.81 195 ASP A CA 1
ATOM 1540 C C . ASP A 1 195 ? 10.858 -4.971 -3.330 1.00 85.81 195 ASP A C 1
ATOM 1542 O O . ASP A 1 195 ? 10.399 -4.356 -4.294 1.00 85.81 195 ASP A O 1
ATOM 1546 N N . LEU A 1 196 ? 11.107 -6.279 -3.364 1.00 79.19 196 LEU A N 1
ATOM 1547 C CA . LEU A 1 196 ? 10.898 -7.111 -4.547 1.00 79.19 196 LEU A CA 1
ATOM 1548 C C . LEU A 1 196 ? 9.414 -7.375 -4.860 1.00 79.19 196 LEU A C 1
ATOM 1550 O O . LEU A 1 196 ? 9.127 -7.868 -5.944 1.00 79.19 196 LEU A O 1
ATOM 1554 N N . VAL A 1 197 ? 8.484 -7.042 -3.954 1.00 75.00 197 VAL A N 1
ATOM 1555 C CA . VAL A 1 197 ? 7.036 -7.174 -4.201 1.00 75.00 197 VAL A CA 1
ATOM 1556 C C . VAL A 1 197 ? 6.488 -5.936 -4.918 1.00 75.00 197 VAL A C 1
ATOM 1558 O O . VAL A 1 197 ? 5.943 -6.037 -6.015 1.00 75.00 197 VAL A O 1
ATOM 1561 N N . THR A 1 198 ? 6.660 -4.745 -4.331 1.00 73.56 198 THR A N 1
ATOM 1562 C CA . THR A 1 198 ? 6.174 -3.484 -4.932 1.00 73.56 198 THR A CA 1
ATOM 1563 C C . THR A 1 198 ? 7.054 -2.950 -6.065 1.00 73.56 198 THR A C 1
ATOM 1565 O O . THR A 1 198 ? 6.628 -2.055 -6.792 1.00 73.56 198 THR A O 1
ATOM 1568 N N . GLY A 1 199 ? 8.302 -3.416 -6.190 1.00 75.88 199 GLY A N 1
ATOM 1569 C CA . GLY A 1 199 ? 9.301 -2.816 -7.082 1.00 75.88 199 GLY A CA 1
ATOM 1570 C C . GLY A 1 199 ? 9.805 -1.439 -6.618 1.00 75.88 199 GLY A C 1
ATOM 1571 O O . GLY A 1 199 ? 10.477 -0.742 -7.382 1.00 75.88 199 GLY A O 1
ATOM 1572 N N . LEU A 1 200 ? 9.477 -1.016 -5.390 1.00 85.25 200 LEU A N 1
ATOM 1573 C CA . LEU A 1 200 ? 9.957 0.236 -4.797 1.00 85.25 200 LEU A CA 1
ATOM 1574 C C . LEU A 1 200 ? 11.398 0.086 -4.305 1.00 85.25 200 LEU A C 1
ATOM 1576 O O . LEU A 1 200 ? 11.714 -0.847 -3.567 1.00 85.25 200 LEU A O 1
ATOM 1580 N N . ALA A 1 201 ? 12.248 1.060 -4.620 1.00 89.62 201 ALA A N 1
ATOM 1581 C CA . ALA A 1 201 ? 13.586 1.176 -4.052 1.00 89.62 201 ALA A CA 1
ATOM 1582 C C . ALA A 1 201 ? 13.712 2.451 -3.209 1.00 89.62 201 ALA A C 1
ATOM 1584 O O . ALA A 1 201 ? 13.256 3.528 -3.588 1.00 89.62 201 ALA A O 1
ATOM 1585 N N . TRP A 1 202 ? 14.332 2.315 -2.041 1.00 95.06 202 TRP A N 1
ATOM 1586 C CA . TRP A 1 202 ? 14.327 3.295 -0.963 1.00 95.06 202 TRP A CA 1
ATOM 1587 C C . TRP A 1 202 ? 15.739 3.768 -0.642 1.00 95.06 202 TRP A C 1
ATOM 1589 O O . TRP A 1 202 ? 16.645 2.958 -0.451 1.00 95.06 202 TRP A O 1
ATOM 1599 N N . GLN A 1 203 ? 15.904 5.082 -0.500 1.00 96.62 203 GLN A N 1
ATOM 1600 C CA . GLN A 1 203 ? 17.121 5.693 0.022 1.00 96.62 203 GLN A CA 1
ATOM 1601 C C . GLN A 1 203 ? 17.310 5.231 1.473 1.00 96.62 203 GLN A C 1
ATOM 1603 O O . GLN A 1 203 ? 16.455 5.515 2.313 1.00 96.62 203 GLN A O 1
ATOM 1608 N N . ASP A 1 204 ? 18.413 4.564 1.804 1.00 96.12 204 ASP A N 1
ATOM 1609 C CA . ASP A 1 204 ? 18.819 4.289 3.186 1.00 96.12 204 ASP A CA 1
ATOM 1610 C C . ASP A 1 204 ? 20.304 4.601 3.401 1.00 96.12 204 ASP A C 1
ATOM 1612 O O . ASP A 1 204 ? 21.023 3.837 4.038 1.00 96.12 204 ASP A O 1
ATOM 1616 N N . ASP A 1 205 ? 20.737 5.751 2.885 1.00 95.31 205 ASP A N 1
ATOM 1617 C CA . ASP A 1 205 ? 22.068 6.335 3.061 1.00 95.31 205 ASP A CA 1
ATOM 1618 C C . ASP A 1 205 ? 22.218 7.096 4.389 1.00 95.31 205 ASP A C 1
ATOM 1620 O O . ASP A 1 205 ? 21.275 7.287 5.162 1.00 95.31 205 ASP A O 1
ATOM 1624 N N . ALA A 1 206 ? 23.422 7.600 4.662 1.00 94.00 206 ALA A N 1
ATOM 1625 C CA . ALA A 1 206 ? 23.683 8.393 5.861 1.00 94.00 206 ALA A CA 1
ATOM 1626 C C . ALA A 1 206 ? 22.828 9.678 5.976 1.00 94.00 206 ALA A C 1
ATOM 1628 O O . ALA A 1 206 ? 22.676 10.184 7.093 1.00 94.00 206 ALA A O 1
ATOM 1629 N N . ASP A 1 207 ? 22.250 10.195 4.888 1.00 94.69 207 ASP A N 1
ATOM 1630 C CA . ASP A 1 207 ? 21.378 11.372 4.913 1.00 94.69 207 ASP A CA 1
ATOM 1631 C C . ASP A 1 207 ? 19.946 11.024 5.337 1.00 94.69 207 ASP A C 1
ATOM 1633 O O . ASP A 1 207 ? 19.344 11.800 6.087 1.00 94.69 207 ASP A O 1
ATOM 1637 N N . ALA A 1 208 ? 19.444 9.825 5.020 1.00 92.25 208 ALA A N 1
ATOM 1638 C CA . ALA A 1 208 ? 18.115 9.346 5.417 1.00 92.25 208 ALA A CA 1
ATOM 1639 C C . ALA A 1 208 ? 17.880 9.352 6.947 1.00 92.25 208 ALA A C 1
ATOM 1641 O O . ALA A 1 208 ? 16.737 9.439 7.404 1.00 92.25 208 ALA A O 1
ATOM 1642 N N . LYS A 1 209 ? 18.935 9.325 7.777 1.00 91.00 209 LYS A N 1
ATOM 1643 C CA . LYS A 1 209 ? 18.843 9.523 9.245 1.00 91.00 209 LYS A CA 1
ATOM 1644 C C . LYS A 1 209 ? 19.115 10.951 9.723 1.00 91.00 209 LYS A C 1
ATOM 1646 O O . LYS A 1 209 ? 18.717 11.297 10.839 1.00 91.00 209 LYS A O 1
ATOM 1651 N N . ASN A 1 210 ? 19.797 11.771 8.925 1.00 90.56 210 ASN A N 1
ATOM 1652 C CA . ASN A 1 210 ? 20.385 13.043 9.354 1.00 90.56 210 ASN A CA 1
ATOM 1653 C C . ASN A 1 210 ? 19.665 14.271 8.788 1.00 90.56 210 ASN A C 1
ATOM 1655 O O . ASN A 1 210 ? 19.386 15.211 9.541 1.00 90.56 210 ASN A O 1
ATOM 1659 N N . ILE A 1 211 ? 19.348 14.276 7.492 1.00 92.31 211 ILE A N 1
ATOM 1660 C CA . ILE A 1 211 ? 18.770 15.439 6.821 1.00 92.31 211 ILE A CA 1
ATOM 1661 C C . ILE A 1 211 ? 17.372 15.744 7.355 1.00 92.31 211 ILE A C 1
ATOM 1663 O O . ILE A 1 211 ? 16.567 14.859 7.662 1.00 92.31 211 ILE A O 1
ATOM 1667 N N . LYS A 1 212 ? 17.089 17.048 7.459 1.00 93.50 212 LYS A N 1
ATOM 1668 C CA . LYS A 1 212 ? 15.752 17.589 7.689 1.00 93.50 212 LYS A CA 1
ATOM 1669 C C . LYS A 1 212 ? 15.457 18.720 6.724 1.00 93.50 212 LYS A C 1
AT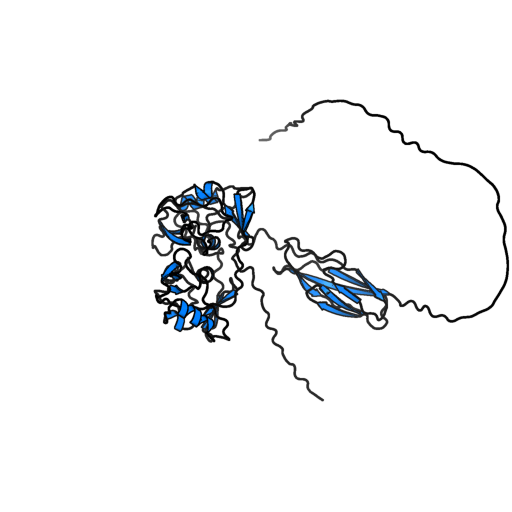OM 1671 O O . LYS A 1 212 ? 16.311 19.574 6.490 1.00 93.50 212 LYS A O 1
ATOM 1676 N N . LYS A 1 213 ? 14.229 18.752 6.220 1.00 94.25 213 LYS A N 1
ATOM 1677 C CA . LYS A 1 213 ? 13.733 19.781 5.300 1.00 94.25 213 LYS A CA 1
ATOM 1678 C C . LYS A 1 213 ? 12.321 20.208 5.712 1.00 94.25 213 LYS A C 1
ATOM 1680 O O . LYS A 1 213 ? 11.626 19.485 6.433 1.00 94.25 213 LYS A O 1
ATOM 1685 N N . ASN A 1 214 ? 11.902 21.387 5.261 1.00 92.75 214 ASN A N 1
ATOM 1686 C CA . ASN A 1 214 ? 10.478 21.706 5.155 1.00 92.75 214 ASN A CA 1
ATOM 1687 C C . ASN A 1 214 ? 9.875 20.886 3.995 1.00 92.75 214 ASN A C 1
ATOM 1689 O O . ASN A 1 214 ? 10.623 20.300 3.218 1.00 92.75 214 ASN A O 1
ATOM 1693 N N . TRP A 1 215 ? 8.550 20.802 3.879 1.00 91.31 215 TRP A N 1
ATOM 1694 C CA . TRP A 1 215 ? 7.908 19.862 2.944 1.00 91.31 215 TRP A CA 1
ATOM 1695 C C . TRP A 1 215 ? 8.327 20.085 1.478 1.00 91.31 215 TRP A C 1
ATOM 1697 O O . TRP A 1 215 ? 8.768 19.151 0.819 1.00 91.31 215 TRP A O 1
ATOM 1707 N N . ILE A 1 216 ? 8.326 21.333 0.993 1.00 86.25 216 ILE A N 1
ATOM 1708 C CA . ILE A 1 216 ? 8.763 21.637 -0.383 1.00 86.25 216 ILE A CA 1
ATOM 1709 C C . ILE A 1 216 ? 10.268 21.386 -0.593 1.00 86.25 216 ILE A C 1
ATOM 1711 O O . ILE A 1 216 ? 10.679 20.862 -1.622 1.00 86.25 216 ILE A O 1
ATOM 1715 N N . GLY A 1 217 ? 11.100 21.663 0.416 1.00 91.25 217 GLY A N 1
ATOM 1716 C CA . GLY A 1 217 ? 12.523 21.329 0.385 1.00 91.25 217 GLY A CA 1
ATOM 1717 C C . GLY A 1 217 ? 12.816 19.833 0.536 1.00 91.25 217 GLY A C 1
ATOM 1718 O O . GLY A 1 217 ? 13.962 19.439 0.336 1.00 91.25 217 GLY A O 1
ATOM 1719 N N . ALA A 1 218 ? 11.826 19.015 0.914 1.00 93.75 218 ALA A N 1
ATOM 1720 C CA . ALA A 1 218 ? 11.905 17.556 0.920 1.00 93.75 218 ALA A CA 1
ATOM 1721 C C . ALA A 1 218 ? 11.582 16.983 -0.466 1.00 93.75 218 ALA A C 1
ATOM 1723 O O . ALA A 1 218 ? 12.287 16.083 -0.907 1.00 93.75 218 ALA A O 1
ATOM 1724 N N . ILE A 1 219 ? 10.592 17.559 -1.162 1.00 86.56 219 ILE A N 1
ATOM 1725 C CA . ILE A 1 219 ? 10.286 17.259 -2.570 1.00 86.56 219 ILE A CA 1
ATOM 1726 C C . ILE A 1 219 ? 11.522 17.535 -3.430 1.00 86.56 219 ILE A C 1
ATOM 1728 O O . ILE A 1 219 ? 12.109 16.592 -3.950 1.00 86.56 219 ILE A O 1
ATOM 1732 N N . HIS A 1 220 ? 12.018 18.779 -3.443 1.00 87.31 220 HIS A N 1
ATOM 1733 C CA . HIS A 1 220 ? 13.206 19.135 -4.230 1.00 87.31 220 HIS A CA 1
ATOM 1734 C C . HIS A 1 220 ? 14.463 18.348 -3.827 1.00 87.31 220 HIS A C 1
ATOM 1736 O O . HIS A 1 220 ? 15.242 17.969 -4.687 1.00 87.31 220 HIS A O 1
ATOM 17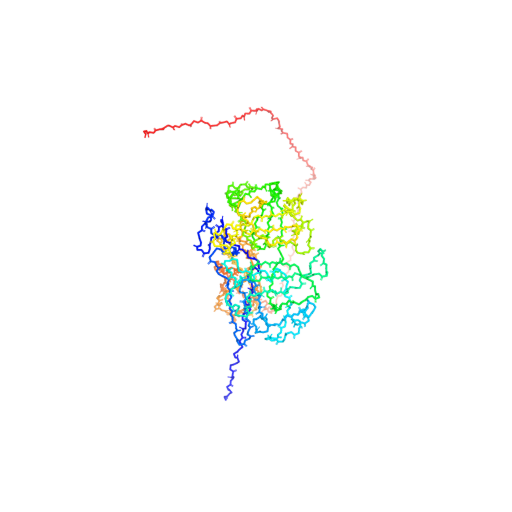42 N N . TYR A 1 221 ? 14.657 18.041 -2.535 1.00 94.50 221 TYR A N 1
ATOM 1743 C CA . TYR A 1 221 ? 15.788 17.202 -2.114 1.00 94.50 221 TYR A CA 1
ATOM 1744 C C . TYR A 1 221 ? 15.757 15.811 -2.752 1.00 94.50 221 TYR A C 1
ATOM 1746 O O . TYR A 1 221 ? 16.817 15.295 -3.081 1.00 94.50 221 TYR A O 1
ATOM 1754 N N . CYS A 1 222 ? 14.573 15.219 -2.921 1.00 93.75 222 CYS A N 1
ATOM 1755 C CA . CYS A 1 222 ? 14.449 13.943 -3.609 1.00 93.75 222 CYS A CA 1
ATOM 1756 C C . CYS A 1 222 ? 14.468 14.089 -5.133 1.00 93.75 222 CYS A C 1
ATOM 1758 O O . CYS A 1 222 ? 15.055 13.240 -5.787 1.00 93.75 222 CYS A O 1
ATOM 1760 N N . ASP A 1 223 ? 13.887 15.153 -5.696 1.00 85.81 223 ASP A N 1
ATOM 1761 C CA . ASP A 1 223 ? 13.949 15.415 -7.140 1.00 85.81 223 ASP A CA 1
ATOM 1762 C C . ASP A 1 223 ? 15.380 15.632 -7.652 1.00 85.81 223 ASP A C 1
ATOM 1764 O O . ASP A 1 223 ? 15.683 15.231 -8.773 1.00 85.81 223 ASP A O 1
ATOM 1768 N N . ASP A 1 224 ? 16.234 16.247 -6.827 1.00 89.94 224 ASP A N 1
ATOM 1769 C CA . ASP A 1 224 ? 17.651 16.507 -7.104 1.00 89.94 224 ASP A CA 1
ATOM 1770 C C . ASP A 1 224 ? 18.579 15.355 -6.641 1.00 89.94 224 ASP A C 1
ATOM 1772 O O . ASP A 1 224 ? 19.798 15.431 -6.832 1.00 89.94 224 ASP A O 1
ATOM 1776 N N . LEU A 1 225 ? 18.057 14.302 -5.989 1.00 93.19 225 LEU A N 1
ATOM 1777 C CA . LEU A 1 225 ? 18.886 13.226 -5.430 1.00 93.19 225 LEU A CA 1
ATOM 1778 C C . LEU A 1 225 ? 19.480 12.356 -6.543 1.00 93.19 225 LEU A C 1
ATOM 1780 O O . LEU A 1 225 ? 18.787 11.892 -7.443 1.00 93.19 225 LEU A O 1
ATOM 1784 N N . THR A 1 226 ? 20.774 12.060 -6.429 1.00 91.81 226 THR A N 1
ATOM 1785 C CA . THR A 1 226 ? 21.430 10.972 -7.163 1.00 91.81 226 THR A CA 1
ATOM 1786 C C . THR A 1 226 ? 22.085 10.034 -6.153 1.00 91.81 226 THR A C 1
ATOM 1788 O O . THR A 1 226 ? 22.903 10.481 -5.350 1.00 91.81 226 THR A O 1
ATOM 1791 N N . LEU A 1 227 ? 21.715 8.752 -6.177 1.00 89.06 227 LEU A N 1
ATOM 1792 C CA . LEU A 1 227 ? 22.221 7.710 -5.273 1.00 89.06 227 LEU A CA 1
ATOM 1793 C C . LEU A 1 227 ? 22.344 6.381 -6.029 1.00 89.06 227 LEU A C 1
ATOM 1795 O O . LEU A 1 227 ? 21.447 6.011 -6.790 1.00 89.06 227 LEU A O 1
ATOM 1799 N N . GLY A 1 228 ? 23.463 5.677 -5.837 1.00 86.38 228 GLY A N 1
ATOM 1800 C CA . GLY A 1 228 ? 23.870 4.582 -6.719 1.00 86.38 228 GLY A CA 1
ATOM 1801 C C . GLY A 1 228 ? 23.988 5.076 -8.165 1.00 86.38 228 GLY A C 1
ATOM 1802 O O . GLY A 1 228 ? 24.554 6.137 -8.429 1.00 86.38 228 GLY A O 1
ATOM 1803 N N . SER A 1 229 ? 23.394 4.338 -9.101 1.00 80.69 229 SER A N 1
ATOM 1804 C CA . SER A 1 229 ? 23.263 4.715 -10.516 1.00 80.69 229 SER A CA 1
ATOM 1805 C C . SER A 1 229 ? 21.992 5.521 -10.847 1.00 80.69 229 SER A C 1
ATOM 1807 O O . SER A 1 229 ? 21.715 5.745 -12.025 1.00 80.69 229 SER A O 1
ATOM 1809 N N . TYR A 1 230 ? 21.209 5.941 -9.846 1.00 81.38 230 TYR A N 1
ATOM 1810 C CA . TYR A 1 230 ? 19.822 6.389 -10.021 1.00 81.38 230 TYR A CA 1
ATOM 1811 C C . TYR A 1 230 ? 19.601 7.870 -9.687 1.00 81.38 230 TYR A C 1
ATOM 1813 O O . TYR A 1 230 ? 20.106 8.360 -8.674 1.00 81.38 230 TYR A O 1
ATOM 1821 N N . SER A 1 231 ? 18.791 8.553 -10.503 1.00 84.56 231 SER A N 1
ATOM 1822 C CA . SER A 1 231 ? 18.425 9.983 -10.390 1.00 84.56 231 SER A CA 1
ATOM 1823 C C . SER A 1 231 ? 16.919 10.258 -10.585 1.00 84.56 231 SER A C 1
ATOM 1825 O O . SER A 1 231 ? 16.481 11.399 -10.702 1.00 84.56 231 SER A O 1
ATOM 1827 N N . ASP A 1 232 ? 16.111 9.202 -10.595 1.00 79.00 232 ASP A N 1
ATOM 1828 C CA . ASP A 1 232 ? 14.646 9.162 -10.701 1.00 79.00 232 ASP A CA 1
ATOM 1829 C C . ASP A 1 232 ? 13.958 9.152 -9.318 1.00 79.00 232 ASP A C 1
ATOM 1831 O O . ASP A 1 232 ? 12.854 8.643 -9.133 1.00 79.00 232 ASP A O 1
ATOM 1835 N N . TRP A 1 233 ? 14.629 9.715 -8.315 1.00 88.94 233 TRP A N 1
ATOM 1836 C CA . TRP A 1 233 ? 14.134 9.788 -6.947 1.00 88.94 233 TRP A CA 1
ATOM 1837 C C . TRP A 1 233 ? 13.006 10.827 -6.792 1.00 88.94 233 TRP A C 1
ATOM 1839 O O . TRP A 1 233 ? 12.886 11.809 -7.538 1.00 88.94 233 TRP A O 1
ATOM 1849 N N . ARG A 1 234 ? 12.148 10.590 -5.794 1.00 90.44 234 ARG A N 1
ATOM 1850 C CA . ARG A 1 234 ? 11.038 11.463 -5.384 1.00 90.44 234 ARG A CA 1
ATOM 1851 C C . ARG A 1 234 ? 10.724 11.306 -3.896 1.00 90.44 234 ARG A C 1
ATOM 1853 O O . ARG A 1 234 ? 11.196 10.382 -3.229 1.00 90.44 234 ARG A O 1
ATOM 1860 N N . LEU A 1 235 ? 9.916 12.221 -3.366 1.00 91.50 235 LEU A N 1
ATOM 1861 C CA . LEU A 1 235 ? 9.377 12.098 -2.016 1.00 91.50 235 LEU A CA 1
ATOM 1862 C C . LEU A 1 235 ? 8.237 11.052 -2.032 1.00 91.50 235 LEU A C 1
ATOM 1864 O O . LEU A 1 235 ? 7.333 11.184 -2.862 1.00 91.50 235 LEU A O 1
ATOM 1868 N N . PRO A 1 236 ? 8.268 10.021 -1.165 1.00 91.06 236 PRO A N 1
ATOM 1869 C CA . PRO A 1 236 ? 7.245 8.980 -1.118 1.00 91.06 236 PRO A CA 1
ATOM 1870 C C . PRO A 1 236 ? 5.896 9.537 -0.671 1.00 91.06 236 PRO A C 1
ATOM 1872 O O . PRO A 1 236 ? 5.827 10.433 0.176 1.00 91.06 236 PRO A O 1
ATOM 1875 N N . ASN A 1 237 ? 4.817 8.951 -1.175 1.00 86.56 237 ASN A N 1
ATOM 1876 C CA . ASN A 1 237 ? 3.476 9.263 -0.706 1.00 86.56 237 ASN A CA 1
ATOM 1877 C C . ASN A 1 237 ? 3.199 8.622 0.671 1.00 86.56 237 ASN A C 1
ATOM 1879 O O . ASN A 1 237 ? 3.949 7.781 1.181 1.00 86.56 237 ASN A O 1
ATOM 1883 N N . GLN A 1 238 ? 2.124 9.057 1.330 1.00 86.56 238 GLN A N 1
ATOM 1884 C CA . GLN A 1 238 ? 1.799 8.631 2.695 1.00 86.56 238 GLN A CA 1
ATOM 1885 C C . GLN A 1 238 ? 1.529 7.120 2.791 1.00 86.56 238 GLN A C 1
ATOM 1887 O O . GLN A 1 238 ? 1.765 6.525 3.842 1.00 86.56 238 GLN A O 1
ATOM 1892 N N . LYS A 1 239 ? 1.065 6.500 1.705 1.00 84.50 239 LYS A N 1
ATOM 1893 C CA . LYS A 1 239 ? 0.726 5.077 1.616 1.00 84.50 239 LYS A CA 1
ATOM 1894 C C . LYS A 1 239 ? 1.955 4.192 1.365 1.00 84.50 239 LYS A C 1
ATOM 1896 O O . LYS A 1 239 ? 2.049 3.110 1.944 1.00 84.50 239 LYS A O 1
ATOM 1901 N N . GLU A 1 240 ? 2.951 4.694 0.637 1.00 87.00 240 GLU A N 1
ATOM 1902 C CA . GLU A 1 240 ? 4.288 4.091 0.536 1.00 87.00 240 GLU A CA 1
ATOM 1903 C C . GLU A 1 240 ? 5.038 4.129 1.880 1.00 87.00 240 GLU A C 1
ATOM 1905 O O . GLU A 1 240 ? 5.576 3.116 2.315 1.00 87.00 240 GLU A O 1
ATOM 1910 N N . LEU A 1 241 ? 5.035 5.253 2.612 1.00 89.50 241 LEU A N 1
ATOM 1911 C CA . LEU A 1 241 ? 5.698 5.308 3.931 1.00 89.50 241 LEU A CA 1
ATOM 1912 C C . LEU A 1 241 ? 5.056 4.384 4.984 1.00 89.50 241 LEU A C 1
ATOM 1914 O O . LEU A 1 241 ? 5.731 3.997 5.947 1.00 89.50 241 LEU A O 1
ATOM 1918 N N . ILE A 1 242 ? 3.774 4.034 4.824 1.00 86.62 242 ILE A N 1
ATOM 1919 C CA . ILE A 1 242 ? 3.087 3.039 5.660 1.00 86.62 242 ILE A CA 1
ATOM 1920 C C . ILE A 1 242 ? 3.550 1.611 5.324 1.00 86.62 242 ILE A C 1
ATOM 1922 O O . ILE A 1 242 ? 3.685 0.806 6.248 1.00 86.62 242 ILE A O 1
ATOM 1926 N N . SER A 1 243 ? 3.821 1.276 4.053 1.00 84.88 243 SER A N 1
ATOM 1927 C CA . SER A 1 243 ? 4.109 -0.114 3.649 1.00 84.88 243 SER A CA 1
ATOM 1928 C C . SER A 1 243 ? 5.364 -0.670 4.334 1.00 84.88 243 SER A C 1
ATOM 1930 O O . SER A 1 243 ? 5.314 -1.771 4.895 1.00 84.88 243 SER A O 1
ATOM 1932 N N . ILE A 1 244 ? 6.433 0.136 4.403 1.00 88.50 244 ILE A N 1
ATOM 1933 C CA . ILE A 1 244 ? 7.719 -0.221 5.030 1.00 88.50 244 ILE A CA 1
ATOM 1934 C C . ILE A 1 244 ? 7.695 -0.221 6.567 1.00 88.50 244 ILE A C 1
ATOM 1936 O O . ILE A 1 244 ? 8.673 -0.611 7.207 1.00 88.50 244 ILE A O 1
ATOM 1940 N N . ALA A 1 245 ? 6.596 0.213 7.193 1.00 87.75 245 ALA A N 1
ATOM 1941 C CA . ALA A 1 245 ? 6.472 0.204 8.644 1.00 87.75 245 ALA A CA 1
ATOM 1942 C C . ALA A 1 245 ? 6.219 -1.219 9.174 1.00 87.75 245 ALA A C 1
ATOM 1944 O O . ALA A 1 245 ? 5.248 -1.878 8.785 1.00 87.75 245 ALA A O 1
ATOM 1945 N N . ASP A 1 246 ? 7.030 -1.657 10.140 1.00 87.25 246 ASP A N 1
ATOM 1946 C CA . ASP A 1 246 ? 6.753 -2.882 10.889 1.00 87.25 246 ASP A CA 1
ATOM 1947 C C . ASP A 1 246 ? 5.947 -2.558 12.152 1.00 87.25 246 ASP A C 1
ATOM 1949 O O . ASP A 1 246 ? 6.405 -1.884 13.080 1.00 87.25 246 ASP A O 1
ATOM 1953 N N . ARG A 1 247 ? 4.723 -3.086 12.183 1.00 84.94 247 ARG A N 1
ATOM 1954 C CA . ARG A 1 247 ? 3.756 -2.962 13.279 1.00 84.94 247 ARG A CA 1
ATOM 1955 C C . ARG A 1 247 ? 4.079 -3.888 14.463 1.00 84.94 247 ARG A C 1
ATOM 1957 O O . ARG A 1 247 ? 3.524 -3.680 15.545 1.00 84.94 247 ARG A O 1
ATOM 1964 N N . SER A 1 248 ? 4.969 -4.867 14.276 1.00 84.69 248 SER A N 1
ATOM 1965 C CA . SER A 1 248 ? 5.518 -5.748 15.314 1.00 84.69 248 SER A CA 1
ATOM 1966 C C . SER A 1 248 ? 6.628 -5.079 16.141 1.00 84.69 248 SER A C 1
ATOM 1968 O O . SER A 1 248 ? 6.905 -5.505 17.263 1.00 84.69 248 SER A O 1
ATOM 1970 N N . ARG A 1 249 ? 7.232 -3.997 15.629 1.00 86.12 249 ARG A N 1
ATOM 1971 C CA . ARG A 1 249 ? 8.379 -3.297 16.229 1.00 86.12 249 ARG A CA 1
ATOM 1972 C C . ARG A 1 249 ? 8.006 -1.945 16.848 1.00 86.12 249 ARG A C 1
ATOM 1974 O O . ARG A 1 249 ? 6.925 -1.395 16.648 1.00 86.12 249 ARG A O 1
ATOM 1981 N N . TYR A 1 250 ? 8.919 -1.402 17.653 1.00 86.56 250 TYR A N 1
ATOM 1982 C CA . TYR A 1 250 ? 8.769 -0.115 18.335 1.00 86.56 250 TYR A CA 1
ATOM 1983 C C . TYR A 1 250 ? 10.135 0.545 18.526 1.00 86.56 250 TYR A C 1
ATOM 1985 O O . TYR A 1 250 ? 11.046 -0.084 19.059 1.00 86.56 250 TYR A O 1
ATOM 1993 N N . ASN A 1 251 ? 10.252 1.827 18.162 1.00 85.62 251 ASN A N 1
ATOM 1994 C CA . ASN A 1 251 ? 11.460 2.640 18.334 1.00 85.62 251 ASN A CA 1
ATOM 1995 C C . ASN A 1 251 ? 12.766 1.923 17.877 1.00 85.62 251 ASN A C 1
ATOM 1997 O O . ASN A 1 251 ? 13.645 1.680 18.709 1.00 85.62 251 ASN A O 1
ATOM 2001 N N . PRO A 1 252 ? 12.926 1.609 16.575 1.00 88.12 252 PRO A N 1
ATOM 2002 C CA . PRO A 1 252 ? 12.054 1.993 15.464 1.00 88.12 252 PRO A CA 1
ATOM 2003 C C . PRO A 1 252 ? 11.073 0.886 15.022 1.00 88.12 252 PRO A C 1
ATOM 2005 O O . PRO A 1 252 ? 11.367 -0.301 15.108 1.00 88.12 252 PRO A O 1
ATOM 2008 N N . ALA A 1 253 ? 9.903 1.301 14.537 1.00 88.31 253 ALA A N 1
ATOM 2009 C CA . ALA A 1 253 ? 8.799 0.480 14.032 1.00 88.31 253 ALA A CA 1
ATOM 2010 C C . ALA A 1 253 ? 8.846 0.376 12.491 1.00 88.31 253 ALA A C 1
ATOM 2012 O O . ALA A 1 253 ? 7.970 0.872 11.782 1.00 88.31 253 ALA A O 1
ATOM 2013 N N . ILE A 1 254 ? 9.954 -0.170 11.996 1.00 89.50 254 ILE A N 1
ATOM 2014 C CA . ILE A 1 254 ? 10.353 -0.320 10.587 1.00 89.50 254 ILE A CA 1
ATOM 2015 C C . ILE A 1 254 ? 11.290 -1.540 10.510 1.00 89.50 254 ILE A C 1
ATOM 2017 O O . ILE A 1 254 ? 11.904 -1.888 11.531 1.00 89.50 254 ILE A O 1
ATOM 2021 N N . GLU A 1 255 ? 11.399 -2.186 9.352 1.00 86.56 255 GLU A N 1
ATOM 2022 C CA . GLU A 1 255 ? 12.184 -3.419 9.194 1.00 86.56 255 GLU A CA 1
ATOM 2023 C C . GLU A 1 255 ? 13.676 -3.274 9.540 1.00 86.56 255 GLU A C 1
ATOM 2025 O O . GLU A 1 255 ? 14.260 -2.197 9.428 1.00 86.56 255 GLU A O 1
ATOM 2030 N N . THR A 1 256 ? 14.315 -4.371 9.968 1.00 89.75 256 THR A N 1
ATOM 2031 C CA . THR A 1 256 ? 15.735 -4.380 10.398 1.00 89.75 256 THR A CA 1
ATOM 2032 C C . THR A 1 256 ? 16.737 -4.045 9.301 1.00 89.75 256 THR A C 1
ATOM 2034 O O . THR A 1 256 ? 17.868 -3.698 9.620 1.00 89.75 256 THR A O 1
ATOM 2037 N N . ILE A 1 257 ? 16.342 -4.197 8.039 1.00 92.38 257 ILE A N 1
ATOM 2038 C CA . ILE A 1 257 ? 17.190 -3.974 6.863 1.00 92.38 257 ILE A CA 1
ATOM 2039 C C . ILE A 1 257 ? 17.427 -2.486 6.563 1.00 92.38 257 ILE A C 1
ATOM 2041 O O . ILE A 1 257 ? 18.378 -2.137 5.864 1.00 92.38 257 ILE A O 1
ATOM 2045 N N . PHE A 1 258 ? 16.586 -1.609 7.120 1.00 93.56 258 PHE A N 1
ATOM 2046 C CA . PHE A 1 258 ? 16.826 -0.174 7.164 1.00 93.56 258 PHE A CA 1
ATOM 2047 C C . PHE A 1 258 ? 17.764 0.125 8.341 1.00 93.56 258 PHE A C 1
ATOM 2049 O O . PHE A 1 258 ? 17.402 -0.032 9.507 1.00 93.56 258 PHE A O 1
ATOM 2056 N N . GLU A 1 259 ? 18.979 0.565 8.042 1.00 93.19 259 GLU A N 1
ATOM 2057 C CA . GLU A 1 259 ? 20.023 0.870 9.020 1.00 93.19 259 GLU A CA 1
ATOM 2058 C C . GLU A 1 259 ? 20.075 2.374 9.310 1.00 93.19 259 GLU A C 1
ATOM 2060 O O . GLU A 1 259 ? 20.261 2.804 10.455 1.00 93.19 259 GLU A O 1
ATOM 2065 N N . ASN A 1 260 ? 19.832 3.203 8.293 1.00 91.94 260 ASN A N 1
ATOM 2066 C CA . ASN A 1 260 ? 19.878 4.655 8.394 1.00 91.94 260 ASN A CA 1
ATOM 2067 C C . ASN A 1 260 ? 18.522 5.263 8.786 1.00 91.94 260 ASN A C 1
ATOM 2069 O O . ASN A 1 260 ? 17.966 6.162 8.150 1.00 91.94 260 ASN A O 1
ATOM 2073 N N . ILE A 1 261 ? 18.012 4.811 9.931 1.00 88.81 261 ILE A N 1
ATOM 2074 C CA . ILE A 1 261 ? 16.784 5.324 10.539 1.00 88.81 261 ILE A CA 1
ATOM 2075 C C . ILE A 1 261 ? 17.099 6.511 11.459 1.00 88.81 261 ILE A C 1
ATOM 2077 O O . ILE A 1 261 ? 17.959 6.451 12.339 1.00 88.81 261 ILE A O 1
ATOM 2081 N N . ALA A 1 262 ? 16.345 7.595 11.296 1.00 84.94 262 ALA A N 1
ATOM 2082 C CA . ALA A 1 262 ? 16.443 8.804 12.099 1.00 84.94 262 ALA A CA 1
ATOM 2083 C C . ALA A 1 262 ? 16.298 8.536 13.617 1.00 84.94 262 ALA A C 1
ATOM 2085 O O . ALA A 1 262 ? 15.258 8.024 14.052 1.00 84.94 262 ALA A O 1
ATOM 2086 N N . PRO A 1 263 ? 17.279 8.921 14.459 1.00 73.69 263 PRO A N 1
ATOM 2087 C CA . PRO A 1 263 ? 17.290 8.567 15.875 1.00 73.69 263 PRO A CA 1
ATOM 2088 C C . PRO A 1 263 ? 16.259 9.336 16.717 1.00 73.69 263 PRO A C 1
ATOM 2090 O O . PRO A 1 263 ? 15.822 10.449 16.401 1.00 73.69 263 PRO A O 1
ATOM 2093 N N . ARG A 1 264 ? 15.906 8.750 17.868 1.00 72.44 264 ARG A N 1
ATOM 2094 C CA . ARG A 1 264 ? 14.926 9.280 18.829 1.00 72.44 264 ARG A CA 1
ATOM 2095 C C . ARG A 1 264 ? 15.459 10.487 19.622 1.00 72.44 264 ARG A C 1
ATOM 2097 O O . ARG A 1 264 ? 15.739 10.395 20.814 1.00 72.44 264 ARG A O 1
ATOM 2104 N N . THR A 1 265 ? 15.581 11.633 18.960 1.00 63.25 265 THR A N 1
ATOM 2105 C CA . THR A 1 265 ? 16.202 12.852 19.518 1.00 63.25 265 THR A CA 1
ATOM 2106 C C . THR A 1 265 ? 15.331 13.631 20.513 1.00 63.25 265 THR A C 1
ATOM 2108 O O . THR A 1 265 ? 15.870 14.272 21.412 1.00 63.25 265 THR A O 1
ATOM 2111 N N . SER A 1 266 ? 13.996 13.596 20.408 1.00 61.28 266 SER A N 1
ATOM 2112 C CA . SER A 1 266 ? 13.092 14.176 21.420 1.00 61.28 266 SER A CA 1
ATOM 2113 C C . SER A 1 266 ? 11.662 13.628 21.316 1.00 61.28 266 SER A C 1
ATOM 2115 O O . SER A 1 266 ? 11.291 13.050 20.296 1.00 61.28 266 SER A O 1
ATOM 2117 N N . ARG A 1 267 ? 10.821 13.893 22.333 1.00 58.84 267 ARG A N 1
ATOM 2118 C CA . ARG A 1 267 ? 9.375 13.563 22.345 1.00 58.84 267 ARG A CA 1
ATOM 2119 C C . ARG A 1 267 ? 8.554 14.168 21.189 1.00 58.84 267 ARG A C 1
ATOM 2121 O O . ARG A 1 267 ? 7.399 13.788 21.041 1.00 58.84 267 ARG A O 1
ATOM 2128 N N . LEU A 1 268 ? 9.102 15.128 20.438 1.00 51.38 268 LEU A N 1
ATOM 2129 C CA . LEU A 1 268 ? 8.398 15.866 19.377 1.00 51.38 268 LEU A CA 1
ATOM 2130 C C . LEU A 1 268 ? 9.057 15.737 17.990 1.00 51.38 268 LEU A C 1
ATOM 2132 O O . LEU A 1 268 ? 8.465 16.168 17.007 1.00 51.38 268 LEU A O 1
ATOM 2136 N N . ASN A 1 269 ? 10.265 15.162 17.908 1.00 52.66 269 ASN A N 1
ATOM 2137 C CA . ASN A 1 269 ? 11.098 15.143 16.695 1.00 52.66 269 ASN A CA 1
ATOM 2138 C C . ASN A 1 269 ? 11.665 13.748 16.345 1.00 52.66 269 ASN A C 1
ATOM 2140 O O . ASN A 1 269 ? 12.548 13.655 15.491 1.00 52.66 269 ASN A O 1
ATOM 2144 N N . ALA A 1 270 ? 11.218 12.678 17.013 1.00 63.97 270 ALA A N 1
ATOM 2145 C CA . ALA A 1 270 ? 11.721 11.322 16.792 1.00 63.97 270 ALA A CA 1
ATOM 2146 C C . ALA A 1 270 ? 11.244 10.731 15.454 1.00 63.97 270 ALA A C 1
ATOM 2148 O O . ALA A 1 270 ? 10.041 10.699 15.186 1.00 63.97 270 ALA A O 1
ATOM 2149 N N . SER A 1 271 ? 12.192 10.238 14.649 1.00 79.69 271 SER A N 1
ATOM 2150 C CA . SER A 1 271 ? 11.977 9.254 13.571 1.00 79.69 271 SER A CA 1
ATOM 2151 C C . SER A 1 271 ? 10.804 9.546 12.618 1.00 79.69 271 SER A C 1
ATOM 2153 O O . SER A 1 271 ? 10.087 8.630 12.227 1.00 79.69 271 SER A O 1
ATOM 2155 N N . SER A 1 272 ? 10.560 10.825 12.306 1.00 89.38 272 SER A N 1
ATOM 2156 C CA . SER A 1 272 ? 9.366 11.288 11.580 1.00 89.38 272 SER A CA 1
ATOM 2157 C C . SER A 1 272 ? 9.716 11.834 10.198 1.00 89.38 272 SER A C 1
ATOM 2159 O O . SER A 1 272 ? 10.468 12.810 10.115 1.00 89.38 272 SER A O 1
ATOM 2161 N N . TYR A 1 273 ? 9.143 11.228 9.156 1.00 93.88 273 TYR A N 1
ATOM 2162 C CA . TYR A 1 273 ? 9.503 11.401 7.745 1.00 93.88 273 TYR A CA 1
ATOM 2163 C C . TYR A 1 273 ? 8.371 12.024 6.929 1.00 93.88 273 TYR A C 1
ATOM 2165 O O . TYR A 1 273 ? 7.249 11.522 6.986 1.00 93.88 273 TYR A O 1
ATOM 2173 N N . TRP A 1 274 ? 8.656 13.101 6.186 1.00 93.94 274 TRP A N 1
ATOM 2174 C CA . TRP A 1 274 ? 7.675 13.725 5.288 1.00 93.94 274 TRP A CA 1
ATOM 2175 C C . TRP A 1 274 ? 7.203 12.745 4.214 1.00 93.94 274 TRP A C 1
ATOM 2177 O O . TRP A 1 274 ? 8.035 12.147 3.538 1.00 93.94 274 TRP A O 1
ATOM 2187 N N . SER A 1 275 ? 5.885 12.669 4.019 1.00 92.12 275 SER A N 1
ATOM 2188 C CA . SER A 1 275 ? 5.315 12.228 2.746 1.00 92.12 275 SER A CA 1
ATOM 2189 C C . SER A 1 275 ? 5.149 13.417 1.798 1.00 92.12 275 SER A C 1
ATOM 2191 O O . SER A 1 275 ? 5.067 14.568 2.246 1.00 92.12 275 SER A O 1
ATOM 2193 N N . SER A 1 276 ? 5.017 13.147 0.504 1.00 88.06 276 SER A N 1
ATOM 2194 C CA . SER A 1 276 ? 4.478 14.113 -0.451 1.00 88.06 276 SER A CA 1
ATOM 2195 C C . SER A 1 276 ? 3.025 14.477 -0.125 1.00 88.06 276 SER A C 1
ATOM 2197 O O . SER A 1 276 ? 2.663 15.648 -0.194 1.00 88.06 276 SER A O 1
ATOM 2199 N N . THR A 1 277 ? 2.208 13.531 0.329 1.00 85.81 277 THR A N 1
ATOM 2200 C CA . THR A 1 277 ? 0.755 13.683 0.502 1.00 85.81 277 THR A CA 1
ATOM 2201 C C . THR A 1 277 ? 0.324 14.903 1.311 1.00 85.81 277 THR A C 1
ATOM 2203 O O . THR A 1 277 ? 0.635 15.079 2.496 1.00 85.81 277 THR A O 1
ATOM 2206 N N . THR A 1 278 ? -0.462 15.760 0.659 1.00 84.19 278 THR A N 1
ATOM 2207 C CA . THR A 1 278 ? -1.015 16.977 1.254 1.00 84.19 278 THR A CA 1
ATOM 2208 C C . THR A 1 278 ? -2.271 16.654 2.053 1.00 84.19 278 THR A C 1
ATOM 2210 O O . THR A 1 278 ? -3.132 15.885 1.637 1.00 84.19 278 THR A O 1
ATOM 2213 N N . ARG A 1 279 ? -2.429 17.282 3.219 1.00 82.38 279 ARG A N 1
ATOM 2214 C CA . ARG A 1 279 ? -3.596 17.053 4.068 1.00 82.38 279 ARG A CA 1
ATOM 2215 C C . ARG A 1 279 ? -4.780 17.893 3.574 1.00 82.38 279 ARG A C 1
ATOM 2217 O O . ARG A 1 279 ? -4.922 19.055 3.959 1.00 82.38 279 ARG A O 1
ATOM 2224 N N . ILE A 1 280 ? -5.669 17.295 2.778 1.00 73.12 280 ILE A N 1
ATOM 2225 C CA . ILE A 1 280 ? -6.814 17.998 2.160 1.00 73.12 280 ILE A CA 1
ATOM 2226 C C . ILE A 1 280 ? -7.802 18.634 3.167 1.00 73.12 280 ILE A C 1
ATOM 2228 O O . ILE A 1 280 ? -8.554 19.540 2.825 1.00 73.12 280 ILE A O 1
ATOM 2232 N N . GLN A 1 281 ? -7.753 18.214 4.435 1.00 64.62 281 GLN A N 1
ATOM 2233 C CA . GLN A 1 281 ? -8.602 18.674 5.545 1.00 64.62 281 GLN A CA 1
ATOM 2234 C C . GLN A 1 281 ? -8.434 20.149 5.961 1.00 64.62 281 GLN A C 1
ATOM 2236 O O . GLN A 1 281 ? -9.266 20.643 6.722 1.00 64.62 281 GLN A O 1
ATOM 2241 N N . HIS A 1 282 ? -7.372 20.845 5.540 1.00 61.00 282 HIS A N 1
ATOM 2242 C CA . HIS A 1 282 ? -7.193 22.277 5.821 1.00 61.00 282 HIS A CA 1
ATOM 2243 C C . HIS A 1 282 ? -7.533 23.091 4.562 1.00 61.00 282 HIS A C 1
ATOM 2245 O O . HIS A 1 282 ? -6.958 22.787 3.516 1.00 61.00 282 HIS A O 1
ATOM 2251 N N . PRO A 1 283 ? -8.390 24.134 4.624 1.00 54.56 283 PRO A N 1
ATOM 2252 C CA . PRO A 1 283 ? -8.802 24.888 3.432 1.00 54.56 283 PRO A CA 1
ATOM 2253 C C . PRO A 1 283 ? -7.610 25.467 2.655 1.00 54.56 283 PRO A C 1
ATOM 2255 O O . PRO A 1 283 ? -7.575 25.396 1.432 1.00 54.56 283 PRO A O 1
ATOM 2258 N N . ASP A 1 284 ? -6.597 25.954 3.373 1.00 61.66 284 ASP A N 1
ATOM 2259 C CA . ASP A 1 284 ? -5.368 26.526 2.804 1.00 61.66 284 ASP A CA 1
ATOM 2260 C C . ASP A 1 284 ? -4.313 25.474 2.393 1.00 61.66 284 ASP A C 1
ATOM 2262 O O . ASP A 1 284 ? -3.258 25.821 1.871 1.00 61.66 284 ASP A O 1
ATOM 2266 N N . THR A 1 285 ? -4.539 24.181 2.661 1.00 72.38 285 THR A N 1
ATOM 2267 C CA . THR A 1 285 ? -3.601 23.064 2.383 1.00 72.38 285 THR A CA 1
ATOM 2268 C C . THR A 1 285 ? -2.164 23.226 2.911 1.00 72.38 285 THR A C 1
ATOM 2270 O O . THR A 1 285 ? -1.214 22.627 2.401 1.00 72.38 285 THR A O 1
ATOM 2273 N N . ILE A 1 286 ? -2.013 24.003 3.988 1.00 81.62 286 ILE A N 1
ATOM 2274 C CA . ILE A 1 286 ? -0.738 24.247 4.681 1.00 81.62 286 ILE A CA 1
ATOM 2275 C C . ILE A 1 286 ? -0.202 23.041 5.462 1.00 81.62 286 ILE A C 1
ATOM 2277 O O . ILE A 1 286 ? 0.953 23.080 5.872 1.00 81.62 286 ILE A O 1
ATOM 2281 N N . ASP A 1 287 ? -1.002 21.996 5.681 1.00 86.69 287 ASP A N 1
ATOM 2282 C CA . ASP A 1 287 ? -0.598 20.743 6.333 1.00 86.69 287 ASP A CA 1
ATOM 2283 C C . ASP A 1 287 ? -0.225 19.668 5.291 1.00 86.69 287 ASP A C 1
ATOM 2285 O O . ASP A 1 287 ? -0.854 19.552 4.236 1.00 86.69 287 ASP A O 1
ATOM 2289 N N . ALA A 1 288 ? 0.747 18.821 5.626 1.00 88.38 288 ALA A N 1
ATOM 2290 C CA . ALA A 1 288 ? 1.074 17.583 4.914 1.00 88.38 288 ALA A CA 1
ATOM 2291 C C . ALA A 1 288 ? 1.194 16.408 5.898 1.00 88.38 288 ALA A C 1
ATOM 2293 O O . ALA A 1 288 ? 1.329 16.618 7.110 1.00 88.38 288 ALA A O 1
ATOM 2294 N N . TRP A 1 289 ? 1.132 15.179 5.387 1.00 89.88 289 TRP A N 1
ATOM 2295 C CA . TRP A 1 289 ? 1.250 13.960 6.189 1.00 89.88 289 TRP A CA 1
ATOM 2296 C C . TRP A 1 289 ? 2.709 13.525 6.387 1.00 89.88 289 TRP A C 1
ATOM 2298 O O . TRP A 1 289 ? 3.586 13.802 5.565 1.00 89.88 289 TRP A O 1
ATOM 2308 N N . HIS A 1 290 ? 2.983 12.848 7.499 1.00 91.06 290 HIS A N 1
ATOM 2309 C CA . HIS A 1 290 ? 4.277 12.249 7.803 1.00 91.06 290 HIS A CA 1
ATOM 2310 C C . HIS A 1 290 ? 4.130 10.999 8.683 1.00 91.06 290 HIS A C 1
ATOM 2312 O O . HIS A 1 290 ? 3.304 10.954 9.602 1.00 91.06 290 HIS A O 1
ATOM 2318 N N . VAL A 1 291 ? 4.993 10.006 8.464 1.00 90.81 291 VAL A N 1
ATOM 2319 C CA . VAL A 1 291 ? 5.030 8.763 9.254 1.00 90.81 291 VAL A CA 1
ATOM 2320 C C . VAL A 1 291 ? 6.102 8.856 10.335 1.00 90.81 291 VAL A C 1
ATOM 2322 O O . VAL A 1 291 ? 7.241 9.237 10.070 1.00 90.81 291 VAL A O 1
ATOM 2325 N N . SER A 1 292 ? 5.740 8.521 11.577 1.00 89.31 292 SER A N 1
ATOM 2326 C CA . SER A 1 292 ? 6.666 8.432 12.710 1.00 89.31 292 SER A CA 1
ATOM 2327 C C . SER A 1 292 ? 6.995 6.980 13.051 1.00 89.31 292 SER A C 1
ATOM 2329 O O . SER A 1 292 ? 6.226 6.298 13.737 1.00 89.31 292 SER A O 1
ATOM 2331 N N . TYR A 1 293 ? 8.187 6.526 12.663 1.00 89.88 293 TYR A N 1
ATOM 2332 C CA . TYR A 1 293 ? 8.705 5.203 13.016 1.00 89.88 293 TYR A CA 1
ATOM 2333 C C . TYR A 1 293 ? 9.127 5.086 14.492 1.00 89.88 293 TYR A C 1
ATOM 2335 O O . TYR A 1 293 ? 9.572 4.024 14.903 1.00 89.88 293 TYR A O 1
ATOM 2343 N N . GLU A 1 294 ? 8.944 6.101 15.354 1.00 85.12 294 GLU A N 1
ATOM 2344 C CA . GLU A 1 294 ? 9.046 5.867 16.810 1.00 85.12 294 GLU A CA 1
ATOM 2345 C C . GLU A 1 294 ? 7.965 4.864 17.255 1.00 85.12 294 GLU A C 1
ATOM 2347 O O . GLU A 1 294 ? 8.216 4.012 18.107 1.00 85.12 294 GLU A O 1
ATOM 2352 N N . LYS A 1 295 ? 6.763 4.964 16.665 1.00 77.38 295 LYS A N 1
ATOM 2353 C CA . LYS A 1 295 ? 5.562 4.222 17.086 1.00 77.38 295 LYS A CA 1
ATOM 2354 C C . LYS A 1 295 ? 4.754 3.597 15.939 1.00 77.38 295 LYS A C 1
ATOM 2356 O O . LYS A 1 295 ? 3.713 3.012 16.217 1.00 77.38 295 LYS A O 1
ATOM 2361 N N . SER A 1 296 ? 5.191 3.773 14.688 1.00 81.69 296 SER A N 1
ATOM 2362 C CA . SER A 1 296 ? 4.383 3.578 13.474 1.00 81.69 296 SER A CA 1
ATOM 2363 C C . SER A 1 296 ? 3.074 4.381 13.552 1.00 81.69 296 SER A C 1
ATOM 2365 O O . SER A 1 296 ? 1.979 3.847 13.709 1.00 81.69 296 SER A O 1
ATOM 2367 N N . LEU A 1 297 ? 3.188 5.713 13.564 1.00 81.69 297 LEU A N 1
ATOM 2368 C CA . LEU A 1 297 ? 2.029 6.611 13.647 1.00 81.69 297 LEU A CA 1
ATOM 2369 C C . LEU A 1 297 ? 1.995 7.614 12.500 1.00 81.69 297 LEU A C 1
ATOM 2371 O O . LEU A 1 297 ? 2.965 8.341 12.275 1.00 81.69 297 LEU A O 1
ATOM 2375 N N . ASN A 1 298 ? 0.832 7.682 11.856 1.00 83.94 298 ASN A N 1
ATOM 2376 C CA . ASN A 1 298 ? 0.521 8.625 10.791 1.00 83.94 298 ASN A CA 1
ATOM 2377 C C . ASN A 1 298 ? 0.066 9.937 11.437 1.00 83.94 298 ASN A C 1
ATOM 2379 O O . ASN A 1 298 ? -0.917 9.979 12.184 1.00 83.94 298 ASN A O 1
ATOM 2383 N N . TYR A 1 299 ? 0.815 10.999 11.173 1.00 85.81 299 TYR A N 1
ATOM 2384 C CA . TYR A 1 299 ? 0.603 12.336 11.709 1.00 85.81 299 TYR A CA 1
ATOM 2385 C C . TYR A 1 299 ? 0.551 13.346 10.566 1.00 85.81 299 TYR A C 1
ATOM 2387 O O . TYR A 1 299 ? 0.980 13.066 9.451 1.00 85.81 299 TYR A O 1
ATOM 2395 N N . TYR A 1 300 ? 0.066 14.548 10.856 1.00 88.00 300 TYR A N 1
ATOM 2396 C CA . TYR A 1 300 ? 0.188 15.686 9.959 1.00 88.00 300 TYR A CA 1
ATOM 2397 C C . TYR A 1 300 ? 0.863 16.850 10.680 1.00 88.00 300 TYR A C 1
ATOM 2399 O O . TYR A 1 300 ? 0.741 17.018 11.897 1.00 88.00 300 TYR A O 1
ATOM 2407 N N . ASN A 1 301 ? 1.548 17.687 9.912 1.00 88.81 301 ASN A N 1
ATOM 2408 C CA . ASN A 1 301 ? 2.098 18.946 10.386 1.00 88.81 301 ASN A CA 1
ATOM 2409 C C . ASN A 1 301 ? 2.125 19.967 9.251 1.00 88.81 301 ASN A C 1
ATOM 2411 O O . ASN A 1 301 ? 2.100 19.612 8.074 1.00 88.81 301 ASN A O 1
ATOM 2415 N N . ARG A 1 302 ? 2.255 21.245 9.614 1.00 89.00 302 ARG A N 1
ATOM 2416 C CA . ARG A 1 302 ? 2.426 22.311 8.635 1.00 89.00 302 ARG A CA 1
ATOM 2417 C C . ARG A 1 302 ? 3.682 22.098 7.791 1.00 89.00 302 ARG A C 1
ATOM 2419 O O . ARG A 1 302 ? 4.758 21.832 8.340 1.00 89.00 302 ARG A O 1
ATOM 2426 N N . LYS A 1 303 ? 3.549 22.323 6.484 1.00 89.19 303 LYS A N 1
ATOM 2427 C CA . LYS A 1 303 ? 4.591 22.249 5.447 1.00 89.19 303 LYS A CA 1
ATOM 2428 C C . LYS A 1 303 ? 5.830 23.100 5.770 1.00 89.19 303 LYS A C 1
ATOM 2430 O O . LYS A 1 303 ? 6.924 22.770 5.327 1.00 89.19 303 LYS A O 1
ATOM 2435 N N . GLU A 1 304 ? 5.677 24.149 6.584 1.00 89.75 304 GLU A N 1
ATOM 2436 C CA . GLU A 1 304 ? 6.754 25.012 7.106 1.00 89.75 304 GLU A CA 1
ATOM 2437 C C . GLU A 1 304 ? 7.712 24.318 8.100 1.00 89.75 304 GLU A C 1
ATOM 2439 O O . GLU A 1 304 ? 8.820 24.802 8.326 1.00 89.75 304 GLU A O 1
ATOM 2444 N N . THR A 1 305 ? 7.307 23.201 8.715 1.00 91.62 305 THR A N 1
ATOM 2445 C CA . THR A 1 305 ? 8.075 22.545 9.789 1.00 91.62 305 THR A CA 1
ATOM 2446 C C . THR A 1 305 ? 9.137 21.576 9.265 1.00 91.62 305 THR A C 1
ATOM 2448 O O . THR A 1 305 ? 8.998 20.980 8.201 1.00 91.62 305 THR A O 1
ATOM 2451 N N . LEU A 1 306 ? 10.220 21.388 10.027 1.00 92.38 306 LEU A N 1
ATOM 2452 C CA . LEU A 1 306 ? 11.295 20.466 9.653 1.00 92.38 306 LEU A CA 1
ATOM 2453 C C . LEU A 1 306 ? 10.968 19.017 10.056 1.00 92.38 306 LEU A C 1
ATOM 2455 O O . LEU A 1 306 ? 10.761 18.726 11.240 1.00 92.38 306 LEU A O 1
ATOM 2459 N N . ARG A 1 307 ? 10.986 18.090 9.095 1.00 92.06 307 ARG A N 1
ATOM 2460 C CA . ARG A 1 307 ? 10.924 16.627 9.306 1.00 92.06 307 ARG A CA 1
ATOM 2461 C C . ARG A 1 307 ? 12.090 15.956 8.582 1.00 92.06 307 ARG A C 1
ATOM 2463 O O . ARG A 1 307 ? 12.774 16.612 7.799 1.00 92.06 307 ARG A O 1
ATOM 2470 N N . HIS A 1 308 ? 12.345 14.685 8.889 1.00 94.12 308 HIS A N 1
ATOM 2471 C CA . HIS A 1 308 ? 13.314 13.898 8.129 1.00 94.12 308 HIS A CA 1
ATOM 2472 C C . HIS A 1 308 ? 12.800 13.630 6.714 1.00 94.12 308 HIS A C 1
ATOM 2474 O O . HIS A 1 308 ? 11.596 13.716 6.454 1.00 94.12 308 HIS A O 1
ATOM 2480 N N . VAL A 1 309 ? 13.727 13.313 5.819 1.00 94.81 309 VAL A N 1
ATOM 2481 C CA . VAL A 1 309 ? 13.440 12.955 4.432 1.00 94.81 309 VAL A CA 1
ATOM 2482 C C . VAL A 1 309 ? 14.050 11.588 4.156 1.00 94.81 309 VAL A C 1
ATOM 2484 O O . VAL A 1 309 ? 15.094 11.251 4.710 1.00 94.81 309 VAL A O 1
ATOM 2487 N N . ARG A 1 310 ? 13.340 10.795 3.363 1.00 96.19 310 ARG A N 1
ATOM 2488 C CA . ARG A 1 310 ? 13.756 9.503 2.829 1.00 96.19 310 ARG A CA 1
ATOM 2489 C C . ARG A 1 310 ? 13.108 9.411 1.466 1.00 96.19 310 ARG A C 1
ATOM 2491 O O . ARG A 1 310 ? 11.883 9.459 1.394 1.00 96.19 310 ARG A O 1
ATOM 2498 N N . CYS A 1 311 ? 13.912 9.347 0.422 1.00 95.31 311 CYS A N 1
ATOM 2499 C CA . CYS A 1 311 ? 13.406 9.298 -0.937 1.00 95.31 311 CYS A CA 1
ATOM 2500 C C . CYS A 1 311 ? 13.051 7.864 -1.344 1.00 95.31 311 CYS A C 1
ATOM 2502 O O . CYS A 1 311 ? 13.598 6.893 -0.811 1.00 95.31 311 CYS A O 1
ATOM 2504 N N . VAL A 1 312 ? 12.135 7.750 -2.299 1.00 93.12 312 VAL A N 1
ATOM 2505 C CA . VAL A 1 312 ? 11.776 6.498 -2.967 1.00 93.12 312 VAL A CA 1
ATOM 2506 C C . VAL A 1 312 ? 11.910 6.688 -4.477 1.00 93.12 312 VAL A C 1
ATOM 2508 O O . VAL A 1 312 ? 11.847 7.816 -4.971 1.00 93.12 312 VAL A O 1
ATOM 2511 N N . ARG A 1 313 ? 12.121 5.593 -5.196 1.00 88.19 313 ARG A N 1
ATOM 2512 C CA . ARG A 1 313 ? 12.132 5.500 -6.658 1.00 88.19 313 ARG A CA 1
ATOM 2513 C C . ARG A 1 313 ? 11.550 4.154 -7.086 1.00 88.19 313 ARG A C 1
ATOM 2515 O O . ARG A 1 313 ? 11.336 3.280 -6.240 1.00 88.19 313 ARG A O 1
ATOM 2522 N N . GLY A 1 314 ? 11.335 3.959 -8.382 1.00 76.50 314 GLY A N 1
ATOM 2523 C CA . GLY A 1 314 ? 10.645 2.766 -8.861 1.00 76.50 314 GLY A CA 1
ATOM 2524 C C . GLY A 1 314 ? 9.222 2.687 -8.301 1.00 76.50 314 GLY A C 1
ATOM 2525 O O . GLY A 1 314 ? 8.570 3.708 -8.065 1.00 76.50 314 GLY A O 1
ATOM 2526 N N . GLY A 1 315 ? 8.707 1.467 -8.157 1.00 57.94 315 GLY A N 1
ATOM 2527 C CA . GLY A 1 315 ? 7.267 1.217 -8.044 1.00 57.94 315 GLY A CA 1
ATOM 2528 C C . GLY A 1 315 ? 6.523 1.451 -9.361 1.00 57.94 315 GLY A C 1
ATOM 2529 O O . GLY A 1 315 ? 5.409 0.975 -9.531 1.00 57.94 315 GLY A O 1
ATOM 2530 N N . GLU A 1 316 ? 7.130 2.133 -10.332 1.00 49.16 316 GLU A N 1
ATOM 2531 C CA . GLU A 1 316 ? 6.786 2.017 -11.745 1.00 49.16 316 GLU A CA 1
ATOM 2532 C C . GLU A 1 316 ? 6.403 0.571 -12.106 1.00 49.16 316 GLU A C 1
ATOM 2534 O O . GLU A 1 316 ? 7.155 -0.365 -11.827 1.00 49.16 316 GLU A O 1
ATOM 2539 N N . VAL A 1 317 ? 5.267 0.393 -12.796 1.00 44.56 317 VAL A N 1
ATOM 2540 C CA . VAL A 1 317 ? 5.229 -0.644 -13.835 1.00 44.56 317 VAL A CA 1
ATOM 2541 C C . VAL A 1 317 ? 6.371 -0.244 -14.755 1.00 44.56 317 VAL A C 1
ATOM 2543 O O . VAL A 1 317 ? 6.298 0.832 -15.344 1.00 44.56 317 VAL A O 1
ATOM 2546 N N . GLY A 1 318 ? 7.472 -0.994 -14.691 1.00 39.34 318 GLY A N 1
ATOM 2547 C CA . GLY A 1 318 ? 8.789 -0.442 -14.994 1.00 39.34 318 GLY A CA 1
ATOM 2548 C C . GLY A 1 318 ? 8.969 -0.029 -16.450 1.00 39.34 318 GLY A C 1
ATOM 2549 O O . GLY A 1 318 ? 8.055 -0.094 -17.274 1.00 39.34 318 GLY A O 1
ATOM 2550 N N . SER A 1 319 ? 10.217 0.252 -16.820 1.00 42.66 319 SER A N 1
ATOM 2551 C CA . SER A 1 319 ? 10.653 0.210 -18.222 1.00 42.66 319 SER A CA 1
ATOM 2552 C C . SER A 1 319 ? 10.669 -1.237 -18.765 1.00 42.66 319 SER A C 1
ATOM 2554 O O . SER A 1 319 ? 11.628 -1.669 -19.405 1.00 42.66 319 SER A O 1
ATOM 2556 N N . ASN A 1 320 ? 9.587 -1.970 -18.509 1.00 44.59 320 ASN A N 1
ATOM 2557 C CA . ASN A 1 320 ? 9.285 -3.311 -18.949 1.00 44.59 320 ASN A CA 1
ATOM 2558 C C . ASN A 1 320 ? 8.273 -3.171 -20.092 1.00 44.59 320 ASN A C 1
ATOM 2560 O O . ASN A 1 320 ? 7.058 -3.265 -19.896 1.00 44.59 320 ASN A O 1
ATOM 2564 N N . THR A 1 321 ? 8.766 -2.994 -21.319 1.00 46.59 321 THR A N 1
ATOM 2565 C CA . THR A 1 321 ? 8.082 -3.668 -22.428 1.00 46.59 321 THR A CA 1
ATOM 2566 C C . THR A 1 321 ? 7.982 -5.127 -22.010 1.00 46.59 321 THR A C 1
ATOM 2568 O O . THR A 1 321 ? 9.034 -5.724 -21.823 1.00 46.59 321 THR A O 1
ATOM 2571 N N . ASN A 1 322 ? 6.775 -5.658 -21.784 1.00 66.50 322 ASN A N 1
ATOM 2572 C CA . ASN A 1 322 ? 6.616 -7.065 -21.417 1.00 66.50 322 ASN A CA 1
ATOM 2573 C C . ASN A 1 322 ? 7.206 -7.897 -22.556 1.00 66.50 322 ASN A C 1
ATOM 2575 O O . ASN A 1 322 ? 6.630 -7.917 -23.648 1.00 66.50 322 ASN A O 1
ATOM 2579 N N . THR A 1 323 ? 8.418 -8.416 -22.361 1.00 78.19 323 THR A N 1
ATOM 2580 C CA . THR A 1 323 ? 9.190 -9.003 -23.454 1.00 78.19 323 THR A CA 1
ATOM 2581 C C . THR A 1 323 ? 8.625 -10.395 -23.680 1.00 78.19 323 THR A C 1
ATOM 2583 O O . THR A 1 323 ? 8.834 -11.236 -22.815 1.00 78.19 323 THR A O 1
ATOM 2586 N N . PRO A 1 324 ? 7.895 -10.664 -24.780 1.00 81.94 324 PRO A N 1
ATOM 2587 C CA . PRO A 1 324 ? 7.070 -11.861 -24.823 1.00 81.94 324 PRO A CA 1
ATOM 2588 C C . PRO A 1 324 ? 7.928 -13.127 -24.707 1.00 81.94 324 PRO A C 1
ATOM 2590 O O . PRO A 1 324 ? 9.013 -13.167 -25.307 1.00 81.94 324 PRO A O 1
ATOM 2593 N N . PRO A 1 325 ? 7.457 -14.159 -23.986 1.00 88.31 325 PRO A N 1
ATOM 2594 C CA . PRO A 1 325 ? 8.211 -15.384 -23.772 1.00 88.31 325 PRO A CA 1
ATOM 2595 C C . PRO A 1 325 ? 8.584 -16.049 -25.100 1.00 88.31 325 PRO A C 1
ATOM 2597 O O . PRO A 1 325 ? 7.871 -15.962 -26.100 1.00 88.31 325 PRO A O 1
ATOM 2600 N N . ILE A 1 326 ? 9.728 -16.722 -25.123 1.00 91.31 326 ILE A N 1
ATOM 2601 C CA . ILE A 1 326 ? 10.307 -17.319 -26.324 1.00 91.31 326 ILE A CA 1
ATOM 2602 C C . ILE A 1 326 ? 9.967 -18.809 -26.338 1.00 91.31 326 ILE A C 1
ATOM 2604 O O . ILE A 1 326 ? 10.493 -19.574 -25.527 1.00 91.31 326 ILE A O 1
ATOM 2608 N N . ALA A 1 327 ? 9.106 -19.198 -27.280 1.00 94.19 327 ALA A N 1
ATOM 2609 C CA . ALA A 1 327 ? 8.716 -20.584 -27.527 1.00 94.19 327 ALA A CA 1
ATOM 2610 C C . ALA A 1 327 ? 9.645 -21.241 -28.562 1.00 94.19 327 ALA A C 1
ATOM 2612 O O . ALA A 1 327 ? 10.124 -20.572 -29.485 1.00 94.19 327 ALA A O 1
ATOM 2613 N N . THR A 1 328 ? 9.893 -22.547 -28.447 1.00 92.81 328 THR A N 1
ATOM 2614 C CA . THR A 1 328 ? 10.957 -23.233 -29.199 1.00 92.81 328 THR A CA 1
ATOM 2615 C C . THR A 1 328 ? 10.493 -24.489 -29.958 1.00 92.81 328 THR A C 1
ATOM 2617 O O . THR A 1 328 ? 9.634 -25.252 -29.516 1.00 92.81 328 THR A O 1
ATOM 2620 N N . ASP A 1 329 ? 11.063 -24.713 -31.150 1.00 96.38 329 ASP A N 1
ATOM 2621 C CA . ASP A 1 329 ? 10.674 -25.805 -32.062 1.00 96.38 329 ASP A CA 1
ATOM 2622 C C . ASP A 1 329 ? 11.117 -27.197 -31.556 1.00 96.38 329 ASP A C 1
ATOM 2624 O O . ASP A 1 329 ? 12.260 -27.631 -31.768 1.00 96.38 329 ASP A O 1
ATOM 2628 N N . ASN A 1 330 ? 10.205 -27.967 -30.954 1.00 97.06 330 ASN A N 1
ATOM 2629 C CA . ASN A 1 330 ? 10.510 -29.338 -30.531 1.00 97.06 330 ASN A CA 1
ATOM 2630 C C . ASN A 1 330 ? 10.465 -30.333 -31.705 1.00 97.06 330 ASN A C 1
ATOM 2632 O O . ASN A 1 330 ? 9.621 -30.269 -32.603 1.00 97.06 330 ASN A O 1
ATOM 2636 N N . ASN A 1 331 ? 11.344 -31.335 -31.664 1.00 95.81 331 ASN A N 1
ATOM 2637 C CA . ASN A 1 331 ? 11.411 -32.398 -32.666 1.00 95.81 331 ASN A CA 1
ATOM 2638 C C . ASN A 1 331 ? 11.286 -33.775 -32.001 1.00 95.81 331 ASN A C 1
ATOM 2640 O O . ASN A 1 331 ? 12.122 -34.170 -31.190 1.00 95.81 331 ASN A O 1
ATOM 2644 N N . TYR A 1 332 ? 10.263 -34.532 -32.393 1.00 97.44 332 TYR A N 1
ATOM 2645 C CA . TYR A 1 332 ? 9.946 -35.850 -31.856 1.00 97.44 332 TYR A CA 1
ATOM 2646 C C . TYR A 1 332 ? 9.875 -36.918 -32.950 1.00 97.44 332 TYR A C 1
ATOM 2648 O O . TYR A 1 332 ? 9.658 -36.644 -34.133 1.00 97.44 332 TYR A O 1
ATOM 2656 N N . SER A 1 333 ? 9.988 -38.178 -32.538 1.00 96.75 333 SER A N 1
ATOM 2657 C CA . SER A 1 333 ? 9.711 -39.327 -33.392 1.00 96.75 333 SER A CA 1
ATOM 2658 C C . SER A 1 333 ? 8.909 -40.400 -32.661 1.00 96.75 333 SER A C 1
ATOM 2660 O O . SER A 1 333 ? 8.925 -40.500 -31.433 1.00 96.75 333 SER A O 1
ATOM 2662 N N . THR A 1 334 ? 8.189 -41.191 -33.451 1.00 97.12 334 THR A N 1
ATOM 2663 C CA . THR A 1 334 ? 7.510 -42.426 -33.047 1.00 97.12 334 THR A CA 1
ATOM 2664 C C . THR A 1 334 ? 7.547 -43.417 -34.220 1.00 97.12 334 THR A C 1
ATOM 2666 O O . THR A 1 334 ? 8.162 -43.149 -35.261 1.00 97.12 334 THR A O 1
ATOM 2669 N N . ILE A 1 335 ? 6.908 -44.571 -34.058 1.00 96.50 335 ILE A N 1
ATOM 2670 C CA . ILE A 1 335 ? 6.600 -45.510 -35.141 1.00 96.50 335 ILE A CA 1
ATOM 2671 C C . ILE A 1 335 ? 5.093 -45.503 -35.423 1.00 96.50 335 ILE A C 1
ATOM 2673 O O . ILE A 1 335 ? 4.307 -45.046 -34.595 1.00 96.50 335 ILE A O 1
ATOM 2677 N N . VAL A 1 336 ? 4.701 -45.998 -36.596 1.00 95.94 336 VAL A N 1
ATOM 2678 C CA . VAL A 1 336 ? 3.300 -46.138 -37.021 1.00 95.94 336 VAL A CA 1
ATOM 2679 C C . VAL A 1 336 ? 2.427 -46.775 -35.931 1.00 95.94 336 VAL A C 1
ATOM 2681 O O . VAL A 1 336 ? 2.870 -47.674 -35.213 1.00 95.94 336 VAL A O 1
ATOM 2684 N N . ASP A 1 337 ? 1.203 -46.262 -35.802 1.00 95.69 337 ASP A N 1
ATOM 2685 C CA . ASP A 1 337 ? 0.171 -46.620 -34.816 1.00 95.69 337 ASP A CA 1
ATOM 2686 C C . ASP A 1 337 ? 0.508 -46.356 -33.328 1.00 95.69 337 ASP A C 1
ATOM 2688 O O . ASP A 1 337 ? -0.387 -46.448 -32.486 1.00 95.69 337 ASP A O 1
ATOM 2692 N N . MET A 1 338 ? 1.744 -45.975 -32.974 1.00 96.75 338 MET A N 1
ATOM 2693 C CA . MET A 1 338 ? 2.173 -45.774 -31.581 1.00 96.75 338 MET A CA 1
ATOM 2694 C C . MET A 1 338 ? 2.068 -44.318 -31.109 1.00 96.75 338 MET A C 1
ATOM 2696 O O . MET A 1 338 ? 2.621 -43.404 -31.728 1.00 96.75 338 MET A O 1
ATOM 2700 N N . THR A 1 339 ? 1.447 -44.122 -29.941 1.00 97.06 339 THR A N 1
ATOM 2701 C CA . THR A 1 339 ? 1.383 -42.825 -29.250 1.00 97.06 339 THR A CA 1
ATOM 2702 C C . THR A 1 339 ? 2.765 -42.246 -28.938 1.00 97.06 339 THR A C 1
ATOM 2704 O O . THR A 1 339 ? 3.725 -42.967 -28.653 1.00 97.06 339 THR A O 1
ATOM 2707 N N . LYS A 1 340 ? 2.852 -40.913 -28.927 1.00 97.88 340 LYS A N 1
ATOM 2708 C CA . LYS A 1 340 ? 4.017 -40.150 -28.467 1.00 97.88 340 LYS A CA 1
ATOM 2709 C C . LYS A 1 340 ? 3.592 -39.176 -27.373 1.00 97.88 340 LYS A C 1
ATOM 2711 O O . LYS A 1 340 ? 2.686 -38.379 -27.578 1.00 97.88 340 LYS A O 1
ATOM 2716 N N . SER A 1 341 ? 4.294 -39.205 -26.245 1.00 97.25 341 SER A N 1
ATOM 2717 C CA . SER A 1 341 ? 4.184 -38.202 -25.179 1.00 97.25 341 SER A CA 1
ATOM 2718 C C . SER A 1 341 ? 5.511 -37.484 -24.960 1.00 97.25 341 SER A C 1
ATOM 2720 O O . SER A 1 341 ? 6.574 -38.044 -25.248 1.00 97.25 341 SER A O 1
ATOM 2722 N N . GLY A 1 342 ? 5.451 -36.265 -24.440 1.00 96.19 342 GLY A N 1
ATOM 2723 C CA . GLY A 1 342 ? 6.592 -35.416 -24.088 1.00 96.19 342 GLY A CA 1
ATOM 2724 C C . GLY A 1 342 ? 6.100 -34.130 -23.428 1.00 96.19 342 GLY A C 1
ATOM 2725 O O . GLY A 1 342 ? 4.931 -34.057 -23.034 1.00 96.19 342 GLY A O 1
ATOM 2726 N N . ASN A 1 343 ? 6.958 -33.120 -23.337 1.00 97.12 343 ASN A N 1
ATOM 2727 C CA . ASN A 1 343 ? 6.580 -31.789 -22.871 1.00 97.12 343 ASN A CA 1
ATOM 2728 C C . ASN A 1 343 ? 7.245 -30.700 -23.728 1.00 97.12 343 ASN A C 1
ATOM 2730 O O . ASN A 1 343 ? 8.467 -30.621 -23.774 1.00 97.12 343 ASN A O 1
ATOM 2734 N N . VAL A 1 344 ? 6.448 -29.865 -24.402 1.00 96.00 344 VAL A N 1
ATOM 2735 C CA . VAL A 1 344 ? 6.957 -28.860 -25.358 1.00 96.00 344 VAL A CA 1
ATOM 2736 C C . VAL A 1 344 ? 7.766 -27.742 -24.689 1.00 96.00 344 VAL A C 1
ATOM 2738 O O . VAL A 1 344 ? 8.750 -27.292 -25.259 1.00 96.00 344 VAL A O 1
ATOM 2741 N N . ILE A 1 345 ? 7.440 -27.389 -23.443 1.00 93.69 345 ILE A N 1
ATOM 2742 C CA . ILE A 1 345 ? 8.131 -26.337 -22.681 1.00 93.69 345 ILE A CA 1
ATOM 2743 C C . ILE A 1 345 ? 9.510 -26.808 -22.182 1.00 93.69 345 ILE A C 1
ATOM 2745 O O . ILE A 1 345 ? 10.413 -25.990 -22.005 1.00 93.69 345 ILE A O 1
ATOM 2749 N N . THR A 1 346 ? 9.697 -28.113 -21.926 1.00 89.56 346 THR A N 1
ATOM 2750 C CA . THR A 1 346 ? 10.916 -28.635 -21.269 1.00 89.56 346 THR A CA 1
ATOM 2751 C C . THR A 1 346 ? 11.779 -29.581 -22.109 1.00 89.56 346 THR A C 1
ATOM 2753 O O . THR A 1 346 ? 12.948 -29.777 -21.770 1.00 89.56 346 THR A O 1
ATOM 2756 N N . ASP A 1 347 ? 11.248 -30.207 -23.164 1.00 89.81 347 ASP A N 1
ATOM 2757 C CA . ASP A 1 347 ? 11.985 -31.192 -23.968 1.00 89.81 347 ASP A CA 1
ATOM 2758 C C . ASP A 1 347 ? 12.797 -30.523 -25.096 1.00 89.81 347 ASP A C 1
ATOM 2760 O O . ASP A 1 347 ? 12.269 -30.153 -26.149 1.00 89.81 347 ASP A O 1
ATOM 2764 N N . GLY A 1 348 ? 14.122 -30.478 -24.925 1.00 88.56 348 GLY A N 1
ATOM 2765 C CA . GLY A 1 348 ? 15.072 -30.033 -25.950 1.00 88.56 348 GLY A CA 1
ATOM 2766 C C . GLY A 1 348 ? 15.846 -28.794 -25.512 1.00 88.56 348 GLY A C 1
ATOM 2767 O O . GLY A 1 348 ? 16.645 -28.867 -24.579 1.00 88.56 348 GLY A O 1
ATOM 2768 N N . ILE A 1 349 ? 15.627 -27.677 -26.203 1.00 89.88 349 ILE A N 1
ATOM 2769 C CA . ILE A 1 349 ? 15.879 -26.348 -25.635 1.00 89.88 349 ILE A CA 1
ATOM 2770 C C . ILE A 1 349 ? 14.603 -26.008 -24.852 1.00 89.88 349 ILE A C 1
ATOM 2772 O O . ILE A 1 349 ? 13.535 -26.151 -25.435 1.00 89.88 349 ILE A O 1
ATOM 2776 N N . PRO A 1 350 ? 14.670 -25.630 -23.565 1.00 88.69 350 PRO A N 1
ATOM 2777 C CA . PRO A 1 350 ? 13.485 -25.173 -22.852 1.00 88.69 350 PRO A CA 1
ATOM 2778 C C . PRO A 1 350 ? 13.028 -23.803 -23.353 1.00 88.69 350 PRO A C 1
ATOM 2780 O O . PRO A 1 350 ? 13.862 -22.952 -23.678 1.00 88.69 350 PRO A O 1
ATOM 2783 N N . ASP A 1 351 ? 11.720 -23.575 -23.322 1.00 88.12 351 ASP A N 1
ATOM 2784 C CA . ASP A 1 351 ? 11.154 -22.239 -23.494 1.00 88.12 351 ASP A CA 1
ATOM 2785 C C . ASP A 1 351 ? 11.620 -21.313 -22.361 1.00 88.12 351 ASP A C 1
ATOM 2787 O O . ASP A 1 351 ? 11.959 -21.761 -21.258 1.00 88.12 351 ASP A O 1
ATOM 2791 N N . SER A 1 352 ? 11.675 -20.006 -22.622 1.00 84.94 352 SER A N 1
ATOM 2792 C CA . SER A 1 352 ? 12.225 -19.047 -21.655 1.00 84.94 352 SER A CA 1
ATOM 2793 C C . SER A 1 352 ? 11.617 -17.658 -21.767 1.00 84.94 352 SER A C 1
ATOM 2795 O O . SER A 1 352 ? 11.285 -17.201 -22.857 1.00 84.94 352 SER A O 1
ATOM 2797 N N . ASP A 1 353 ? 11.519 -16.975 -20.631 1.00 82.62 353 ASP A N 1
ATOM 2798 C CA . ASP A 1 353 ? 11.023 -15.607 -20.537 1.00 82.62 353 ASP A CA 1
ATOM 2799 C C . ASP A 1 353 ? 12.186 -14.617 -20.307 1.00 82.62 353 ASP A C 1
ATOM 2801 O O . ASP A 1 353 ? 13.011 -14.866 -19.419 1.00 82.62 353 ASP A O 1
ATOM 2805 N N . PRO A 1 354 ? 12.309 -13.526 -21.092 1.00 71.81 354 PRO A N 1
ATOM 2806 C CA . PRO A 1 354 ? 13.391 -12.550 -20.924 1.00 71.81 354 PRO A CA 1
ATOM 2807 C C . PRO A 1 354 ? 13.245 -11.618 -19.712 1.00 71.81 354 PRO A C 1
ATOM 2809 O O . PRO A 1 354 ? 14.267 -11.158 -19.198 1.00 71.81 354 PRO A O 1
ATOM 2812 N N . ASP A 1 355 ? 12.017 -11.337 -19.261 1.00 72.00 355 ASP A N 1
ATOM 2813 C CA . ASP A 1 355 ? 11.739 -10.549 -18.050 1.00 72.00 355 ASP A CA 1
ATOM 2814 C C . ASP A 1 355 ? 11.872 -11.438 -16.783 1.00 72.00 355 ASP A C 1
ATOM 2816 O O . ASP A 1 355 ? 12.129 -10.939 -15.684 1.00 72.00 355 ASP A O 1
ATOM 2820 N N . GLY A 1 356 ? 11.780 -12.764 -16.951 1.00 69.56 356 GLY A N 1
ATOM 2821 C CA . GLY A 1 356 ? 11.855 -13.789 -15.906 1.00 69.56 356 GLY A CA 1
ATOM 2822 C C . GLY A 1 356 ? 10.488 -14.236 -15.377 1.00 69.56 356 GLY A C 1
ATOM 2823 O O . GLY A 1 356 ? 10.431 -14.939 -14.363 1.00 69.56 356 GLY A O 1
ATOM 2824 N N . ASP A 1 357 ? 9.404 -13.829 -16.038 1.00 73.38 357 ASP A N 1
ATOM 2825 C CA . ASP A 1 357 ? 8.032 -14.163 -15.665 1.00 73.38 357 ASP A CA 1
ATOM 2826 C C . ASP A 1 357 ? 7.692 -15.639 -15.956 1.00 73.38 357 ASP A C 1
ATOM 2828 O O . ASP A 1 357 ? 8.365 -16.337 -16.719 1.00 73.38 357 ASP A O 1
ATOM 2832 N N . THR A 1 358 ? 6.645 -16.159 -15.306 1.00 72.62 358 THR A N 1
ATOM 2833 C CA . THR A 1 358 ? 6.163 -17.526 -15.566 1.00 72.62 358 THR A CA 1
ATOM 2834 C C . THR A 1 358 ? 5.099 -17.533 -16.659 1.00 72.62 358 THR A C 1
ATOM 2836 O O . THR A 1 358 ? 4.338 -16.579 -16.824 1.00 72.62 358 THR A O 1
ATOM 2839 N N . PHE A 1 359 ? 5.046 -18.629 -17.413 1.00 90.25 359 PHE A N 1
ATOM 2840 C CA . PHE A 1 359 ? 4.231 -18.766 -18.616 1.00 90.25 359 PHE A CA 1
ATOM 2841 C C . PHE A 1 359 ? 3.599 -20.157 -18.724 1.00 90.25 359 PHE A C 1
ATOM 2843 O O . PHE A 1 359 ? 4.012 -21.114 -18.064 1.00 90.25 359 PHE A O 1
ATOM 2850 N N . SER A 1 360 ? 2.573 -20.271 -19.565 1.00 87.25 360 SER A N 1
ATOM 2851 C CA . SER A 1 360 ? 1.857 -21.524 -19.834 1.00 87.25 360 SER A CA 1
ATOM 2852 C C . SER A 1 360 ? 1.310 -21.558 -21.263 1.00 87.25 360 SER A C 1
ATOM 2854 O O . SER A 1 360 ? 1.199 -20.507 -21.896 1.00 87.25 360 SER A O 1
ATOM 2856 N N . ILE A 1 361 ? 0.970 -22.746 -21.781 1.00 93.25 361 ILE A N 1
ATOM 2857 C CA . ILE A 1 361 ? 0.358 -22.885 -23.115 1.00 93.25 361 ILE A CA 1
ATOM 2858 C C . ILE A 1 361 ? -0.959 -22.102 -23.152 1.00 93.25 361 ILE A C 1
ATOM 2860 O O . ILE A 1 361 ? -1.856 -22.361 -22.346 1.00 93.25 361 ILE A O 1
ATOM 2864 N N . SER A 1 362 ? -1.081 -21.180 -24.109 1.00 88.31 362 SER A N 1
ATOM 2865 C CA . SER A 1 362 ? -2.274 -20.347 -24.309 1.00 88.31 362 SER A CA 1
ATOM 2866 C C . SER A 1 362 ? -3.057 -20.693 -25.575 1.00 88.31 362 SER A C 1
ATOM 2868 O O . SER A 1 362 ? -4.268 -20.475 -25.621 1.00 88.31 362 SER A O 1
ATOM 2870 N N . ALA A 1 363 ? -2.400 -21.268 -26.587 1.00 86.19 363 ALA A N 1
ATOM 2871 C CA . ALA A 1 363 ? -3.041 -21.751 -27.807 1.00 86.19 363 ALA A CA 1
ATOM 2872 C C . ALA A 1 363 ? -2.226 -22.863 -28.486 1.00 86.19 363 ALA A C 1
ATOM 2874 O O . ALA A 1 363 ? -1.005 -22.937 -28.338 1.00 86.19 363 ALA A O 1
ATOM 2875 N N . ASN A 1 364 ? -2.901 -23.680 -29.298 1.00 95.25 364 ASN A N 1
ATOM 2876 C CA . ASN A 1 364 ? -2.286 -24.636 -30.216 1.00 95.25 364 ASN A CA 1
ATOM 2877 C C . ASN A 1 364 ? -3.090 -24.769 -31.518 1.00 95.25 364 ASN A C 1
ATOM 2879 O O . ASN A 1 364 ? -4.256 -24.375 -31.590 1.00 95.25 364 ASN A O 1
ATOM 2883 N N . THR A 1 365 ? -2.473 -25.358 -32.540 1.00 95.88 365 THR A N 1
ATOM 2884 C CA . THR A 1 365 ? -3.182 -25.932 -33.694 1.00 95.88 365 THR A CA 1
ATOM 2885 C C . THR A 1 365 ? -3.325 -27.447 -33.532 1.00 95.88 365 THR A C 1
ATOM 2887 O O . THR A 1 365 ? -2.619 -28.062 -32.732 1.00 95.88 365 THR A O 1
ATOM 2890 N N . GLU A 1 366 ? -4.252 -28.059 -34.270 1.00 95.56 366 GLU A N 1
ATOM 2891 C CA . GLU A 1 366 ? -4.356 -29.521 -34.343 1.00 95.56 366 GLU A CA 1
ATOM 2892 C C . GLU A 1 366 ? -3.484 -30.075 -35.485 1.00 95.56 366 GLU A C 1
ATOM 2894 O O . GLU A 1 366 ? -3.424 -29.460 -36.557 1.00 95.56 366 GLU A O 1
ATOM 2899 N N . PRO A 1 367 ? -2.836 -31.238 -35.291 1.00 96.38 367 PRO A N 1
ATOM 2900 C CA . PRO A 1 367 ? -2.106 -31.928 -36.347 1.00 96.38 367 PRO A CA 1
ATOM 2901 C C . PRO A 1 367 ? -3.040 -32.454 -37.449 1.00 96.38 367 PRO A C 1
ATOM 2903 O O . PRO A 1 367 ? -4.251 -32.572 -37.271 1.00 96.38 367 PRO A O 1
ATOM 2906 N N . SER A 1 368 ? -2.485 -32.758 -38.625 1.00 97.25 368 SER A N 1
ATOM 2907 C CA . SER A 1 368 ? -3.282 -33.095 -39.819 1.00 97.25 368 SER A CA 1
ATOM 2908 C C . SER A 1 368 ? -3.492 -34.594 -40.043 1.00 97.25 368 SER A C 1
ATOM 2910 O O . SER A 1 368 ? -4.294 -34.956 -40.903 1.00 97.25 368 SER A O 1
ATOM 2912 N N . ASN A 1 369 ? -2.759 -35.456 -39.331 1.00 97.12 369 ASN A N 1
ATOM 2913 C CA . ASN A 1 369 ? -2.752 -36.910 -39.525 1.00 97.12 369 ASN A CA 1
ATOM 2914 C C . ASN A 1 369 ? -2.717 -37.640 -38.166 1.00 97.12 369 ASN A C 1
ATOM 2916 O O . ASN A 1 369 ? -1.986 -38.620 -37.982 1.00 97.12 369 ASN A O 1
ATOM 2920 N N . GLY A 1 370 ? -3.458 -37.123 -37.186 1.00 96.19 370 GLY A N 1
ATOM 2921 C CA . GLY A 1 370 ? -3.538 -37.652 -35.830 1.00 96.19 370 GLY A CA 1
ATOM 2922 C C . GLY A 1 370 ? -4.373 -36.763 -34.907 1.00 96.19 370 GLY A C 1
ATOM 2923 O O . GLY A 1 370 ? -4.975 -35.786 -35.342 1.00 96.19 370 GLY A O 1
ATOM 2924 N N . MET A 1 371 ? -4.392 -37.095 -33.616 1.00 97.06 371 MET A N 1
ATOM 2925 C CA . MET A 1 371 ? -5.047 -36.308 -32.564 1.00 97.06 371 MET A CA 1
ATOM 2926 C C . MET A 1 371 ? -4.030 -35.862 -31.514 1.00 97.06 371 MET A C 1
ATOM 2928 O O . MET A 1 371 ? -3.162 -36.652 -31.123 1.00 97.06 371 MET A O 1
ATOM 2932 N N . LEU A 1 372 ? -4.172 -34.629 -31.026 1.00 97.81 372 LEU A N 1
ATOM 2933 C CA . LEU A 1 372 ? -3.376 -34.069 -29.938 1.00 97.81 372 LEU A CA 1
ATOM 2934 C C . LEU A 1 372 ? -4.194 -33.967 -28.638 1.00 97.81 372 LEU A C 1
ATOM 2936 O O . LEU A 1 372 ? -5.421 -33.898 -28.617 1.00 97.81 372 LEU A O 1
ATOM 2940 N N . THR A 1 373 ? -3.496 -33.963 -27.513 1.00 95.81 373 THR A N 1
ATOM 2941 C CA . THR A 1 373 ? -3.963 -33.421 -26.236 1.00 95.81 373 THR A CA 1
ATOM 2942 C C . THR A 1 373 ? -2.759 -32.744 -25.600 1.00 95.81 373 THR A C 1
ATOM 2944 O O . THR A 1 373 ? -1.739 -33.404 -25.403 1.00 95.81 373 THR A O 1
ATOM 2947 N N . LEU A 1 374 ? -2.852 -31.441 -25.342 1.00 95.56 374 LEU A N 1
ATOM 2948 C CA . LEU A 1 374 ? -1.777 -30.596 -24.821 1.00 95.56 374 LEU A CA 1
ATOM 2949 C C . LEU A 1 374 ? -2.304 -29.834 -23.600 1.00 95.56 374 LEU A C 1
ATOM 2951 O O . LEU A 1 374 ? -3.335 -29.174 -23.674 1.00 95.56 374 LEU A O 1
ATOM 2955 N N . GLU A 1 375 ? -1.603 -29.959 -22.479 1.00 90.12 375 GLU A N 1
ATOM 2956 C CA . GLU A 1 375 ? -1.952 -29.340 -21.199 1.00 90.12 375 GLU A CA 1
ATOM 2957 C C . GLU A 1 375 ? -1.226 -27.996 -21.024 1.00 90.12 375 GLU A C 1
ATOM 2959 O O . GLU A 1 375 ? -0.117 -27.813 -21.530 1.00 90.12 375 GLU A O 1
ATOM 2964 N N . ASN A 1 376 ? -1.779 -27.078 -20.220 1.00 86.81 376 ASN A N 1
ATOM 2965 C CA . ASN A 1 376 ? -1.188 -25.753 -19.954 1.00 86.81 376 ASN A CA 1
ATOM 2966 C C . ASN A 1 376 ? 0.283 -25.791 -19.488 1.00 86.81 376 ASN A C 1
ATOM 2968 O O . ASN A 1 376 ? 1.025 -24.842 -19.722 1.00 86.81 376 ASN A O 1
ATOM 2972 N N . ASN A 1 377 ? 0.725 -26.882 -18.854 1.00 81.12 377 ASN A N 1
ATOM 2973 C CA . ASN A 1 377 ? 2.111 -27.069 -18.407 1.00 81.12 377 ASN A CA 1
ATOM 2974 C C . ASN A 1 377 ? 3.066 -27.608 -19.496 1.00 81.12 377 ASN A C 1
ATOM 2976 O O . ASN A 1 377 ? 4.159 -28.066 -19.165 1.00 81.12 377 ASN A O 1
ATOM 2980 N N . GLY A 1 378 ? 2.643 -27.627 -20.763 1.00 90.75 378 GLY A N 1
ATOM 2981 C CA . GLY A 1 378 ? 3.412 -28.105 -21.914 1.00 90.75 378 GLY A CA 1
ATOM 2982 C C . GLY A 1 378 ? 3.363 -29.620 -22.147 1.00 90.75 378 GLY A C 1
ATOM 2983 O O . GLY A 1 378 ? 3.829 -30.088 -23.186 1.00 90.75 378 GLY A O 1
ATOM 2984 N N . SER A 1 379 ? 2.810 -30.410 -21.221 1.00 93.94 379 SER A N 1
ATOM 2985 C CA . SER A 1 379 ? 2.764 -31.876 -21.351 1.00 93.94 379 SER A CA 1
ATOM 2986 C C . SER A 1 379 ? 1.753 -32.298 -22.413 1.00 93.94 379 SER A C 1
ATOM 2988 O O . SER A 1 379 ? 0.630 -31.796 -22.415 1.00 93.94 379 SER A O 1
ATOM 2990 N N . PHE A 1 380 ? 2.111 -33.248 -23.281 1.00 98.00 380 PHE A N 1
ATOM 2991 C CA . PHE A 1 380 ? 1.224 -33.680 -24.365 1.00 98.00 380 PHE A CA 1
ATOM 2992 C C . PHE A 1 380 ? 1.158 -35.194 -24.587 1.00 98.00 380 PHE A C 1
ATOM 2994 O O . PHE A 1 380 ? 2.056 -35.961 -24.222 1.00 98.00 380 PHE A O 1
ATOM 3001 N N . ILE A 1 381 ? 0.086 -35.608 -25.264 1.00 98.06 381 ILE A N 1
ATOM 3002 C CA . ILE A 1 381 ? -0.095 -36.926 -25.873 1.00 98.06 381 ILE A CA 1
ATOM 3003 C C . ILE A 1 381 ? -0.538 -36.717 -27.325 1.00 98.06 381 ILE A C 1
ATOM 3005 O O . ILE A 1 381 ? -1.528 -36.042 -27.585 1.00 98.06 381 ILE A O 1
ATOM 3009 N N . TYR A 1 382 ? 0.183 -37.320 -28.265 1.00 98.12 382 TYR A N 1
ATOM 3010 C CA . TYR A 1 382 ? -0.170 -37.404 -29.680 1.00 98.12 382 TYR A CA 1
ATOM 3011 C C . TYR A 1 382 ? -0.431 -38.862 -30.069 1.00 98.12 382 TYR A C 1
ATOM 3013 O O . TYR A 1 382 ? 0.349 -39.754 -29.717 1.00 98.12 382 TYR A O 1
ATOM 3021 N N . GLN A 1 383 ? -1.500 -39.100 -30.825 1.00 97.88 383 GLN A N 1
ATOM 3022 C CA . GLN A 1 383 ? -1.805 -40.375 -31.477 1.00 97.88 383 GLN A CA 1
ATOM 3023 C C . GLN A 1 383 ? -1.830 -40.146 -32.995 1.00 97.88 383 GLN A C 1
ATOM 3025 O O . GLN A 1 383 ? -2.714 -39.420 -33.449 1.00 97.88 383 GLN A O 1
ATOM 3030 N N . PRO A 1 384 ? -0.932 -40.760 -33.790 1.00 97.94 384 PRO A N 1
ATOM 3031 C CA . PRO A 1 384 ? -1.043 -40.717 -35.245 1.00 97.94 384 PRO A CA 1
ATOM 3032 C C . PRO A 1 384 ? -2.278 -41.481 -35.731 1.00 97.94 384 PRO A C 1
ATOM 3034 O O . PRO A 1 384 ? -2.698 -42.462 -35.105 1.00 97.94 384 PRO A O 1
ATOM 3037 N N . ASP A 1 385 ? -2.819 -41.065 -36.873 1.00 97.94 385 ASP A N 1
ATOM 3038 C CA . ASP A 1 385 ? -3.866 -41.788 -37.588 1.00 97.94 385 ASP A CA 1
ATOM 3039 C C . ASP A 1 385 ? -3.397 -43.191 -37.997 1.00 97.94 385 ASP A C 1
ATOM 3041 O O . ASP A 1 385 ? -2.219 -43.432 -38.283 1.00 97.94 385 ASP A O 1
ATOM 3045 N N . LEU A 1 386 ? -4.344 -44.131 -38.036 1.00 96.31 386 LEU A N 1
ATOM 3046 C CA . LEU A 1 386 ? -4.065 -45.549 -38.256 1.00 96.31 386 LEU A CA 1
ATOM 3047 C C . LEU A 1 386 ? -3.375 -45.781 -39.613 1.00 96.31 386 LEU A C 1
ATOM 3049 O O . LEU A 1 386 ? -3.953 -45.537 -40.674 1.00 96.31 386 LEU A O 1
ATOM 3053 N N . GLY A 1 387 ? -2.150 -46.302 -39.574 1.00 94.94 387 GLY A N 1
ATOM 3054 C CA . GLY A 1 387 ? -1.307 -46.542 -40.742 1.00 94.94 387 GLY A CA 1
ATOM 3055 C C . GLY A 1 387 ? -0.550 -45.318 -41.276 1.00 94.94 387 GLY A C 1
ATOM 3056 O O . GLY A 1 387 ? 0.130 -45.454 -42.296 1.00 94.94 387 GLY A O 1
ATOM 3057 N N . PHE A 1 388 ? -0.629 -44.144 -40.635 1.00 97.12 388 PHE A N 1
ATOM 3058 C CA . PHE A 1 388 ? 0.113 -42.961 -41.081 1.00 97.12 388 PHE A CA 1
ATOM 3059 C C . PHE A 1 388 ? 1.629 -43.144 -40.911 1.00 97.12 388 PHE A C 1
ATOM 3061 O O . PHE A 1 388 ? 2.120 -43.557 -39.861 1.00 97.12 388 PHE A O 1
ATOM 3068 N N . ILE A 1 389 ? 2.385 -42.821 -41.963 1.00 97.31 389 ILE A N 1
ATOM 3069 C CA . ILE A 1 389 ? 3.853 -42.832 -41.996 1.00 97.31 389 ILE A CA 1
ATOM 3070 C C . ILE A 1 389 ? 4.284 -41.561 -42.722 1.00 97.31 389 ILE A C 1
ATOM 3072 O O . ILE A 1 389 ? 3.886 -41.335 -43.866 1.00 97.31 389 ILE A O 1
ATOM 3076 N N . GLY A 1 390 ? 5.106 -40.736 -42.077 1.00 97.50 390 GLY A N 1
ATOM 3077 C CA . GLY A 1 390 ? 5.459 -39.421 -42.598 1.00 97.50 390 GLY A CA 1
ATOM 3078 C C . GLY A 1 390 ? 5.869 -38.440 -41.507 1.00 97.50 390 GLY A C 1
ATOM 3079 O O . GLY A 1 390 ? 6.478 -38.813 -40.504 1.00 97.50 390 GLY A O 1
ATOM 3080 N N . ILE A 1 391 ? 5.550 -37.169 -41.732 1.00 98.12 391 ILE A N 1
ATOM 3081 C CA . ILE A 1 391 ? 5.755 -36.076 -40.783 1.00 98.12 391 ILE A CA 1
ATOM 3082 C C . ILE A 1 391 ? 4.394 -35.446 -40.526 1.00 98.12 391 ILE A C 1
ATOM 3084 O O . ILE A 1 391 ? 3.687 -35.134 -41.483 1.00 98.12 391 ILE A O 1
ATOM 3088 N N . ASP A 1 392 ? 4.071 -35.239 -39.257 1.00 98.00 392 ASP A N 1
ATOM 3089 C CA . ASP A 1 392 ? 2.930 -34.439 -38.823 1.00 98.00 392 ASP A CA 1
ATOM 3090 C C . ASP A 1 392 ? 3.439 -33.220 -38.046 1.00 98.00 392 ASP A C 1
ATOM 3092 O O . ASP A 1 392 ? 4.535 -33.251 -37.468 1.00 98.00 392 ASP A O 1
ATOM 3096 N N . LEU A 1 393 ? 2.671 -32.135 -38.077 1.00 97.19 393 LEU A N 1
ATOM 3097 C CA . LEU A 1 393 ? 3.049 -30.835 -37.521 1.00 97.19 393 LEU A CA 1
ATOM 3098 C C . LEU A 1 393 ? 1.891 -30.268 -36.705 1.00 97.19 393 LEU A C 1
ATOM 3100 O O . LEU A 1 393 ? 0.755 -30.298 -37.173 1.00 97.19 393 LEU A O 1
ATOM 3104 N N . PHE A 1 394 ? 2.193 -29.689 -35.548 1.00 98.12 394 PHE A N 1
ATOM 3105 C CA . PHE A 1 394 ? 1.303 -28.749 -34.870 1.00 98.12 394 PHE A CA 1
ATOM 3106 C C . PHE A 1 394 ? 2.109 -27.558 -34.346 1.00 98.12 394 PHE A C 1
ATOM 3108 O O . PHE A 1 394 ? 3.323 -27.655 -34.170 1.00 98.12 394 PHE A O 1
ATOM 3115 N N . SER A 1 395 ? 1.431 -26.446 -34.099 1.00 97.38 395 SER A N 1
ATOM 3116 C CA . SER A 1 395 ? 2.012 -25.219 -33.552 1.00 97.38 395 SER A CA 1
ATOM 3117 C C . SER A 1 395 ? 1.491 -24.973 -32.142 1.00 97.38 395 SER A C 1
ATOM 3119 O O . SER A 1 395 ? 0.363 -25.365 -31.831 1.00 97.38 395 SER A O 1
ATOM 3121 N N . TYR A 1 396 ? 2.266 -24.282 -31.310 1.00 97.19 396 TYR A N 1
ATOM 3122 C CA . TYR A 1 396 ? 1.808 -23.781 -30.015 1.00 97.19 396 TYR A CA 1
ATOM 3123 C C . TYR A 1 396 ? 2.314 -22.365 -29.731 1.00 97.19 396 TYR A C 1
ATOM 3125 O O . TYR A 1 396 ? 3.248 -21.870 -30.367 1.00 97.19 396 TYR A O 1
ATOM 3133 N N . TRP A 1 397 ? 1.661 -21.739 -28.755 1.00 97.62 397 TRP A N 1
ATOM 3134 C CA . TRP A 1 397 ? 2.041 -20.467 -28.156 1.00 97.62 397 TRP A CA 1
ATOM 3135 C C . TRP A 1 397 ? 1.985 -20.588 -26.637 1.00 97.62 397 TRP A C 1
ATOM 3137 O O . TRP A 1 397 ? 1.087 -21.237 -26.088 1.00 97.62 397 TRP A O 1
ATOM 3147 N N . ILE A 1 398 ? 2.913 -19.911 -25.971 1.00 93.56 398 ILE A N 1
ATOM 3148 C CA . ILE A 1 398 ? 2.876 -19.655 -24.532 1.00 93.56 398 ILE A CA 1
ATOM 3149 C C . ILE A 1 398 ? 2.519 -18.189 -24.284 1.00 93.56 398 ILE A C 1
ATOM 3151 O O . ILE A 1 398 ? 2.785 -17.311 -25.108 1.00 93.56 398 ILE A O 1
ATOM 3155 N N . THR A 1 399 ? 1.899 -17.933 -23.139 1.00 83.75 399 THR A N 1
ATOM 3156 C CA . THR A 1 399 ? 1.611 -16.584 -22.645 1.00 83.75 399 THR A CA 1
ATOM 3157 C C . THR A 1 399 ? 2.073 -16.478 -21.201 1.00 83.75 399 THR A C 1
ATOM 3159 O O . THR A 1 399 ? 1.873 -17.411 -20.414 1.00 83.75 399 THR A O 1
ATOM 3162 N N . ASP A 1 400 ? 2.725 -15.362 -20.886 1.00 75.19 400 ASP A N 1
ATOM 3163 C CA . ASP A 1 400 ? 3.177 -15.011 -19.541 1.00 75.19 400 ASP A CA 1
ATOM 3164 C C . ASP A 1 400 ? 2.020 -14.531 -18.639 1.00 75.19 400 ASP A C 1
ATOM 3166 O O . ASP A 1 400 ? 0.895 -14.300 -19.089 1.00 75.19 400 ASP A O 1
ATOM 3170 N N . MET A 1 401 ? 2.284 -14.358 -17.340 1.00 74.44 401 MET A N 1
ATOM 3171 C CA . MET A 1 401 ? 1.298 -13.830 -16.378 1.00 74.44 401 MET A CA 1
ATOM 3172 C C . MET A 1 401 ? 0.877 -12.363 -16.623 1.00 74.44 401 MET A C 1
ATOM 3174 O O . MET A 1 401 ? 0.018 -11.852 -15.908 1.00 74.44 401 MET A O 1
ATOM 3178 N N . ARG A 1 402 ? 1.470 -11.675 -17.604 1.00 67.31 402 ARG A N 1
ATOM 3179 C CA . ARG A 1 402 ? 1.253 -10.262 -17.967 1.00 67.31 402 ARG A CA 1
ATOM 3180 C C . ARG A 1 402 ? 0.668 -10.120 -19.390 1.00 67.31 402 ARG A C 1
ATOM 3182 O O . ARG A 1 402 ? 0.722 -9.045 -19.988 1.00 67.31 402 ARG A O 1
ATOM 3189 N N . GLU A 1 403 ? 0.073 -11.203 -19.895 1.00 76.00 403 GLU A N 1
ATOM 3190 C CA . GLU A 1 403 ? -0.667 -11.336 -21.157 1.00 76.00 403 GLU A CA 1
ATOM 3191 C C . GLU A 1 403 ? 0.124 -11.126 -22.469 1.00 76.00 403 GLU A C 1
ATOM 3193 O O . GLU A 1 403 ? -0.504 -11.060 -23.532 1.00 76.00 403 GLU A O 1
ATOM 3198 N N . ALA A 1 404 ? 1.467 -11.089 -22.479 1.00 77.44 404 ALA A N 1
ATOM 3199 C CA . ALA A 1 404 ? 2.178 -11.136 -23.765 1.00 77.44 404 ALA A CA 1
ATOM 3200 C C . ALA A 1 404 ? 2.301 -12.577 -24.290 1.00 77.44 404 ALA A C 1
ATOM 3202 O O . ALA A 1 404 ? 2.498 -13.545 -23.556 1.00 77.44 404 ALA A O 1
ATOM 3203 N N . GLN A 1 405 ? 2.114 -12.726 -25.602 1.00 91.69 405 GLN A N 1
ATOM 3204 C CA . GLN A 1 405 ? 2.117 -14.011 -26.297 1.00 91.69 405 GLN A CA 1
ATOM 3205 C C . GLN A 1 405 ? 3.421 -14.203 -27.068 1.00 91.69 405 GLN A C 1
ATOM 3207 O O . GLN A 1 405 ? 3.895 -13.283 -27.739 1.00 91.69 405 GLN A O 1
ATOM 3212 N N . SER A 1 406 ? 3.961 -15.417 -26.997 1.00 92.12 406 SER A N 1
ATOM 3213 C CA . SER A 1 406 ? 5.198 -15.813 -27.657 1.00 92.12 406 SER A CA 1
ATOM 3214 C C . SER A 1 406 ? 5.169 -15.694 -29.181 1.00 92.12 406 SER A C 1
ATOM 3216 O O . SER A 1 406 ? 4.124 -15.535 -29.819 1.00 92.12 406 SER A O 1
ATOM 3218 N N . ASN A 1 407 ? 6.333 -15.902 -29.798 1.00 95.56 407 ASN A N 1
ATOM 3219 C CA . ASN A 1 407 ? 6.364 -16.398 -31.171 1.00 95.56 407 ASN A CA 1
ATOM 3220 C C . ASN A 1 407 ? 5.570 -17.713 -31.303 1.00 95.56 407 ASN A C 1
ATOM 3222 O O . ASN A 1 407 ? 5.410 -18.463 -30.340 1.00 95.56 407 ASN A O 1
ATOM 3226 N N . GLU A 1 408 ? 5.121 -18.016 -32.519 1.00 96.38 408 GLU A N 1
ATOM 3227 C CA . GLU A 1 408 ? 4.691 -19.371 -32.867 1.00 96.38 408 GLU A CA 1
ATOM 3228 C C . GLU A 1 408 ? 5.898 -20.318 -32.787 1.00 96.38 408 GLU A C 1
ATOM 3230 O O . GLU A 1 408 ? 6.976 -19.980 -33.289 1.00 96.38 408 GLU A O 1
ATOM 3235 N N . ALA A 1 409 ? 5.717 -21.485 -32.172 1.00 95.06 409 ALA A N 1
ATOM 3236 C CA . ALA A 1 409 ? 6.689 -22.576 -32.170 1.00 95.06 409 ALA A CA 1
ATOM 3237 C C . ALA A 1 409 ? 6.084 -23.828 -32.815 1.00 95.06 409 ALA A C 1
ATOM 3239 O O . ALA A 1 409 ? 4.925 -24.170 -32.573 1.00 95.06 409 ALA A O 1
ATOM 3240 N N . THR A 1 410 ? 6.868 -24.512 -33.650 1.00 97.69 410 THR A N 1
ATOM 3241 C CA . THR A 1 410 ? 6.435 -25.674 -34.435 1.00 97.69 410 THR A CA 1
ATOM 3242 C C . THR A 1 410 ? 6.939 -26.972 -33.816 1.00 97.69 410 THR A C 1
ATOM 3244 O O . THR A 1 410 ? 8.141 -27.235 -33.766 1.00 97.69 410 THR A O 1
ATOM 3247 N N . VAL A 1 411 ? 6.015 -27.856 -33.444 1.00 98.31 411 VAL A N 1
ATOM 3248 C CA . VAL A 1 411 ? 6.327 -29.224 -33.033 1.00 98.31 411 VAL A CA 1
ATOM 3249 C C . VAL A 1 411 ? 6.278 -30.150 -34.239 1.00 98.31 411 VAL A C 1
ATOM 3251 O O . VAL A 1 411 ? 5.236 -30.346 -34.869 1.00 98.31 411 VAL A O 1
ATOM 3254 N N . ARG A 1 412 ? 7.416 -30.778 -34.539 1.00 98.06 412 ARG A N 1
ATOM 3255 C CA . ARG A 1 412 ? 7.546 -31.764 -35.617 1.00 98.06 412 ARG A CA 1
ATOM 3256 C C . ARG A 1 412 ? 7.530 -33.180 -35.059 1.00 98.06 412 ARG A C 1
ATOM 3258 O O . ARG A 1 412 ? 8.442 -33.556 -34.325 1.00 98.06 412 ARG A O 1
ATOM 3265 N N . ILE A 1 413 ? 6.580 -34.009 -35.490 1.00 98.19 413 ILE A N 1
ATOM 3266 C CA . ILE A 1 413 ? 6.560 -35.443 -35.170 1.00 98.19 413 ILE A CA 1
ATOM 3267 C C . ILE A 1 413 ? 6.872 -36.246 -36.435 1.00 98.19 413 ILE A C 1
ATOM 3269 O O . ILE A 1 413 ? 6.218 -36.096 -37.461 1.00 98.19 413 ILE A O 1
ATOM 3273 N N . THR A 1 414 ? 7.888 -37.111 -36.372 1.00 98.31 414 THR A N 1
ATOM 3274 C CA . THR A 1 414 ? 8.250 -38.029 -37.467 1.00 98.31 414 THR A CA 1
ATOM 3275 C C . THR A 1 414 ? 7.782 -39.448 -37.144 1.00 98.31 414 THR A C 1
ATOM 3277 O O . THR A 1 414 ? 8.291 -40.073 -36.210 1.00 98.31 414 THR A O 1
ATOM 3280 N N . ILE A 1 415 ? 6.826 -39.963 -37.918 1.00 98.19 415 ILE A N 1
ATOM 3281 C CA . ILE A 1 415 ? 6.216 -41.282 -37.738 1.00 98.19 415 ILE A CA 1
ATOM 3282 C C . ILE A 1 415 ? 6.892 -42.255 -38.707 1.00 98.19 415 ILE A C 1
ATOM 3284 O O . ILE A 1 415 ? 6.740 -42.155 -39.925 1.00 98.19 415 ILE A O 1
ATOM 3288 N N . ASN A 1 416 ? 7.668 -43.190 -38.162 1.00 96.19 416 ASN A N 1
ATOM 3289 C CA . ASN A 1 416 ? 8.475 -44.134 -38.934 1.00 96.19 416 ASN A CA 1
ATOM 3290 C C . ASN A 1 416 ? 7.721 -45.448 -39.188 1.00 96.19 416 ASN A C 1
ATOM 3292 O O . ASN A 1 416 ? 6.879 -45.860 -38.391 1.00 96.19 416 ASN A O 1
ATOM 3296 N N . SER A 1 417 ? 8.058 -46.159 -40.265 1.00 94.25 417 SER A N 1
ATOM 3297 C CA . SER A 1 417 ? 7.539 -47.512 -40.481 1.00 94.25 417 SER A CA 1
ATOM 3298 C C . SER A 1 417 ? 8.028 -48.478 -39.395 1.00 94.25 417 SER A C 1
ATOM 3300 O O . SER A 1 417 ? 9.174 -48.416 -38.944 1.00 94.25 417 SER A O 1
ATOM 3302 N N . SER A 1 418 ? 7.168 -49.410 -38.987 1.00 85.94 418 SER A N 1
ATOM 3303 C CA . SER A 1 418 ? 7.572 -50.530 -38.140 1.00 85.94 418 SER A CA 1
ATOM 3304 C C . SER A 1 418 ? 8.411 -51.519 -38.961 1.00 85.94 418 SER A C 1
ATOM 3306 O O . SER A 1 418 ? 7.997 -52.002 -40.018 1.00 85.94 418 SER A O 1
ATOM 3308 N N . SER A 1 419 ? 9.629 -51.815 -38.503 1.00 73.75 419 SER A N 1
ATOM 3309 C CA . SER A 1 419 ? 10.549 -52.718 -39.200 1.00 73.75 419 SER A CA 1
ATOM 3310 C C . SER A 1 419 ? 10.129 -54.178 -39.006 1.00 73.75 419 SER A C 1
ATOM 3312 O O . SER A 1 419 ? 10.457 -54.827 -38.011 1.00 73.75 419 SER A O 1
ATOM 3314 N N . SER A 1 420 ? 9.394 -54.711 -39.984 1.00 51.75 420 SER A N 1
ATOM 3315 C CA . SER A 1 420 ? 8.853 -56.075 -39.996 1.00 51.75 420 SER A CA 1
ATOM 3316 C C . SER A 1 420 ? 9.943 -57.145 -40.168 1.00 51.75 420 SER A C 1
ATOM 3318 O O . SER A 1 420 ? 10.074 -57.790 -41.206 1.00 51.75 420 SER A O 1
ATOM 3320 N N . SER A 1 421 ? 10.717 -57.371 -39.103 1.00 45.94 421 SER A N 1
ATOM 3321 C CA . SER A 1 421 ? 11.756 -58.407 -38.992 1.00 45.94 421 SER A CA 1
ATOM 3322 C C . SER A 1 421 ? 11.163 -59.825 -38.886 1.00 45.94 421 SER A C 1
ATOM 3324 O O . SER A 1 421 ? 11.400 -60.539 -37.915 1.00 45.94 421 SER A O 1
ATOM 3326 N N . SER A 1 422 ? 10.386 -60.228 -39.895 1.00 43.47 422 SER A N 1
ATOM 3327 C CA . SER A 1 422 ? 9.676 -61.510 -39.975 1.00 43.47 422 SER A CA 1
ATOM 3328 C C . SER A 1 422 ? 9.734 -62.093 -41.390 1.00 43.47 422 SER A C 1
ATOM 3330 O O . SER A 1 422 ? 8.763 -62.033 -42.142 1.00 43.47 422 SER A O 1
ATOM 3332 N N . VAL A 1 423 ? 10.861 -62.718 -41.740 1.00 38.09 423 VAL A N 1
ATOM 3333 C CA . VAL A 1 423 ? 10.926 -63.692 -42.843 1.00 38.09 423 VAL A CA 1
ATOM 3334 C C . VAL A 1 423 ? 11.434 -65.015 -42.285 1.00 38.09 423 VAL A C 1
ATOM 3336 O O . VAL A 1 423 ? 12.570 -65.123 -41.826 1.00 38.09 423 VAL A O 1
ATOM 3339 N N . THR A 1 424 ? 10.565 -66.022 -42.302 1.00 33.06 424 THR A N 1
ATOM 3340 C CA . THR A 1 424 ? 10.867 -67.376 -41.832 1.00 33.06 424 THR A CA 1
ATOM 3341 C C . THR A 1 424 ? 11.790 -68.105 -42.816 1.00 33.06 424 THR A C 1
ATOM 3343 O O . THR A 1 424 ? 11.773 -67.849 -44.017 1.00 33.06 424 THR A O 1
ATOM 3346 N N . SER A 1 425 ? 12.582 -69.037 -42.287 1.00 37.88 425 SER A N 1
ATOM 3347 C CA . SER A 1 425 ? 13.578 -69.866 -42.978 1.00 37.88 425 SER A CA 1
ATOM 3348 C C . SER A 1 425 ? 13.242 -70.336 -44.404 1.00 37.88 425 SER A C 1
ATOM 3350 O O . SER A 1 425 ? 12.221 -70.989 -44.630 1.00 37.88 425 SER A O 1
ATOM 3352 N N . SER A 1 426 ? 14.231 -70.232 -45.291 1.00 34.16 426 SER A N 1
ATOM 3353 C CA . SER A 1 426 ? 14.543 -71.283 -46.266 1.00 34.16 426 SER A CA 1
ATOM 3354 C C . SER A 1 426 ? 15.985 -71.755 -46.029 1.00 34.16 426 SER A C 1
ATOM 3356 O O . SER A 1 426 ? 16.833 -70.977 -45.592 1.00 34.16 426 SER A O 1
ATOM 3358 N N . SER A 1 427 ? 16.261 -73.048 -46.218 1.00 43.97 427 SER A N 1
ATOM 3359 C CA . SER A 1 427 ? 17.523 -73.665 -45.781 1.00 43.97 427 SER A CA 1
ATOM 3360 C C . SER A 1 427 ? 18.107 -74.618 -46.820 1.00 43.97 427 SER A C 1
ATOM 3362 O O . SER A 1 427 ? 17.458 -75.596 -47.191 1.00 43.97 427 SER A O 1
ATOM 3364 N N . SER A 1 428 ? 19.363 -74.381 -47.208 1.00 34.25 428 SER A N 1
ATOM 3365 C CA . SER A 1 428 ? 20.190 -75.316 -47.982 1.00 34.25 428 SER A CA 1
ATOM 3366 C C . SER A 1 428 ? 21.685 -75.118 -47.685 1.00 34.25 428 SER A C 1
ATOM 3368 O O . SER A 1 428 ? 22.267 -74.087 -48.015 1.00 34.25 428 SER A O 1
ATOM 3370 N N . SER A 1 429 ? 22.285 -76.129 -47.063 1.00 35.56 429 SER A N 1
ATOM 3371 C CA . SER A 1 429 ? 23.726 -76.405 -46.921 1.00 35.56 429 SER A CA 1
ATOM 3372 C C . SER A 1 429 ? 24.365 -76.783 -48.283 1.00 35.56 429 SER A C 1
ATOM 3374 O O . SER A 1 429 ? 23.615 -77.140 -49.188 1.00 35.56 429 SER A O 1
ATOM 3376 N N . SER A 1 430 ? 25.684 -76.817 -48.546 1.00 35.34 430 SER A N 1
ATOM 3377 C CA . SER A 1 430 ? 26.960 -76.443 -47.865 1.00 35.34 430 SER A CA 1
ATOM 3378 C C . SER A 1 430 ? 28.112 -76.612 -48.917 1.00 35.34 430 SER A C 1
ATOM 3380 O O . SER A 1 430 ? 27.781 -76.709 -50.094 1.00 35.34 430 SER A O 1
ATOM 3382 N N . GLU A 1 431 ? 29.446 -76.619 -48.718 1.00 34.75 431 GLU A N 1
ATOM 3383 C CA . GLU A 1 431 ? 30.419 -76.682 -47.596 1.00 34.75 431 GLU A CA 1
ATOM 3384 C C . GLU A 1 431 ? 31.744 -75.954 -47.977 1.00 34.75 431 GLU A C 1
ATOM 3386 O O . GLU A 1 431 ? 31.970 -75.711 -49.159 1.00 34.75 431 GLU A O 1
ATOM 3391 N N . SER A 1 432 ? 32.689 -75.808 -47.021 1.00 34.41 432 SER A N 1
ATOM 3392 C CA . SER A 1 432 ? 34.173 -75.829 -47.225 1.00 34.41 432 SER A CA 1
ATOM 3393 C C . SER A 1 432 ? 34.861 -74.661 -47.998 1.00 34.41 432 SER A C 1
ATOM 3395 O O . SER A 1 432 ? 34.236 -74.002 -48.815 1.00 34.41 432 SER A O 1
ATOM 3397 N N . SER A 1 433 ? 36.153 -74.312 -47.818 1.00 32.50 433 SER A N 1
ATOM 3398 C CA . SER A 1 433 ? 37.145 -74.610 -46.753 1.00 32.50 433 SER A CA 1
ATOM 3399 C C . SER A 1 433 ? 38.401 -73.698 -46.799 1.00 32.50 433 SER A C 1
ATOM 3401 O O . SER A 1 433 ? 38.956 -73.450 -47.862 1.00 32.50 433 SER A O 1
ATOM 3403 N N . SER A 1 434 ? 38.911 -73.330 -45.613 1.00 32.09 434 SER A N 1
ATOM 3404 C CA . SER A 1 434 ? 40.341 -73.206 -45.218 1.00 32.09 434 SER A CA 1
ATOM 3405 C C . SER A 1 434 ? 41.396 -72.367 -46.002 1.00 32.09 434 SER A C 1
ATOM 3407 O O . SER A 1 434 ? 42.052 -72.872 -46.909 1.00 32.09 434 SER A O 1
ATOM 3409 N N . SER A 1 435 ? 41.833 -71.276 -45.344 1.00 32.91 435 SER A N 1
ATOM 3410 C CA . SER A 1 435 ? 43.228 -71.045 -44.858 1.00 32.91 435 SER A CA 1
ATOM 3411 C C . SER A 1 435 ? 44.343 -70.403 -45.722 1.00 32.91 435 SER A C 1
ATOM 3413 O O . SER A 1 435 ? 44.400 -70.564 -46.934 1.00 32.91 435 SER A O 1
ATOM 3415 N N . SER A 1 436 ? 45.327 -69.849 -44.981 1.00 31.72 436 SER A N 1
ATOM 3416 C CA . SER A 1 436 ? 46.752 -69.594 -45.323 1.00 31.72 436 SER A CA 1
ATOM 3417 C C . SER A 1 436 ? 47.110 -68.307 -46.101 1.00 31.72 436 SER A C 1
ATOM 3419 O O . SER A 1 436 ? 46.414 -67.948 -47.039 1.00 31.72 436 SER A O 1
ATOM 3421 N N . SER A 1 437 ? 48.213 -67.581 -45.827 1.00 30.69 437 SER A N 1
ATOM 3422 C CA . SER A 1 437 ? 49.098 -67.473 -44.631 1.00 30.69 437 SER A CA 1
ATOM 3423 C C . SER A 1 437 ? 50.142 -66.340 -44.817 1.00 30.69 437 SER A C 1
ATOM 3425 O O . SER A 1 437 ? 50.686 -66.214 -45.911 1.00 30.69 437 SER A O 1
ATOM 3427 N N . ILE A 1 438 ? 50.500 -65.590 -43.761 1.00 38.72 438 ILE A N 1
ATOM 3428 C CA . ILE A 1 438 ? 51.699 -64.701 -43.709 1.00 38.72 438 ILE A CA 1
ATOM 3429 C C . ILE A 1 438 ? 52.914 -65.505 -43.179 1.00 38.72 438 ILE A C 1
ATOM 3431 O O . ILE A 1 438 ? 52.685 -66.547 -42.557 1.00 38.72 438 ILE A O 1
ATOM 3435 N N . PRO A 1 439 ? 54.186 -65.076 -43.376 1.00 45.44 439 PRO A N 1
ATOM 3436 C CA . PRO A 1 439 ? 54.937 -64.564 -42.202 1.00 45.44 439 PRO A CA 1
ATOM 3437 C C . PRO A 1 439 ? 56.076 -63.526 -42.450 1.00 45.44 439 PRO A C 1
ATOM 3439 O O . PRO A 1 439 ? 56.703 -63.511 -43.505 1.00 45.44 439 PRO A O 1
ATOM 3442 N N . GLY A 1 440 ? 56.427 -62.775 -41.385 1.00 29.30 440 GLY A N 1
ATOM 3443 C CA . GLY A 1 440 ? 57.675 -61.987 -41.202 1.00 29.30 440 GLY A CA 1
ATOM 3444 C C . GLY A 1 440 ? 57.606 -60.507 -41.633 1.00 29.30 440 GLY A C 1
ATOM 3445 O O . GLY A 1 440 ? 57.065 -60.219 -42.692 1.00 29.30 440 GLY A O 1
ATOM 3446 N N . GLY A 1 441 ? 58.129 -59.509 -40.897 1.00 30.91 441 GLY A N 1
ATOM 3447 C CA . GLY A 1 441 ? 58.874 -59.459 -39.613 1.00 30.91 441 GLY A CA 1
ATOM 3448 C C . GLY A 1 441 ? 59.699 -58.145 -39.521 1.00 30.91 441 GLY A C 1
ATOM 3449 O O . GLY A 1 441 ? 59.893 -57.530 -40.565 1.00 30.91 441 GLY A O 1
ATOM 3450 N N . THR A 1 442 ? 60.219 -57.618 -38.399 1.00 34.16 442 THR A N 1
ATOM 3451 C CA . THR A 1 442 ? 60.165 -57.885 -36.931 1.00 34.16 442 THR A CA 1
ATOM 3452 C C . THR A 1 442 ? 60.717 -56.641 -36.173 1.00 34.16 442 THR A C 1
ATOM 3454 O O . THR A 1 442 ? 61.391 -55.840 -36.813 1.00 34.16 442 THR A O 1
ATOM 3457 N N . ASP A 1 443 ? 60.547 -56.557 -34.836 1.00 33.81 443 ASP A N 1
ATOM 3458 C CA . ASP A 1 443 ? 61.360 -55.751 -33.870 1.00 33.81 443 ASP A CA 1
ATOM 3459 C C . ASP A 1 443 ? 61.294 -54.187 -33.914 1.00 33.81 443 ASP A C 1
ATOM 3461 O O . ASP A 1 443 ? 61.043 -53.612 -34.965 1.00 33.81 443 ASP A O 1
ATOM 3465 N N . PHE A 1 444 ? 61.516 -53.388 -32.839 1.00 31.45 444 PHE A N 1
ATOM 3466 C CA . PHE A 1 444 ? 61.499 -53.598 -31.362 1.00 31.45 444 PHE A CA 1
ATOM 3467 C C . PHE A 1 444 ? 61.516 -52.233 -30.581 1.00 31.45 444 PHE A C 1
ATOM 3469 O O . PHE A 1 444 ? 62.445 -51.456 -30.771 1.00 31.45 444 PHE A O 1
ATOM 3476 N N . PHE A 1 445 ? 60.564 -52.006 -29.652 1.00 34.84 445 PHE A N 1
ATOM 3477 C CA . PHE A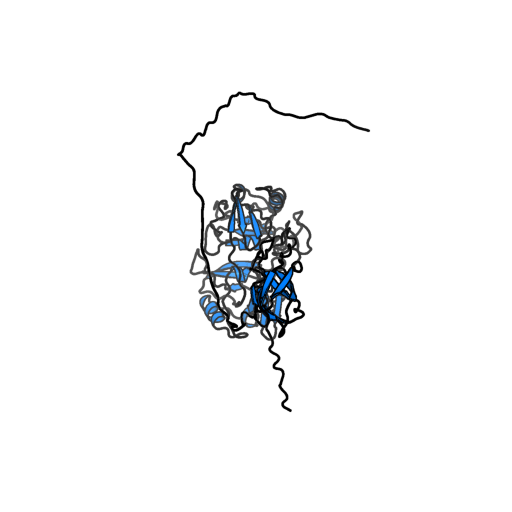 1 445 ? 60.582 -51.092 -28.463 1.00 34.84 445 PHE A CA 1
ATOM 3478 C C . PHE A 1 445 ? 60.606 -49.530 -28.542 1.00 34.84 445 PHE A C 1
ATOM 3480 O O . PHE A 1 445 ? 60.837 -48.917 -29.580 1.00 34.84 445 PHE A O 1
ATOM 3487 N N . ASP A 1 446 ? 60.278 -48.934 -27.376 1.00 33.38 446 ASP A N 1
ATOM 3488 C CA . ASP A 1 446 ? 60.030 -47.517 -27.005 1.00 33.38 446 ASP A CA 1
ATOM 3489 C C . ASP A 1 446 ? 61.224 -46.529 -27.084 1.00 33.38 446 ASP A C 1
ATOM 3491 O O . ASP A 1 446 ? 62.376 -46.936 -26.949 1.00 33.38 446 ASP A O 1
ATOM 3495 N N . ASP A 1 447 ? 60.948 -45.209 -27.169 1.00 32.34 447 ASP A N 1
ATOM 3496 C CA . ASP A 1 447 ? 61.004 -44.269 -26.009 1.00 32.34 447 ASP A CA 1
ATOM 3497 C C . ASP A 1 447 ? 60.546 -42.824 -26.372 1.00 32.34 447 ASP A C 1
ATOM 3499 O O . ASP A 1 447 ? 60.508 -42.420 -27.536 1.00 32.34 447 ASP A O 1
ATOM 3503 N N . PHE A 1 448 ? 60.185 -42.035 -25.355 1.00 35.53 448 PHE A N 1
ATOM 3504 C CA . PHE A 1 448 ? 59.860 -40.604 -25.404 1.00 35.53 448 PHE A CA 1
ATOM 3505 C C . PHE A 1 448 ? 61.015 -39.740 -25.936 1.00 35.53 448 PHE A C 1
ATOM 3507 O O . PHE A 1 448 ? 62.159 -39.960 -25.548 1.00 35.53 448 PHE A O 1
ATOM 3514 N N . ARG A 1 449 ? 60.686 -38.604 -26.587 1.00 34.72 449 ARG A N 1
ATOM 3515 C CA . ARG A 1 449 ? 61.207 -37.273 -26.181 1.00 34.72 449 ARG A CA 1
ATOM 3516 C C . ARG A 1 449 ? 60.187 -36.149 -26.363 1.00 34.72 449 ARG A C 1
ATOM 3518 O O . ARG A 1 449 ? 59.648 -35.945 -27.443 1.00 34.72 449 ARG A O 1
ATOM 3525 N N . TYR A 1 450 ? 60.017 -35.382 -25.291 1.00 33.19 450 TYR A N 1
ATOM 3526 C CA . TYR A 1 450 ? 59.502 -34.014 -25.283 1.00 33.19 450 TYR A CA 1
ATOM 3527 C C . TYR A 1 450 ? 60.726 -33.089 -25.171 1.00 33.19 450 TYR A C 1
ATOM 3529 O O . TYR A 1 450 ? 61.632 -33.413 -24.402 1.00 33.19 450 TYR A O 1
ATOM 3537 N N . ASP A 1 451 ? 60.776 -31.960 -25.880 1.00 33.78 451 ASP A N 1
ATOM 3538 C CA . ASP A 1 451 ? 61.750 -30.892 -25.591 1.00 33.78 451 ASP A CA 1
ATOM 3539 C C . ASP A 1 451 ? 61.182 -29.513 -25.978 1.00 33.78 451 ASP A C 1
ATOM 3541 O O . ASP A 1 451 ? 60.294 -29.414 -26.828 1.00 33.78 451 ASP A O 1
ATOM 3545 N N . THR A 1 452 ? 61.595 -28.446 -25.290 1.00 39.69 452 THR A N 1
ATOM 3546 C CA . THR A 1 452 ? 60.956 -27.116 -25.345 1.00 39.69 452 THR A CA 1
ATOM 3547 C C . THR A 1 452 ? 61.933 -26.000 -24.944 1.00 39.69 452 THR A C 1
ATOM 3549 O O . THR A 1 452 ? 62.198 -25.784 -23.764 1.00 39.69 452 THR A O 1
ATOM 3552 N N . ILE A 1 453 ? 62.453 -25.257 -25.928 1.00 36.59 453 ILE A N 1
ATOM 3553 C CA . ILE A 1 453 ? 63.470 -24.190 -25.792 1.00 36.59 453 ILE A CA 1
ATOM 3554 C C . ILE A 1 453 ? 63.217 -23.168 -26.924 1.00 36.59 453 ILE A C 1
ATOM 3556 O O . ILE A 1 453 ? 62.978 -23.609 -28.044 1.00 36.59 453 ILE A O 1
ATOM 3560 N N . ALA A 1 454 ? 63.270 -21.831 -26.812 1.00 34.91 454 ALA A N 1
ATOM 3561 C CA . ALA A 1 454 ? 63.279 -20.809 -25.737 1.00 34.91 454 ALA A CA 1
ATOM 3562 C C . ALA A 1 454 ? 62.778 -19.482 -26.404 1.00 34.91 454 ALA A C 1
ATOM 3564 O O . ALA A 1 454 ? 62.846 -19.387 -27.626 1.00 34.91 454 ALA A O 1
ATOM 3565 N N . ASN A 1 455 ? 62.148 -18.471 -25.782 1.00 35.50 455 ASN A N 1
ATOM 3566 C CA . ASN A 1 455 ? 62.336 -17.716 -24.522 1.00 35.50 455 ASN A CA 1
ATOM 3567 C C . ASN A 1 455 ? 63.393 -16.570 -24.604 1.00 35.50 455 ASN A C 1
ATOM 3569 O O . ASN A 1 455 ? 64.340 -16.680 -25.376 1.00 35.50 455 ASN A O 1
ATOM 3573 N N . TYR A 1 456 ? 63.220 -15.511 -23.784 1.00 33.47 456 TYR A N 1
ATOM 3574 C CA . TYR A 1 456 ? 63.673 -14.091 -23.895 1.00 33.47 456 TYR A CA 1
ATOM 3575 C C . TYR A 1 456 ? 62.774 -13.209 -24.794 1.00 33.47 456 TYR A C 1
ATOM 3577 O O . TYR A 1 456 ? 62.332 -13.661 -25.841 1.00 33.47 456 TYR A O 1
ATOM 3585 N N . GLY A 1 457 ? 62.428 -11.948 -24.470 1.00 32.56 457 GLY A N 1
ATOM 3586 C CA . GLY A 1 457 ? 62.865 -11.013 -23.405 1.00 32.56 457 GLY A CA 1
ATOM 3587 C C . GLY A 1 457 ? 63.436 -9.720 -24.037 1.00 32.56 457 GLY A C 1
ATOM 3588 O O . GLY A 1 457 ? 64.204 -9.837 -24.980 1.00 32.56 457 GLY A O 1
ATOM 3589 N N . GLN A 1 458 ? 63.145 -8.477 -23.615 1.00 37.12 458 GLN A N 1
ATOM 3590 C CA . GLN A 1 458 ? 62.561 -7.965 -22.362 1.00 37.12 458 GLN A CA 1
ATOM 3591 C C . GLN A 1 458 ? 61.945 -6.538 -22.547 1.00 37.12 458 GLN A C 1
ATOM 3593 O O . GLN A 1 458 ? 62.232 -5.895 -23.546 1.00 37.12 458 GLN A O 1
ATOM 3598 N N . SER A 1 459 ? 61.143 -6.083 -21.564 1.00 33.47 459 SER A N 1
ATOM 3599 C CA . SER A 1 459 ? 60.815 -4.695 -21.113 1.00 33.47 459 SER A CA 1
ATOM 3600 C C . SER A 1 459 ? 60.636 -3.490 -22.082 1.00 33.47 459 SER A C 1
ATOM 3602 O O . SER A 1 459 ? 61.440 -3.215 -22.963 1.00 33.47 459 SER A O 1
ATOM 3604 N N . GLY A 1 460 ? 59.623 -2.648 -21.798 1.00 30.09 460 GLY A N 1
ATOM 3605 C CA . GLY A 1 460 ? 59.477 -1.295 -22.371 1.00 30.09 460 GLY A CA 1
ATOM 3606 C C . GLY A 1 460 ? 58.130 -0.622 -22.047 1.00 30.09 460 GLY A C 1
ATOM 3607 O O . GLY A 1 460 ? 57.085 -1.119 -22.448 1.00 30.09 460 GLY A O 1
ATOM 3608 N N . VAL A 1 461 ? 58.139 0.498 -21.311 1.00 36.03 461 VAL A N 1
ATOM 3609 C CA . VAL A 1 461 ? 56.926 1.255 -20.913 1.00 36.03 461 VAL A CA 1
ATOM 3610 C C . VAL A 1 461 ? 56.477 2.202 -22.034 1.00 36.03 461 VAL A C 1
ATOM 3612 O O . VAL A 1 461 ? 57.318 2.869 -22.632 1.00 36.03 461 VAL A O 1
ATOM 3615 N N . GLY A 1 462 ? 55.165 2.338 -22.270 1.00 29.75 462 GLY A N 1
ATOM 3616 C CA . GLY A 1 462 ? 54.613 3.341 -23.190 1.00 29.75 462 GLY A CA 1
ATOM 3617 C C . GLY A 1 462 ? 53.120 3.609 -22.975 1.00 29.75 462 GLY A C 1
ATOM 3618 O O . GLY A 1 462 ? 52.305 2.697 -23.069 1.00 29.75 462 GLY A O 1
ATOM 3619 N N . SER A 1 463 ? 52.766 4.861 -22.683 1.00 32.94 463 SER A N 1
ATOM 3620 C CA . SER A 1 463 ? 51.385 5.348 -22.556 1.00 32.94 463 SER A CA 1
ATOM 3621 C C . SER A 1 463 ? 50.867 5.903 -23.885 1.00 32.94 463 SER A C 1
ATOM 3623 O O . SER A 1 463 ? 51.581 6.670 -24.530 1.00 32.94 463 SER A O 1
ATOM 3625 N N . PHE A 1 464 ? 49.612 5.617 -24.241 1.00 33.25 464 PHE A N 1
ATOM 3626 C CA . PHE A 1 464 ? 48.961 6.196 -25.419 1.00 33.25 464 PHE A CA 1
ATOM 3627 C C . PHE A 1 464 ? 47.930 7.260 -25.031 1.00 33.25 464 PHE A C 1
ATOM 3629 O O . PHE A 1 464 ? 46.867 6.945 -24.503 1.00 33.25 464 PHE A O 1
ATOM 3636 N N . THR A 1 465 ? 48.231 8.516 -25.351 1.00 32.88 465 THR A N 1
ATOM 3637 C CA . THR A 1 465 ? 47.220 9.534 -25.659 1.00 32.88 465 THR A CA 1
ATOM 3638 C C . THR A 1 465 ? 47.017 9.580 -27.174 1.00 32.88 465 THR A C 1
ATOM 3640 O O . THR A 1 465 ? 47.930 9.254 -27.935 1.00 32.88 465 THR A O 1
ATOM 3643 N N . TYR A 1 466 ? 45.831 9.987 -27.628 1.00 30.42 466 TYR A N 1
ATOM 3644 C CA . TYR A 1 466 ? 45.577 10.263 -29.042 1.00 30.42 466 TYR A CA 1
ATOM 3645 C C . TYR A 1 466 ? 44.671 11.487 -29.154 1.00 30.42 466 TYR A C 1
ATOM 3647 O O . TYR A 1 466 ? 43.548 11.461 -28.659 1.00 30.42 466 TYR A O 1
ATOM 3655 N N . ASP A 1 467 ? 45.184 12.564 -29.747 1.00 33.88 467 ASP A N 1
ATOM 3656 C CA . ASP A 1 467 ? 44.507 13.861 -29.791 1.00 33.88 467 ASP A CA 1
ATOM 3657 C C . ASP A 1 467 ? 44.975 14.666 -31.020 1.00 33.88 467 ASP A C 1
ATOM 3659 O O . ASP A 1 467 ? 46.159 14.984 -31.138 1.00 33.88 467 ASP A O 1
ATOM 3663 N N . ALA A 1 468 ? 44.058 14.908 -31.967 1.00 36.09 468 ALA A N 1
ATOM 3664 C CA . ALA A 1 468 ? 44.163 15.808 -33.131 1.00 36.09 468 ALA A CA 1
ATOM 3665 C C . ALA A 1 468 ? 42.834 15.741 -33.929 1.00 36.09 468 ALA A C 1
ATOM 3667 O O . ALA A 1 468 ? 42.569 14.762 -34.618 1.00 36.09 468 ALA A O 1
ATOM 3668 N N . ILE A 1 469 ? 41.888 16.663 -33.724 1.00 36.72 469 ILE A N 1
ATOM 3669 C CA . ILE A 1 469 ? 41.780 17.973 -34.403 1.00 36.72 469 ILE A CA 1
ATOM 3670 C C . ILE A 1 469 ? 41.381 17.879 -35.889 1.00 36.72 469 ILE A C 1
ATOM 3672 O O . ILE A 1 469 ? 42.183 17.505 -36.742 1.00 36.72 469 ILE A O 1
ATOM 3676 N N . ASN A 1 470 ? 40.198 18.419 -36.216 1.00 30.72 470 ASN A N 1
ATOM 3677 C CA . ASN A 1 470 ? 40.098 19.448 -37.259 1.00 30.72 470 ASN A CA 1
ATOM 3678 C C . ASN A 1 470 ? 38.894 20.390 -37.049 1.00 30.72 470 ASN A C 1
ATOM 3680 O O . ASN A 1 470 ? 38.032 20.119 -36.216 1.00 30.72 470 ASN A O 1
ATOM 3684 N N . GLN A 1 471 ? 38.901 21.548 -37.719 1.00 37.94 471 GLN A N 1
ATOM 3685 C CA . GLN A 1 471 ? 38.183 22.756 -37.278 1.00 37.94 471 GLN A CA 1
ATOM 3686 C C . GLN A 1 471 ? 36.976 23.184 -38.141 1.00 37.94 471 GLN A C 1
ATOM 3688 O O . GLN A 1 471 ? 36.958 22.974 -39.346 1.00 37.94 471 GLN A O 1
ATOM 3693 N N . GLN A 1 472 ? 36.038 23.868 -37.467 1.00 42.84 472 GLN A N 1
ATOM 3694 C CA . GLN A 1 472 ? 35.281 25.080 -37.857 1.00 42.84 472 GLN A CA 1
ATOM 3695 C C . GLN A 1 472 ? 34.768 25.291 -39.298 1.00 42.84 472 GLN A C 1
ATOM 3697 O O . GLN A 1 472 ? 35.531 25.327 -40.258 1.00 42.84 472 GLN A O 1
ATOM 3702 N N . ALA A 1 473 ? 33.516 25.758 -39.382 1.00 43.53 473 ALA A N 1
ATOM 3703 C CA . ALA A 1 473 ? 33.140 26.842 -40.294 1.00 43.53 473 ALA A CA 1
ATOM 3704 C C . ALA A 1 473 ? 31.998 27.701 -39.704 1.00 43.53 473 ALA A C 1
ATOM 3706 O O . ALA A 1 473 ? 30.933 27.159 -39.428 1.00 43.53 473 ALA A O 1
ATOM 3707 N N . LEU A 1 474 ? 32.260 29.014 -39.588 1.00 44.75 474 LEU A N 1
ATOM 3708 C CA . LEU A 1 474 ? 31.328 30.148 -39.381 1.00 44.75 474 LEU A CA 1
ATOM 3709 C C . LEU A 1 474 ? 30.345 30.076 -38.192 1.00 44.75 474 LEU A C 1
ATOM 3711 O O . LEU A 1 474 ? 29.187 29.655 -38.391 1.00 44.75 474 LEU A O 1
#